Protein AF-A0A151EAX5-F1 (afdb_monomer)

Nearest PDB structures (foldseek):
  5zks-assembly1_A  TM=4.634E-01  e=3.401E-02  Pseudarthrobacter chlorophenolicus A6
  5zkw-assembly2_C  TM=4.156E-01  e=1.096E-02  Pseudarthrobacter chlorophenolicus A6
  5zkw-assembly1_B  TM=3.285E-01  e=3.378E-03  Pseudarthrobacter chlorophenolicus A6
  5zku-assembly1_A  TM=3.539E-01  e=1.200E-02  Pseudarthrobacter chlorophenolicus A6
  5zkw-assembly1_A  TM=3.415E-01  e=2.067E-02  Pseudarthrobacter chlorophenolicus A6

Structure (mmCIF, N/CA/C/O backbone):
data_AF-A0A151EAX5-F1
#
_entry.id   AF-A0A151EAX5-F1
#
loop_
_atom_site.group_PDB
_atom_site.id
_atom_site.type_symbol
_atom_site.label_atom_id
_atom_site.label_alt_id
_atom_site.label_comp_id
_atom_site.label_asym_id
_atom_site.label_entity_id
_atom_site.label_seq_id
_atom_site.pdbx_PDB_ins_code
_atom_site.Cartn_x
_atom_site.Cartn_y
_atom_site.Cartn_z
_atom_site.occupancy
_atom_site.B_iso_or_equiv
_atom_site.auth_seq_id
_atom_site.auth_comp_id
_atom_site.auth_asym_id
_atom_site.auth_atom_id
_atom_site.pdbx_PDB_model_num
ATOM 1 N N . MET A 1 1 ? -45.551 23.116 -59.845 1.00 40.81 1 MET A N 1
ATOM 2 C CA . MET A 1 1 ? -44.947 21.807 -60.188 1.00 40.81 1 MET A CA 1
ATOM 3 C C . MET A 1 1 ? -43.477 21.986 -60.569 1.00 40.81 1 MET A C 1
ATOM 5 O O . MET A 1 1 ? -43.183 22.302 -61.712 1.00 40.81 1 MET A O 1
ATOM 9 N N . ARG A 1 2 ? -42.545 21.771 -59.634 1.00 37.91 2 ARG A N 1
ATOM 10 C CA . ARG A 1 2 ? -41.167 21.355 -59.947 1.00 37.91 2 ARG A CA 1
ATOM 11 C C . ARG A 1 2 ? -40.965 20.033 -59.215 1.00 37.91 2 ARG A C 1
ATOM 13 O O . ARG A 1 2 ? -40.856 20.016 -57.996 1.00 37.91 2 ARG A O 1
ATOM 20 N N . LYS A 1 3 ? -41.063 18.925 -59.954 1.00 42.00 3 LYS A N 1
ATOM 21 C CA . LYS A 1 3 ? -40.814 17.575 -59.439 1.00 42.00 3 LYS A CA 1
ATOM 22 C C . LYS A 1 3 ? -39.350 17.514 -59.006 1.00 42.00 3 LYS A C 1
ATOM 24 O O . LYS A 1 3 ? -38.470 17.476 -59.862 1.00 42.00 3 LYS A O 1
ATOM 29 N N . ILE A 1 4 ? -39.095 17.523 -57.700 1.00 43.97 4 ILE A N 1
ATOM 30 C CA . ILE A 1 4 ? -37.796 17.111 -57.169 1.00 43.97 4 ILE A CA 1
ATOM 31 C C . ILE A 1 4 ? -37.630 15.642 -57.564 1.00 43.97 4 ILE A C 1
ATOM 33 O O . ILE A 1 4 ? -38.495 14.800 -57.325 1.00 43.97 4 ILE A O 1
ATOM 37 N N . ASN A 1 5 ? -36.562 15.382 -58.305 1.00 48.69 5 ASN A N 1
ATOM 38 C CA . ASN A 1 5 ? -36.308 14.132 -58.997 1.00 48.69 5 ASN A CA 1
ATOM 39 C C . ASN A 1 5 ? -36.107 13.017 -57.952 1.00 48.69 5 ASN A C 1
ATOM 41 O O . ASN A 1 5 ? -35.099 13.009 -57.246 1.00 48.69 5 ASN A O 1
ATOM 45 N N . SER A 1 6 ? -37.042 12.068 -57.839 1.00 50.19 6 SER A N 1
ATOM 46 C CA . SER A 1 6 ? -36.996 10.982 -56.836 1.00 50.19 6 SER A CA 1
ATOM 47 C C . SER A 1 6 ? -35.757 10.081 -56.960 1.00 50.19 6 SER A C 1
ATOM 49 O O . SER A 1 6 ? -35.389 9.392 -56.010 1.00 50.19 6 SER A O 1
ATOM 51 N N . LYS A 1 7 ? -35.057 10.135 -58.103 1.00 47.94 7 LYS A N 1
ATOM 52 C CA . LYS A 1 7 ? -33.741 9.508 -58.305 1.00 47.94 7 LYS A CA 1
ATOM 53 C C . LYS A 1 7 ? -32.603 10.182 -57.527 1.00 47.94 7 LYS A C 1
ATOM 55 O O . LYS A 1 7 ? -31.649 9.495 -57.184 1.00 47.94 7 LYS A O 1
ATOM 60 N N . ILE A 1 8 ? -32.687 11.483 -57.239 1.00 52.00 8 ILE A N 1
ATOM 61 C CA . ILE A 1 8 ? -31.663 12.213 -56.470 1.00 52.00 8 ILE A CA 1
ATOM 62 C C . ILE A 1 8 ? -31.873 11.968 -54.972 1.00 52.00 8 ILE A C 1
ATOM 64 O O . ILE A 1 8 ? -30.924 11.646 -54.271 1.00 52.00 8 ILE A O 1
ATOM 68 N N . MET A 1 9 ? -33.124 11.973 -54.502 1.00 44.22 9 MET A N 1
ATOM 69 C CA . MET A 1 9 ? -33.455 11.711 -53.093 1.00 44.22 9 MET A CA 1
ATOM 70 C C . MET A 1 9 ? -33.131 10.268 -52.667 1.00 44.22 9 MET A C 1
ATOM 72 O O . MET A 1 9 ? -32.635 10.057 -51.567 1.00 44.22 9 MET A O 1
ATOM 76 N N . LYS A 1 10 ? -33.307 9.278 -53.561 1.00 43.31 10 LYS A N 1
ATOM 77 C CA . LYS A 1 10 ? -32.858 7.894 -53.314 1.00 43.31 10 LYS A CA 1
ATOM 78 C C . LYS A 1 10 ? -31.335 7.743 -53.315 1.00 43.31 10 LYS A C 1
ATOM 80 O O . LYS A 1 10 ? -30.837 6.948 -52.538 1.00 43.31 10 LYS A O 1
ATOM 85 N N . LYS A 1 11 ? -30.588 8.504 -54.126 1.00 46.44 11 LYS A N 1
ATOM 86 C CA . LYS A 1 11 ? -29.111 8.482 -54.097 1.00 46.44 11 LYS A CA 1
ATOM 87 C C . LYS A 1 11 ? -28.534 9.183 -52.864 1.00 46.44 11 LYS A C 1
ATOM 89 O O . LYS A 1 11 ? -27.526 8.725 -52.347 1.00 46.44 11 LYS A O 1
ATOM 94 N N . VAL A 1 12 ? -29.191 10.235 -52.371 1.00 50.88 12 VAL A N 1
ATOM 95 C CA . VAL A 1 12 ? -28.799 10.929 -51.133 1.00 50.88 12 VAL A CA 1
ATOM 96 C C . VAL A 1 12 ? -29.141 10.092 -49.892 1.00 50.88 12 VAL A C 1
ATOM 98 O O . VAL A 1 12 ? -28.300 9.987 -49.010 1.00 50.88 12 VAL A O 1
ATOM 101 N N . LEU A 1 13 ? -30.295 9.405 -49.844 1.00 45.56 13 LEU A N 1
ATOM 102 C CA . LEU A 1 13 ? -30.602 8.461 -48.753 1.00 45.56 13 LEU A CA 1
ATOM 103 C C . LEU A 1 13 ? -29.739 7.189 -48.789 1.00 45.56 13 LEU A C 1
ATOM 105 O O . LEU A 1 13 ? -29.356 6.700 -47.734 1.00 45.56 13 LEU A O 1
ATOM 109 N N . PHE A 1 14 ? -29.408 6.659 -49.973 1.00 46.25 14 PHE A N 1
ATOM 110 C CA . PHE A 1 14 ? -28.507 5.503 -50.095 1.00 46.25 14 PHE A CA 1
ATOM 111 C C . PHE A 1 14 ? -27.053 5.889 -49.773 1.00 46.25 14 PHE A C 1
ATOM 113 O O . PHE A 1 14 ? -26.336 5.102 -49.173 1.00 46.25 14 PHE A O 1
ATOM 120 N N . GLY A 1 15 ? -26.642 7.124 -50.090 1.00 41.69 15 GLY A N 1
ATOM 121 C CA . GLY A 1 15 ? -25.359 7.694 -49.669 1.00 41.69 15 GLY A CA 1
ATOM 122 C C . GLY A 1 15 ? -25.269 7.953 -48.161 1.00 41.69 15 GLY A C 1
ATOM 123 O O . GLY A 1 15 ? -24.230 7.674 -47.578 1.00 41.69 15 GLY A O 1
ATOM 124 N N . LEU A 1 16 ? -26.354 8.404 -47.510 1.00 42.47 16 LEU A N 1
ATOM 125 C CA . LEU A 1 16 ? -26.409 8.536 -46.045 1.00 42.47 16 LEU A CA 1
ATOM 126 C C . LEU A 1 16 ? -26.483 7.176 -45.328 1.00 42.47 16 LEU A C 1
ATOM 128 O O . LEU A 1 16 ? -25.833 7.018 -44.303 1.00 42.47 16 LEU A O 1
ATOM 132 N N . MET A 1 17 ? -27.211 6.182 -45.857 1.00 40.41 17 MET A N 1
ATOM 133 C CA . MET A 1 17 ? -27.211 4.820 -45.293 1.00 40.41 17 MET A CA 1
ATOM 134 C C . MET A 1 17 ? -25.848 4.135 -45.444 1.00 40.41 17 MET A C 1
ATOM 136 O O . MET A 1 17 ? -25.433 3.435 -44.531 1.00 40.41 17 MET A O 1
ATOM 140 N N . ILE A 1 18 ? -25.124 4.361 -46.546 1.00 43.62 18 ILE A N 1
ATOM 141 C CA . ILE A 1 18 ? -23.758 3.840 -46.713 1.00 43.62 18 ILE A CA 1
ATOM 142 C C . ILE A 1 18 ? -22.765 4.567 -45.791 1.00 43.62 18 ILE A C 1
ATOM 144 O O . ILE A 1 18 ? -21.844 3.927 -45.304 1.00 43.62 18 ILE A O 1
ATOM 148 N N . LEU A 1 19 ? -22.973 5.852 -45.471 1.00 37.94 19 LEU A N 1
ATOM 149 C CA . LEU A 1 19 ? -22.138 6.567 -44.494 1.00 37.94 19 LEU A CA 1
ATOM 150 C C . LEU A 1 19 ? -22.357 6.087 -43.047 1.00 37.94 19 LEU A C 1
ATOM 152 O O . LEU A 1 19 ? -21.413 6.072 -42.269 1.00 37.94 19 LEU A O 1
ATOM 156 N N . VAL A 1 20 ? -23.577 5.666 -42.691 1.00 42.88 20 VAL A N 1
ATOM 157 C CA . VAL A 1 20 ? -23.900 5.125 -41.353 1.00 42.88 20 VAL A CA 1
ATOM 158 C C . VAL A 1 20 ? -23.402 3.679 -41.175 1.00 42.88 20 VAL A C 1
ATOM 160 O O . VAL A 1 20 ? -23.124 3.277 -40.054 1.00 42.88 20 VAL A O 1
ATOM 163 N N . PHE A 1 21 ? -23.204 2.924 -42.264 1.00 42.50 21 PHE A N 1
ATOM 164 C CA . PHE A 1 21 ? -22.556 1.599 -42.253 1.00 42.50 21 PHE A CA 1
ATOM 165 C C . PHE A 1 21 ? -21.034 1.636 -42.523 1.00 42.50 21 PHE A C 1
ATOM 167 O O . PHE A 1 21 ? -20.400 0.585 -42.543 1.00 42.50 21 PHE A O 1
ATOM 174 N N . LEU A 1 22 ? -20.453 2.823 -42.744 1.00 38.62 22 LEU A N 1
ATOM 175 C CA . LEU A 1 22 ? -19.003 3.055 -42.886 1.00 38.62 22 LEU A CA 1
ATOM 176 C C . LEU A 1 22 ? -18.380 3.746 -41.671 1.00 38.62 22 LEU A C 1
ATOM 178 O O . LEU A 1 22 ? -17.171 3.969 -41.658 1.00 38.62 22 LEU A O 1
ATOM 182 N N . LEU A 1 23 ? -19.174 4.074 -40.649 1.00 39.69 23 LEU A N 1
ATOM 183 C CA . LEU A 1 23 ? -18.595 4.218 -39.324 1.00 39.69 23 LEU A CA 1
ATOM 184 C C . LEU A 1 23 ? -18.098 2.820 -38.954 1.00 39.69 23 LEU A C 1
ATOM 186 O O . LEU A 1 23 ? -18.919 1.896 -38.961 1.00 39.69 23 LEU A O 1
ATOM 190 N N . PRO A 1 24 ? -16.796 2.625 -38.681 1.00 42.97 24 PRO A N 1
ATOM 191 C CA . PRO A 1 24 ? -16.408 1.409 -38.008 1.00 42.97 24 PRO A CA 1
ATOM 192 C C . PRO A 1 24 ? -17.281 1.369 -36.756 1.00 42.97 24 PRO A C 1
ATOM 194 O O . PRO A 1 24 ? -17.284 2.308 -35.960 1.00 42.97 24 PRO A O 1
ATOM 197 N N . LEU A 1 25 ? -18.074 0.309 -36.608 1.00 44.44 25 LEU A N 1
ATOM 198 C CA . LEU A 1 25 ? -18.284 -0.225 -35.273 1.00 44.44 25 LEU A CA 1
ATOM 199 C C . LEU A 1 25 ? -16.858 -0.361 -34.745 1.00 44.44 25 LEU A C 1
ATOM 201 O O . LEU A 1 25 ? -16.107 -1.173 -35.284 1.00 44.44 25 LEU A O 1
ATOM 205 N N . ILE A 1 26 ? -16.438 0.551 -33.864 1.00 55.03 26 ILE A N 1
ATOM 206 C CA . ILE A 1 26 ? -15.117 0.498 -33.243 1.00 55.03 26 ILE A CA 1
ATOM 207 C C . ILE A 1 26 ? -15.196 -0.732 -32.345 1.00 55.03 26 ILE A C 1
ATOM 209 O O . ILE A 1 26 ? -15.626 -0.663 -31.201 1.00 55.03 26 ILE A O 1
ATOM 213 N N . SER A 1 27 ? -14.959 -1.894 -32.944 1.00 66.69 27 SER A N 1
ATOM 214 C CA . SER A 1 27 ? -14.629 -3.095 -32.210 1.00 66.69 27 SER A CA 1
ATOM 215 C C . SER A 1 27 ? -13.270 -2.823 -31.600 1.00 66.69 27 SER A C 1
ATOM 217 O O . SER A 1 27 ? -12.378 -2.380 -32.325 1.00 66.69 27 SER A O 1
ATOM 219 N N . ALA A 1 28 ? -13.140 -3.099 -30.307 1.00 85.88 28 ALA A N 1
ATOM 220 C CA . ALA A 1 28 ? -11.847 -3.276 -29.671 1.00 85.88 28 ALA A CA 1
ATOM 221 C C . ALA A 1 28 ? -10.956 -4.140 -30.578 1.00 85.88 28 ALA A C 1
ATOM 223 O O . ALA A 1 28 ? -11.415 -5.179 -31.076 1.00 85.88 28 ALA A O 1
ATOM 224 N N . ALA A 1 29 ? -9.743 -3.671 -30.852 1.00 93.75 29 ALA A N 1
ATOM 225 C CA . ALA A 1 29 ? -8.723 -4.424 -31.563 1.00 93.75 29 ALA A CA 1
ATOM 226 C C . ALA A 1 29 ? -7.643 -4.907 -30.591 1.00 93.75 29 ALA A C 1
ATOM 228 O O . ALA A 1 29 ? -7.291 -4.205 -29.644 1.00 93.75 29 ALA A O 1
ATOM 229 N N . ASP A 1 30 ? -7.102 -6.088 -30.875 1.00 95.62 30 ASP A N 1
ATOM 230 C CA . ASP A 1 30 ? -5.936 -6.625 -30.185 1.00 95.62 30 ASP A CA 1
ATOM 231 C C . ASP A 1 30 ? -4.685 -6.348 -31.021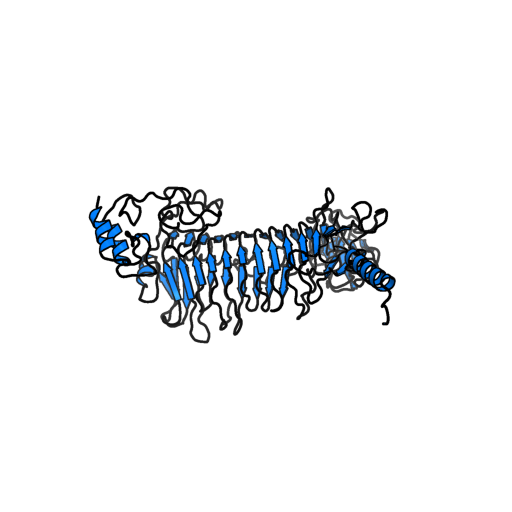 1.00 95.62 30 ASP A C 1
ATOM 233 O O . ASP A 1 30 ? -4.626 -6.666 -32.214 1.00 95.62 30 ASP A O 1
ATOM 237 N N . TRP A 1 31 ? -3.686 -5.756 -30.378 1.00 97.12 31 TRP A N 1
ATOM 238 C CA . TRP A 1 31 ? -2.394 -5.408 -30.950 1.00 97.12 31 TRP A CA 1
ATOM 239 C C . TRP A 1 31 ? -1.273 -6.141 -30.222 1.00 97.12 31 TRP A C 1
ATOM 241 O O . TRP A 1 31 ? -1.406 -6.462 -29.047 1.00 97.12 31 TRP A O 1
ATOM 251 N N . TYR A 1 32 ? -0.150 -6.373 -30.895 1.00 97.69 32 TYR A N 1
ATOM 252 C CA . TYR A 1 32 ? 0.972 -7.139 -30.354 1.00 97.69 32 TYR A CA 1
ATOM 253 C C . TYR A 1 32 ? 2.294 -6.415 -30.583 1.00 97.69 32 TYR A C 1
ATOM 255 O O . TYR A 1 32 ? 2.548 -5.880 -31.666 1.00 97.69 32 TYR A O 1
ATOM 263 N N . VAL A 1 33 ? 3.164 -6.455 -29.578 1.00 98.19 33 VAL A N 1
ATOM 264 C CA . VAL A 1 33 ? 4.543 -5.965 -29.653 1.00 98.19 33 VAL A CA 1
ATOM 265 C C . VAL A 1 33 ? 5.494 -6.986 -29.038 1.00 98.19 33 VAL A C 1
ATOM 267 O O . VAL A 1 33 ? 5.203 -7.570 -27.995 1.00 98.19 33 VAL A O 1
ATOM 270 N N . ARG A 1 34 ? 6.632 -7.208 -29.699 1.00 98.00 34 ARG A N 1
ATOM 271 C CA . ARG A 1 34 ? 7.684 -8.153 -29.289 1.00 98.00 34 ARG A CA 1
ATOM 272 C C . ARG A 1 34 ? 9.033 -7.430 -29.174 1.00 98.00 34 ARG A C 1
ATOM 274 O O . ARG A 1 34 ? 9.132 -6.301 -29.657 1.00 98.00 34 ARG A O 1
ATOM 281 N N . PRO A 1 35 ? 10.050 -8.002 -28.501 1.00 96.88 35 PRO A N 1
ATOM 282 C CA . PRO A 1 35 ? 11.299 -7.290 -28.220 1.00 96.88 35 PRO A CA 1
ATOM 283 C C . PRO A 1 35 ? 12.012 -6.833 -29.496 1.00 96.88 35 PRO A C 1
ATOM 285 O O . PRO A 1 35 ? 11.984 -7.546 -30.495 1.00 96.88 35 PRO A O 1
ATOM 288 N N . ALA A 1 36 ? 12.666 -5.671 -29.446 1.00 95.00 36 ALA A N 1
ATOM 289 C CA . ALA A 1 36 ? 13.319 -5.062 -30.606 1.00 95.00 36 ALA A CA 1
ATOM 290 C C . ALA A 1 36 ? 14.457 -5.923 -31.197 1.00 95.00 36 ALA A C 1
ATOM 292 O O . ALA A 1 36 ? 15.260 -6.507 -30.459 1.00 95.00 36 ALA A O 1
ATOM 293 N N . GLY A 1 37 ? 14.603 -5.896 -32.525 1.00 91.12 37 GLY A N 1
ATOM 294 C CA . GLY A 1 37 ? 15.641 -6.610 -33.270 1.00 91.12 37 GLY A CA 1
ATOM 295 C C . GLY A 1 37 ? 15.229 -8.004 -33.750 1.00 91.12 37 GLY A C 1
ATOM 296 O O . GLY A 1 37 ? 16.112 -8.812 -34.059 1.00 91.12 37 GLY A O 1
ATOM 297 N N . GLY A 1 38 ? 13.926 -8.298 -33.782 1.00 90.88 38 GLY A N 1
ATOM 298 C CA . GLY A 1 38 ? 13.378 -9.526 -34.354 1.00 90.88 38 GLY A CA 1
ATOM 299 C C . GLY A 1 38 ? 13.048 -9.424 -35.848 1.00 90.88 38 GLY A C 1
ATOM 300 O O . GLY A 1 38 ? 13.353 -8.440 -36.508 1.00 90.88 38 GLY A O 1
ATOM 301 N N . ASP A 1 39 ? 12.441 -10.486 -36.382 1.00 93.25 39 ASP A N 1
ATOM 302 C CA . ASP A 1 39 ? 11.786 -10.504 -37.699 1.00 93.25 39 ASP A CA 1
ATOM 303 C C . ASP A 1 39 ? 10.3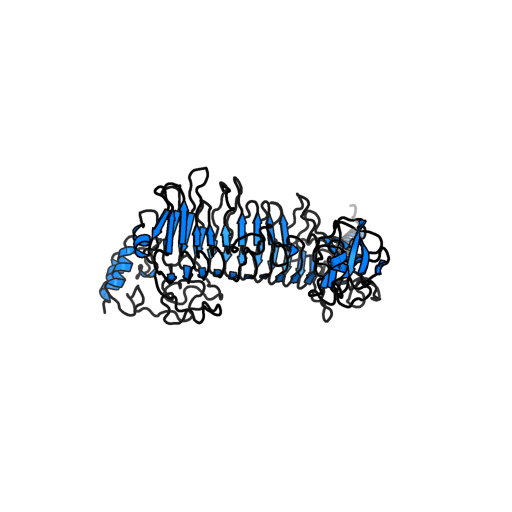62 -11.020 -37.473 1.00 93.25 39 ASP A C 1
ATOM 305 O O . ASP A 1 39 ? 10.144 -12.222 -37.273 1.00 93.25 39 ASP A O 1
ATOM 309 N N . TYR A 1 40 ? 9.406 -10.092 -37.397 1.00 94.94 40 TYR A N 1
ATOM 310 C CA . TYR A 1 40 ? 8.010 -10.374 -37.051 1.00 94.94 40 TYR A CA 1
ATOM 311 C C . TYR A 1 40 ? 7.090 -10.120 -38.246 1.00 94.94 40 TYR A C 1
ATOM 313 O O . TYR A 1 40 ? 6.079 -9.424 -38.152 1.00 94.94 40 TYR A O 1
ATOM 321 N N . GLY A 1 41 ? 7.449 -10.666 -39.409 1.00 95.88 41 GLY A N 1
ATOM 322 C CA . GLY A 1 41 ? 6.572 -10.693 -40.575 1.00 95.88 41 GLY A CA 1
ATOM 323 C C . GLY A 1 41 ? 6.251 -9.299 -41.115 1.00 95.88 41 GLY A C 1
ATOM 324 O O . GLY A 1 41 ? 7.114 -8.622 -41.666 1.00 95.88 41 GLY A O 1
ATOM 325 N N . LEU A 1 42 ? 4.977 -8.895 -41.054 1.00 96.19 42 LEU A N 1
ATOM 326 C CA . LEU A 1 42 ? 4.544 -7.579 -41.543 1.00 96.19 42 LEU A CA 1
ATOM 327 C C . LEU A 1 42 ? 4.812 -6.432 -40.563 1.00 96.19 42 LEU A C 1
ATOM 329 O O . LEU A 1 42 ? 4.668 -5.282 -40.977 1.00 96.19 42 LEU A O 1
ATOM 333 N N . GLU A 1 43 ? 5.113 -6.735 -39.297 1.00 95.81 43 GLU A N 1
ATOM 334 C CA . GLU A 1 43 ? 5.371 -5.747 -38.238 1.00 95.81 43 GLU A CA 1
ATOM 335 C C . GLU A 1 43 ? 4.299 -4.652 -38.156 1.00 95.81 43 GLU A C 1
ATOM 337 O O . GLU A 1 43 ? 4.569 -3.452 -38.109 1.00 95.81 43 GLU A O 1
ATOM 342 N N . ASN A 1 44 ? 3.035 -5.072 -38.192 1.00 95.44 44 ASN A N 1
ATOM 343 C CA . ASN A 1 44 ? 1.876 -4.182 -38.194 1.00 95.44 44 ASN A CA 1
ATOM 344 C C . ASN A 1 44 ? 1.002 -4.322 -36.939 1.00 95.44 44 ASN A C 1
ATOM 346 O O . ASN A 1 44 ? -0.084 -3.749 -36.896 1.00 95.44 44 ASN A O 1
ATOM 350 N N . GLY A 1 45 ? 1.451 -5.101 -35.954 1.00 95.88 45 GLY A N 1
ATOM 351 C CA . GLY A 1 45 ? 0.810 -5.310 -34.663 1.00 95.88 45 GLY A CA 1
ATOM 352 C C . GLY A 1 45 ? -0.415 -6.222 -34.684 1.00 95.88 45 GLY A C 1
ATOM 353 O O . GLY A 1 45 ? -0.941 -6.511 -33.623 1.00 95.88 45 GLY A O 1
ATOM 354 N N . THR A 1 46 ? -0.893 -6.699 -35.838 1.00 95.56 46 THR A N 1
ATOM 355 C CA . THR A 1 46 ? -2.222 -7.354 -35.945 1.00 95.56 46 THR A CA 1
ATOM 356 C C . THR A 1 46 ? -2.301 -8.789 -35.401 1.00 95.56 46 THR A C 1
ATOM 358 O O . THR A 1 46 ? -3.377 -9.382 -35.372 1.00 95.56 46 THR A O 1
ATOM 361 N N . SER A 1 47 ? -1.167 -9.378 -35.020 1.00 96.00 47 SER A N 1
ATOM 362 C CA . SER A 1 47 ? -1.052 -10.729 -34.451 1.00 96.00 47 SER A CA 1
ATOM 363 C C . SER A 1 47 ? 0.337 -10.905 -33.837 1.00 96.00 47 SER A C 1
ATOM 365 O O . SER A 1 47 ? 1.243 -10.1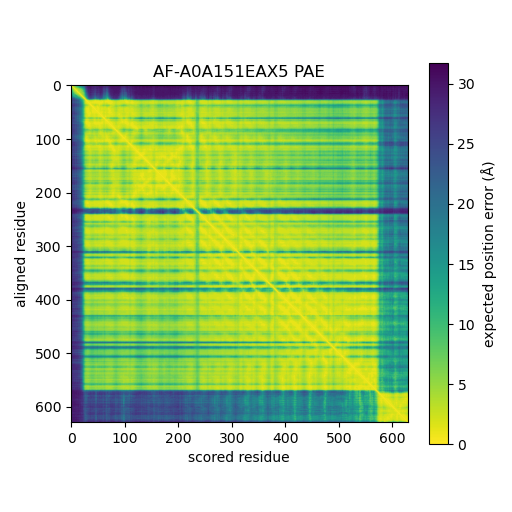85 -34.247 1.00 96.00 47 SER A O 1
ATOM 367 N N . TYR A 1 48 ? 0.551 -11.917 -32.992 1.00 96.19 48 TYR A N 1
ATOM 368 C CA . TYR A 1 48 ? 1.884 -12.265 -32.468 1.00 96.19 48 TYR A CA 1
ATOM 369 C C . TYR A 1 48 ? 2.961 -12.409 -33.567 1.00 96.19 48 TYR A C 1
ATOM 371 O O . TYR A 1 48 ? 4.052 -11.849 -33.457 1.00 96.19 48 TYR A O 1
ATOM 379 N N . ASP A 1 49 ? 2.633 -13.084 -34.676 1.00 96.25 49 ASP A N 1
ATOM 380 C CA . ASP A 1 49 ? 3.545 -13.292 -35.817 1.00 96.25 49 ASP A CA 1
ATOM 381 C C . ASP A 1 49 ? 3.785 -12.029 -36.657 1.00 96.25 49 ASP A C 1
ATOM 383 O O . ASP A 1 49 ? 4.713 -11.996 -37.460 1.00 96.25 49 ASP A O 1
ATOM 387 N N . ASN A 1 50 ? 2.933 -11.011 -36.497 1.00 96.81 50 ASN A N 1
ATOM 388 C CA . ASN A 1 50 ? 3.031 -9.717 -37.176 1.00 96.81 50 ASN A CA 1
ATOM 389 C C . ASN A 1 50 ? 3.232 -8.565 -36.179 1.00 96.81 50 ASN A C 1
ATOM 391 O O . ASN A 1 50 ? 2.847 -7.433 -36.476 1.00 96.81 50 ASN A O 1
ATOM 395 N N . ALA A 1 51 ? 3.740 -8.860 -34.980 1.00 97.19 51 ALA A N 1
ATOM 396 C CA . ALA A 1 51 ? 3.883 -7.901 -33.892 1.00 97.19 51 ALA A CA 1
ATOM 397 C C . ALA A 1 51 ? 4.819 -6.750 -34.278 1.00 97.19 51 ALA A C 1
ATOM 399 O O . ALA A 1 51 ? 5.724 -6.929 -35.087 1.00 97.19 51 ALA A O 1
ATOM 400 N N . TRP A 1 52 ? 4.627 -5.569 -33.694 1.00 97.69 52 TRP A N 1
ATOM 401 C CA . TRP A 1 52 ? 5.607 -4.493 -33.847 1.00 97.69 52 TRP A CA 1
ATOM 402 C C . TRP A 1 52 ? 6.962 -4.904 -33.252 1.00 97.69 52 TRP A C 1
ATOM 404 O O . TRP A 1 52 ? 7.010 -5.520 -32.183 1.00 97.69 52 TRP A O 1
ATOM 414 N N . ASP A 1 53 ? 8.051 -4.559 -33.947 1.00 96.94 53 ASP A N 1
ATOM 415 C CA . ASP A 1 53 ? 9.423 -4.822 -33.505 1.00 96.94 53 ASP A CA 1
ATOM 416 C C . ASP A 1 53 ? 9.882 -3.752 -32.505 1.00 96.94 53 ASP A C 1
ATOM 418 O O . ASP A 1 53 ? 10.389 -2.696 -32.878 1.00 96.94 53 ASP A O 1
ATOM 422 N N . GLY A 1 54 ? 9.657 -4.004 -31.217 1.00 96.44 54 GLY A N 1
ATOM 423 C CA . GLY A 1 54 ? 10.005 -3.106 -30.120 1.00 96.44 54 GLY A CA 1
ATOM 424 C C . GLY A 1 54 ? 8.926 -2.080 -29.759 1.00 96.44 54 GLY A C 1
ATOM 425 O O . GLY A 1 54 ? 8.180 -1.575 -30.600 1.00 96.44 54 GLY A O 1
ATOM 426 N N . LEU A 1 55 ? 8.878 -1.727 -28.469 1.00 96.06 55 LEU A N 1
ATOM 427 C CA . LEU A 1 55 ? 7.887 -0.801 -27.897 1.00 96.06 55 LEU A CA 1
ATOM 428 C C . LEU A 1 55 ? 7.909 0.604 -28.518 1.00 96.06 55 LEU A C 1
ATOM 430 O O . LEU A 1 55 ? 6.870 1.259 -28.584 1.00 96.06 55 LEU A O 1
ATOM 434 N N . GLU A 1 56 ? 9.057 1.064 -29.017 1.00 93.69 56 GLU A N 1
ATOM 435 C CA . GLU A 1 56 ? 9.196 2.393 -29.638 1.00 93.69 56 GLU A CA 1
ATOM 436 C C . GLU A 1 56 ? 8.444 2.511 -30.969 1.00 93.69 56 GLU A C 1
ATOM 438 O O . GLU A 1 56 ? 8.093 3.614 -31.389 1.00 93.69 56 GLU A O 1
ATOM 443 N N . ASN A 1 57 ? 8.174 1.377 -31.620 1.00 94.44 57 ASN A N 1
ATOM 444 C CA . ASN A 1 57 ? 7.509 1.322 -32.917 1.00 94.44 57 ASN A CA 1
ATOM 445 C C . ASN A 1 57 ? 5.988 1.174 -32.809 1.00 94.44 57 ASN A C 1
ATOM 447 O O . ASN A 1 57 ? 5.311 1.173 -33.835 1.00 94.44 57 ASN A O 1
ATOM 451 N N . VAL A 1 58 ? 5.440 1.093 -31.591 1.00 96.06 58 VAL A N 1
ATOM 452 C CA . VAL A 1 58 ? 3.994 1.031 -31.350 1.00 96.06 58 VAL A CA 1
ATOM 453 C C . VAL A 1 58 ? 3.342 2.369 -31.744 1.00 96.06 58 VAL A C 1
ATOM 455 O O . VAL A 1 58 ? 3.585 3.392 -31.094 1.00 96.06 58 VAL A O 1
ATOM 458 N N . PRO A 1 59 ? 2.477 2.406 -32.774 1.00 94.94 59 PRO A N 1
ATOM 459 C CA . PRO A 1 59 ? 1.679 3.575 -33.089 1.00 94.94 59 PRO A CA 1
ATOM 460 C C . PRO A 1 59 ? 0.552 3.736 -32.063 1.00 94.94 59 PRO A C 1
ATOM 462 O O . PRO A 1 59 ? -0.233 2.822 -31.815 1.00 94.94 59 PRO A O 1
ATOM 465 N N . TRP A 1 60 ? 0.436 4.940 -31.511 1.00 91.69 60 TRP A N 1
ATOM 466 C CA . TRP A 1 60 ? -0.630 5.326 -30.588 1.00 91.69 60 TRP A CA 1
ATOM 467 C C . TRP A 1 60 ? -1.616 6.268 -31.291 1.00 91.69 60 TRP A C 1
ATOM 469 O O . TRP A 1 60 ? -1.215 7.269 -31.891 1.00 91.69 60 TRP A O 1
ATOM 479 N N . GLY A 1 61 ? -2.912 5.968 -31.211 1.00 87.50 61 GLY A N 1
ATOM 480 C CA . GLY A 1 61 ? -3.988 6.726 -31.848 1.00 87.50 61 GLY A CA 1
ATOM 481 C C . GLY A 1 61 ? -4.408 6.161 -33.209 1.00 87.50 61 GLY A C 1
ATOM 482 O O . GLY A 1 61 ? -4.360 4.959 -33.447 1.00 87.50 61 GLY A O 1
ATOM 483 N N . GLY A 1 62 ? -4.877 7.026 -34.114 1.00 82.12 62 GLY A N 1
ATOM 484 C CA . GLY A 1 62 ? -5.460 6.593 -35.389 1.00 82.12 62 GLY A CA 1
ATOM 485 C C . GLY A 1 62 ? -4.481 5.789 -36.255 1.00 82.12 62 GLY A C 1
ATOM 486 O O . GLY A 1 62 ? -3.487 6.336 -36.726 1.00 82.12 62 GLY A O 1
ATOM 487 N N . GLY A 1 63 ? -4.801 4.514 -36.501 1.00 80.25 63 GLY A N 1
ATOM 488 C CA . GLY A 1 63 ? -3.935 3.570 -37.223 1.00 80.25 63 GLY A CA 1
ATOM 489 C C . GLY A 1 63 ? -3.056 2.691 -36.325 1.00 80.25 63 GLY A C 1
ATOM 490 O O . GLY A 1 63 ? -2.244 1.939 -36.854 1.00 80.25 63 GLY A O 1
ATOM 491 N N . GLY A 1 64 ? -3.230 2.779 -35.005 1.00 90.81 64 GLY A N 1
ATOM 492 C CA . GLY A 1 64 ? -2.574 1.958 -33.993 1.00 90.81 64 GLY A CA 1
ATOM 493 C C . GLY A 1 64 ? -3.464 1.763 -32.767 1.00 90.81 64 GLY A C 1
ATOM 494 O O . GLY A 1 64 ? -4.687 1.761 -32.893 1.00 90.81 64 GLY A O 1
ATOM 495 N N . VAL A 1 65 ? -2.851 1.636 -31.589 1.00 95.06 65 VAL A N 1
ATOM 496 C CA . VAL A 1 65 ? -3.559 1.407 -30.321 1.00 95.06 65 VAL A CA 1
ATOM 497 C C . VAL A 1 65 ? -4.359 2.651 -29.932 1.00 95.06 65 VAL A C 1
ATOM 499 O O . VAL A 1 65 ? -3.790 3.726 -29.712 1.00 95.06 65 VAL A O 1
ATOM 502 N N . GLN A 1 66 ? -5.677 2.515 -29.822 1.00 92.88 66 GLN A N 1
ATOM 503 C CA . GLN A 1 66 ? -6.602 3.594 -29.464 1.00 92.88 66 GLN A CA 1
ATOM 504 C C . GLN A 1 66 ? -7.573 3.167 -28.351 1.00 92.88 66 GLN A C 1
ATOM 506 O O . GLN A 1 66 ? -7.503 2.064 -27.821 1.00 92.88 66 GLN A O 1
ATOM 511 N N . SER A 1 67 ? -8.477 4.067 -27.962 1.00 93.25 67 SER A N 1
ATOM 512 C CA . SER A 1 67 ? -9.471 3.791 -26.921 1.00 93.25 67 SER A CA 1
ATOM 513 C C . SER A 1 67 ? -10.307 2.548 -27.240 1.00 93.25 67 SER A C 1
ATOM 515 O O . SER A 1 67 ? -10.886 2.453 -28.322 1.00 93.25 67 SER A O 1
ATOM 517 N N . GLY A 1 68 ? -10.411 1.651 -26.258 1.00 94.06 68 GLY A N 1
ATOM 518 C CA . GLY A 1 68 ? -11.107 0.372 -26.374 1.00 94.06 68 GLY A CA 1
ATOM 519 C C . GLY A 1 68 ? -10.220 -0.778 -26.850 1.00 94.06 68 GLY A C 1
ATOM 520 O O . GLY A 1 68 ? -10.656 -1.916 -26.745 1.00 94.06 68 GLY A O 1
ATOM 521 N N . ASP A 1 69 ? -9.010 -0.508 -27.346 1.00 96.94 69 ASP A N 1
ATOM 522 C CA . ASP A 1 69 ? -8.085 -1.543 -27.811 1.00 96.94 69 ASP A CA 1
ATOM 523 C C . ASP A 1 69 ? -7.232 -2.124 -26.674 1.00 96.94 69 ASP A C 1
ATOM 525 O O . ASP A 1 69 ? -7.006 -1.481 -25.641 1.00 96.94 69 ASP A O 1
ATOM 529 N N . THR A 1 70 ? -6.679 -3.310 -26.933 1.00 96.94 70 THR A N 1
ATOM 530 C CA . THR A 1 70 ? -5.693 -3.989 -26.087 1.00 96.94 70 THR A CA 1
ATOM 531 C C . THR A 1 70 ? -4.357 -4.091 -26.817 1.00 96.94 70 THR A C 1
ATOM 533 O O . THR A 1 70 ? -4.305 -4.519 -27.966 1.00 96.94 70 THR A O 1
ATOM 536 N N . LEU A 1 71 ? -3.258 -3.736 -26.156 1.00 97.75 71 LEU A N 1
ATOM 537 C CA . LEU A 1 71 ? -1.894 -4.026 -26.591 1.00 97.75 71 LEU A CA 1
ATOM 538 C C . LEU A 1 71 ? -1.313 -5.146 -25.727 1.00 97.75 71 LEU A C 1
ATOM 540 O O . LEU A 1 71 ? -1.047 -4.930 -24.549 1.00 97.75 71 LEU A O 1
ATOM 544 N N . TYR A 1 72 ? -1.052 -6.301 -26.323 1.00 98.25 72 TYR A N 1
ATOM 545 C CA . TYR A 1 72 ? -0.288 -7.387 -25.724 1.00 98.25 72 TYR A CA 1
ATOM 546 C C . TYR A 1 72 ? 1.209 -7.096 -25.856 1.00 98.25 72 TYR A C 1
ATOM 548 O O . TYR A 1 72 ? 1.758 -7.046 -26.962 1.00 98.25 72 TYR A O 1
ATOM 556 N N . ILE A 1 73 ? 1.867 -6.911 -24.715 1.00 98.38 73 ILE A N 1
ATOM 557 C CA . ILE A 1 73 ? 3.321 -6.866 -24.600 1.00 98.38 73 ILE A CA 1
ATOM 558 C C . ILE A 1 73 ? 3.806 -8.299 -24.426 1.00 98.38 73 ILE A C 1
ATOM 560 O O . ILE A 1 73 ? 3.506 -8.943 -23.425 1.00 98.38 73 ILE A O 1
ATOM 564 N N . CYS A 1 74 ? 4.553 -8.785 -25.411 1.00 98.00 74 CYS A N 1
ATOM 565 C CA . CYS A 1 74 ? 5.095 -10.133 -25.418 1.00 98.00 74 CYS A CA 1
ATOM 566 C C . CYS A 1 74 ? 6.608 -10.093 -25.195 1.00 98.00 74 CYS A C 1
ATOM 568 O O . CYS A 1 74 ? 7.308 -9.310 -25.848 1.00 98.00 74 CYS A O 1
ATOM 570 N N . GLY A 1 75 ? 7.098 -10.931 -24.289 1.00 97.00 75 GLY A N 1
ATOM 571 C CA . GLY A 1 75 ? 8.510 -11.093 -23.968 1.00 97.00 75 GLY A CA 1
ATOM 572 C C . GLY A 1 75 ? 9.121 -9.951 -23.160 1.00 97.00 75 GLY A C 1
ATOM 573 O O . GLY A 1 75 ? 8.449 -9.022 -22.707 1.00 97.00 75 GLY A O 1
ATOM 574 N N . MET A 1 76 ? 10.438 -10.030 -22.967 1.00 95.81 76 MET A N 1
ATOM 575 C CA . MET A 1 76 ? 11.198 -9.066 -22.173 1.00 95.81 76 MET A CA 1
ATOM 576 C C . MET A 1 76 ? 11.720 -7.906 -23.026 1.00 95.81 76 MET A C 1
ATOM 578 O O . MET A 1 76 ? 12.487 -8.098 -23.970 1.00 95.81 76 MET A O 1
ATOM 582 N N . HIS A 1 77 ? 11.352 -6.688 -22.641 1.00 96.94 77 HIS A N 1
ATOM 583 C CA . HIS A 1 77 ? 11.732 -5.442 -23.294 1.00 96.94 77 HIS A CA 1
ATOM 584 C C . HIS A 1 77 ? 12.723 -4.676 -22.426 1.00 96.94 77 HIS A C 1
ATOM 586 O O . HIS A 1 77 ? 12.367 -4.160 -21.368 1.00 96.94 77 HIS A O 1
ATOM 592 N N . ILE A 1 78 ? 13.958 -4.562 -22.910 1.00 95.38 78 ILE A N 1
ATOM 593 C CA . ILE A 1 78 ? 14.987 -3.681 -22.357 1.00 95.38 78 ILE A CA 1
ATOM 594 C C . ILE A 1 78 ? 15.569 -2.820 -23.474 1.00 95.38 78 ILE A C 1
ATOM 596 O O . ILE A 1 78 ? 15.932 -3.320 -24.542 1.00 95.38 78 ILE A O 1
ATOM 600 N N . LEU A 1 79 ? 15.632 -1.510 -23.243 1.00 95.50 79 LEU A N 1
ATOM 601 C CA . LEU A 1 79 ? 16.090 -0.568 -24.256 1.00 95.50 79 LEU A CA 1
ATOM 602 C C . LEU A 1 79 ? 17.600 -0.715 -24.480 1.00 95.50 79 LEU A C 1
ATOM 604 O O . LEU A 1 79 ? 18.382 -0.718 -23.530 1.00 95.50 79 LEU A O 1
ATOM 608 N N . LYS A 1 80 ? 18.032 -0.755 -25.742 1.00 95.12 80 LYS A N 1
ATOM 609 C CA . LYS A 1 80 ? 19.442 -0.573 -26.115 1.00 95.12 80 LYS A CA 1
ATOM 610 C C . LYS A 1 80 ? 19.653 0.887 -26.498 1.00 95.12 80 LYS A C 1
ATOM 612 O O . LYS A 1 80 ? 19.212 1.311 -27.560 1.00 95.12 80 LYS A O 1
ATOM 617 N N . LEU A 1 81 ? 20.314 1.664 -25.644 1.00 94.56 81 LEU A N 1
ATOM 618 C CA . LEU A 1 81 ? 20.467 3.105 -25.860 1.00 94.56 81 LEU A CA 1
ATOM 619 C C . LEU A 1 81 ? 21.612 3.387 -26.843 1.00 94.56 81 LEU A C 1
ATOM 621 O O . LEU A 1 81 ? 22.781 3.199 -26.501 1.00 94.56 81 LEU A O 1
ATOM 625 N N . MET A 1 82 ? 21.280 3.837 -28.057 1.00 92.38 82 MET A N 1
ATOM 626 C CA . MET A 1 82 ? 22.211 3.842 -29.196 1.00 92.38 82 MET A CA 1
ATOM 627 C C . MET A 1 82 ? 23.005 5.136 -29.407 1.00 92.38 82 MET A C 1
ATOM 629 O O . MET A 1 82 ? 24.120 5.047 -29.912 1.00 92.38 82 MET A O 1
ATOM 633 N N . VAL A 1 83 ? 22.473 6.324 -29.089 1.00 87.44 83 VAL A N 1
ATOM 634 C CA . VAL A 1 83 ? 23.195 7.593 -29.335 1.00 87.44 83 VAL A CA 1
ATOM 635 C C . VAL A 1 83 ? 23.327 8.431 -28.075 1.00 87.44 83 VAL A C 1
ATOM 637 O O . VAL A 1 83 ? 24.435 8.813 -27.703 1.00 87.44 83 VAL A O 1
ATOM 640 N N . SER A 1 84 ? 22.218 8.761 -27.415 1.00 86.94 84 SER A N 1
ATOM 641 C CA . SER A 1 84 ? 22.256 9.538 -26.173 1.00 86.94 84 SER A CA 1
ATOM 642 C C . SER A 1 84 ? 20.968 9.379 -25.374 1.00 86.94 84 SER A C 1
ATOM 644 O O . SER A 1 84 ? 20.002 8.805 -25.863 1.00 86.94 84 SER A O 1
ATOM 646 N N . ARG A 1 85 ? 20.897 9.984 -24.180 1.00 83.12 85 ARG A N 1
ATOM 647 C CA . ARG A 1 85 ? 19.659 10.047 -23.380 1.00 83.12 85 ARG A CA 1
ATOM 648 C C . ARG A 1 85 ? 18.443 10.642 -24.113 1.00 83.12 85 ARG A C 1
ATOM 650 O O . ARG A 1 85 ? 17.338 10.544 -23.603 1.00 83.12 85 ARG A O 1
ATOM 657 N N . SER A 1 86 ? 18.630 11.327 -25.248 1.00 85.88 86 SER A N 1
ATOM 658 C CA . SER A 1 86 ? 17.514 11.790 -26.091 1.00 85.88 86 SER A CA 1
ATOM 659 C C . SER A 1 86 ? 16.690 10.652 -26.681 1.00 85.88 86 SER A C 1
ATOM 661 O O . SER A 1 86 ? 15.536 10.879 -27.026 1.00 85.88 86 SER A O 1
ATOM 663 N N . ASP A 1 87 ? 17.289 9.469 -26.795 1.00 85.62 87 ASP A N 1
ATOM 664 C CA . ASP A 1 87 ? 16.702 8.282 -27.416 1.00 85.62 87 ASP A CA 1
ATOM 665 C C . ASP A 1 87 ? 16.040 7.386 -26.364 1.00 85.62 87 ASP A C 1
ATOM 667 O O . ASP A 1 87 ? 15.906 6.183 -26.549 1.00 85.62 87 ASP A O 1
ATOM 671 N N . GLN A 1 88 ? 15.690 7.963 -25.215 1.00 88.81 88 GLN A N 1
ATOM 672 C CA . GLN A 1 88 ? 14.944 7.269 -24.182 1.00 88.81 88 GLN A CA 1
ATOM 673 C C . GLN A 1 88 ? 13.603 6.760 -24.737 1.00 88.81 88 GLN A C 1
ATOM 675 O O . GLN A 1 88 ? 12.909 7.475 -25.468 1.00 88.81 88 GLN A O 1
ATOM 680 N N . GLY A 1 89 ? 13.216 5.546 -24.337 1.00 90.06 89 GLY A N 1
ATOM 681 C CA . GLY A 1 89 ? 12.041 4.836 -24.839 1.00 90.06 89 GLY A CA 1
ATOM 682 C C . GLY A 1 89 ? 10.719 5.353 -24.266 1.00 90.06 89 GLY A C 1
ATOM 683 O O . GLY A 1 89 ? 10.047 4.645 -23.519 1.00 90.06 89 GLY A O 1
ATOM 684 N N . TYR A 1 90 ? 10.323 6.583 -24.605 1.00 89.31 90 TYR A N 1
ATOM 685 C CA . TYR A 1 90 ? 9.059 7.170 -24.148 1.00 89.31 90 TYR A CA 1
ATOM 686 C C . TYR A 1 90 ? 7.838 6.615 -24.893 1.00 89.31 90 TYR A C 1
ATOM 688 O O . TYR A 1 90 ? 7.639 6.881 -26.080 1.00 89.31 90 TYR A O 1
ATOM 696 N N . LEU A 1 91 ? 6.940 5.957 -24.161 1.00 89.62 91 LEU A N 1
ATOM 697 C CA . LEU A 1 91 ? 5.720 5.344 -24.686 1.00 89.62 91 LEU A CA 1
ATOM 698 C C . LEU A 1 91 ? 4.516 6.251 -24.416 1.00 89.62 91 LEU A C 1
ATOM 700 O O . LEU A 1 91 ? 3.997 6.314 -23.305 1.00 89.62 91 LEU A O 1
ATOM 704 N N . ARG A 1 92 ? 4.067 6.994 -25.431 1.00 87.62 92 ARG A N 1
ATOM 705 C CA . ARG A 1 92 ? 2.979 7.984 -25.305 1.00 87.62 92 ARG A CA 1
ATOM 706 C C . ARG A 1 92 ? 1.605 7.328 -25.420 1.00 87.62 92 ARG A C 1
ATOM 708 O O . ARG A 1 92 ? 0.963 7.407 -26.466 1.00 87.62 92 ARG A O 1
ATOM 715 N N . VAL A 1 93 ? 1.174 6.700 -24.333 1.00 88.94 93 VAL A N 1
ATOM 716 C CA . VAL A 1 93 ? -0.064 5.917 -24.267 1.00 88.94 93 VAL A CA 1
ATOM 717 C C . VAL A 1 93 ? -1.289 6.749 -24.663 1.00 88.94 93 VAL A C 1
ATOM 719 O O . VAL A 1 93 ? -1.483 7.877 -24.204 1.00 88.94 93 VAL A O 1
ATOM 722 N N . SER A 1 94 ? -2.149 6.175 -25.507 1.00 90.25 94 SER A N 1
ATOM 723 C CA . SER A 1 94 ? -3.450 6.766 -25.840 1.00 90.25 94 SER A CA 1
ATOM 724 C C . SER A 1 94 ? -4.457 6.529 -24.722 1.00 90.25 94 SER A C 1
ATOM 726 O O . SER A 1 94 ? -4.608 5.412 -24.239 1.00 90.25 94 SER A O 1
ATOM 728 N N . LYS A 1 95 ? -5.198 7.569 -24.343 1.00 91.69 95 LYS A N 1
ATOM 729 C CA . LYS A 1 95 ? -6.262 7.468 -23.339 1.00 91.69 95 LYS A CA 1
ATOM 730 C C . LYS A 1 95 ? -7.491 6.702 -23.840 1.00 91.69 95 LYS A C 1
ATOM 732 O O . LYS A 1 95 ? -7.785 6.729 -25.038 1.00 91.69 95 LYS A O 1
ATOM 737 N N . GLY A 1 96 ? -8.245 6.128 -22.907 1.00 94.25 96 GLY A N 1
ATOM 738 C CA . GLY A 1 96 ? -9.603 5.646 -23.146 1.00 94.25 96 GLY A CA 1
ATOM 739 C C . GLY A 1 96 ? -10.650 6.768 -23.085 1.00 94.25 96 GLY A C 1
ATOM 740 O O . GLY A 1 96 ? -10.326 7.941 -22.859 1.00 94.25 96 GLY A O 1
ATOM 741 N N . ILE A 1 97 ? -11.924 6.412 -23.270 1.00 93.88 97 ILE A N 1
ATOM 742 C CA . ILE A 1 97 ? -13.058 7.359 -23.209 1.00 93.88 97 ILE A CA 1
ATOM 743 C C . ILE A 1 97 ? -13.981 7.141 -22.006 1.00 93.88 97 ILE A C 1
ATOM 745 O O . ILE A 1 97 ? -14.529 8.112 -21.488 1.00 93.88 97 ILE A O 1
ATOM 749 N N . ASP A 1 98 ? -14.141 5.896 -21.561 1.00 94.88 98 ASP A N 1
ATOM 750 C CA . ASP A 1 98 ? -14.940 5.505 -20.400 1.00 94.88 98 ASP A CA 1
ATOM 751 C C . ASP A 1 98 ? -14.474 4.133 -19.871 1.00 94.88 98 ASP A C 1
ATOM 753 O O . ASP A 1 98 ? -13.578 3.507 -20.440 1.00 94.88 98 ASP A O 1
ATOM 757 N N . ASN A 1 99 ? -15.089 3.648 -18.788 1.00 94.06 99 ASN A N 1
ATOM 758 C CA . ASN A 1 99 ? -14.735 2.367 -18.165 1.00 94.06 99 ASN A CA 1
ATOM 759 C C . ASN A 1 99 ? -14.906 1.138 -19.076 1.00 94.06 99 ASN A C 1
ATOM 761 O O . ASN A 1 99 ? -14.219 0.146 -18.859 1.00 94.06 99 ASN A O 1
ATOM 765 N N . SER A 1 100 ? -15.805 1.183 -20.062 1.00 93.19 100 SER A N 1
ATOM 766 C CA . SER A 1 100 ? -16.024 0.096 -21.033 1.00 93.19 100 SER A CA 1
ATOM 767 C C . SER A 1 100 ? -15.125 0.186 -22.268 1.00 93.19 100 SER A C 1
ATOM 769 O O . SER A 1 100 ? -15.046 -0.765 -23.038 1.00 93.19 100 SER A O 1
ATOM 771 N N . HIS A 1 101 ? -14.425 1.307 -22.437 1.00 95.06 101 HIS A N 1
ATOM 772 C CA . HIS A 1 101 ? -13.563 1.590 -23.582 1.00 95.06 101 HIS A CA 1
ATOM 773 C C . HIS A 1 101 ? -12.193 2.103 -23.117 1.00 95.06 101 HIS A C 1
ATOM 775 O O . HIS A 1 101 ? -11.689 3.135 -23.588 1.00 95.06 101 HIS A O 1
ATOM 781 N N . ARG A 1 102 ? -11.604 1.399 -22.148 1.00 96.69 102 ARG A N 1
ATOM 782 C CA . ARG A 1 102 ? -10.243 1.659 -21.674 1.00 96.69 102 ARG A CA 1
ATOM 783 C C . ARG A 1 102 ? -9.228 1.299 -22.757 1.00 96.69 102 ARG A C 1
ATOM 785 O O . ARG A 1 102 ? -9.494 0.437 -23.586 1.00 96.69 102 ARG A O 1
ATOM 792 N N . THR A 1 103 ? -8.079 1.963 -22.757 1.00 96.44 103 THR A N 1
ATOM 793 C CA . THR A 1 103 ? -6.903 1.449 -23.474 1.00 96.44 103 THR A CA 1
ATOM 794 C C . THR A 1 103 ? -6.206 0.460 -22.551 1.00 96.44 103 THR A C 1
ATOM 796 O O . THR A 1 103 ? -5.817 0.845 -21.445 1.00 96.44 103 THR A O 1
ATOM 799 N N . ILE A 1 104 ? -6.073 -0.795 -22.972 1.00 97.56 104 ILE A N 1
ATOM 800 C CA . ILE A 1 104 ? -5.501 -1.863 -22.147 1.00 97.56 104 ILE A CA 1
ATOM 801 C C . ILE A 1 104 ? -4.079 -2.164 -22.626 1.00 97.56 104 ILE A C 1
ATOM 803 O O . ILE A 1 104 ? -3.839 -2.345 -23.815 1.00 97.56 104 ILE A O 1
ATOM 807 N N . ILE A 1 105 ? -3.128 -2.210 -21.699 1.00 97.75 105 ILE A N 1
ATOM 808 C CA . ILE A 1 105 ? -1.744 -2.631 -21.920 1.00 97.75 105 ILE A CA 1
ATOM 809 C C . ILE A 1 105 ? -1.548 -3.905 -21.106 1.00 97.75 105 ILE A C 1
ATOM 811 O O . ILE A 1 105 ? -1.540 -3.860 -19.878 1.00 97.75 105 ILE A O 1
ATOM 815 N N . GLN A 1 106 ? -1.438 -5.039 -21.787 1.00 97.56 106 GLN A N 1
ATOM 816 C CA . GLN A 1 106 ? -1.538 -6.362 -21.187 1.00 97.56 106 GLN A CA 1
ATOM 817 C C . GLN A 1 106 ? -0.219 -7.131 -21.278 1.00 97.56 106 GLN A C 1
ATOM 819 O O . GLN A 1 106 ? 0.366 -7.225 -22.355 1.00 97.56 106 GLN A O 1
ATOM 824 N N . GLY A 1 107 ? 0.232 -7.701 -20.159 1.00 97.31 107 GLY A N 1
ATOM 825 C CA . GLY A 1 107 ? 1.420 -8.560 -20.095 1.00 97.31 107 GLY A CA 1
ATOM 826 C C . GLY A 1 107 ? 1.147 -10.054 -20.301 1.00 97.31 107 GLY A C 1
ATOM 827 O O . GLY A 1 107 ? 2.085 -10.802 -20.565 1.00 97.31 107 GLY A O 1
ATOM 828 N N . ASP A 1 108 ? -0.115 -10.498 -20.267 1.00 93.00 108 ASP A N 1
ATOM 829 C CA . ASP A 1 108 ? -0.514 -11.898 -20.500 1.00 93.00 108 ASP A CA 1
ATOM 830 C C . ASP A 1 108 ? -0.474 -12.300 -21.980 1.00 93.00 108 ASP A C 1
ATOM 832 O O . ASP A 1 108 ? -1.475 -12.711 -22.578 1.00 93.00 108 ASP A O 1
ATOM 836 N N . CYS A 1 109 ? 0.683 -12.167 -22.612 1.00 93.19 109 CYS A N 1
ATOM 837 C CA . CYS A 1 109 ? 0.898 -12.753 -23.921 1.00 93.19 109 CYS A CA 1
ATOM 838 C C . CYS A 1 109 ? 1.154 -14.268 -23.762 1.00 93.19 109 CYS A C 1
ATOM 840 O O . CYS A 1 109 ? 2.081 -14.652 -23.043 1.00 93.19 109 CYS A O 1
ATOM 842 N N . PRO A 1 110 ? 0.339 -15.152 -24.378 1.00 85.19 110 PRO A N 1
ATOM 843 C CA . PRO A 1 110 ? 0.468 -16.598 -24.196 1.00 85.19 110 PRO A CA 1
ATOM 844 C C . PRO A 1 110 ? 1.874 -17.111 -24.529 1.00 85.19 110 PRO A C 1
ATOM 846 O O . PRO A 1 110 ? 2.407 -16.795 -25.589 1.00 85.19 110 PRO A O 1
ATOM 849 N N . ASP A 1 111 ? 2.446 -17.911 -23.625 1.00 88.25 111 ASP A N 1
ATOM 850 C CA . ASP A 1 111 ? 3.796 -18.498 -23.709 1.00 88.25 111 ASP A CA 1
ATOM 851 C C . ASP A 1 111 ? 4.972 -17.492 -23.758 1.00 88.25 111 ASP A C 1
ATOM 853 O O . ASP A 1 111 ? 6.126 -17.913 -23.842 1.00 88.25 111 ASP A O 1
ATOM 857 N N . ASP A 1 112 ? 4.710 -16.184 -23.671 1.00 93.38 112 ASP A N 1
ATOM 858 C CA . ASP A 1 112 ? 5.718 -15.125 -23.819 1.00 93.38 112 ASP A CA 1
ATOM 859 C C . ASP A 1 112 ? 5.368 -13.893 -22.956 1.00 93.38 112 ASP A C 1
ATOM 861 O O . ASP A 1 112 ? 5.099 -12.818 -23.498 1.00 93.38 112 ASP A O 1
ATOM 865 N N . PRO A 1 113 ? 5.303 -14.027 -21.616 1.00 94.94 113 PRO A N 1
ATOM 866 C CA . PRO A 1 113 ? 4.803 -12.976 -20.732 1.00 94.94 113 PRO A CA 1
ATOM 867 C C . PRO A 1 113 ? 5.614 -11.678 -20.839 1.00 94.94 113 PRO A C 1
ATOM 869 O O . PRO A 1 113 ? 6.843 -11.684 -20.944 1.00 94.94 113 PRO A O 1
ATOM 872 N N . GLY A 1 114 ? 4.905 -10.553 -20.792 1.00 96.81 114 GLY A N 1
ATOM 873 C CA . GLY A 1 114 ? 5.467 -9.218 -20.939 1.00 96.81 114 GLY A CA 1
ATOM 874 C C . GLY A 1 114 ? 6.234 -8.751 -19.704 1.00 96.81 114 GLY A C 1
ATOM 875 O O . GLY A 1 114 ? 5.668 -8.623 -18.615 1.00 96.81 114 GLY A O 1
ATOM 876 N N . ILE A 1 115 ? 7.511 -8.412 -19.894 1.00 96.31 115 ILE A N 1
ATOM 877 C CA . ILE A 1 115 ? 8.354 -7.748 -18.890 1.00 96.31 115 ILE A CA 1
ATOM 878 C C . ILE A 1 115 ? 8.904 -6.465 -19.506 1.00 96.31 115 ILE A C 1
ATOM 880 O O . ILE A 1 115 ? 9.502 -6.510 -20.578 1.00 96.31 115 ILE A O 1
ATOM 884 N N . VAL A 1 116 ? 8.743 -5.323 -18.839 1.00 96.31 116 VAL A N 1
ATOM 885 C CA . VAL A 1 116 ? 9.251 -4.031 -19.324 1.00 96.31 116 VAL A CA 1
ATOM 886 C C . VAL A 1 116 ? 10.244 -3.447 -18.331 1.00 96.31 116 VAL A C 1
ATOM 888 O O . VAL A 1 116 ? 9.911 -3.202 -17.173 1.00 96.31 116 VAL A O 1
ATOM 891 N N . TRP A 1 117 ? 11.459 -3.182 -18.806 1.00 95.38 117 TRP A N 1
ATOM 892 C CA . TRP A 1 117 ? 12.521 -2.561 -18.026 1.00 95.38 117 TRP A CA 1
ATOM 893 C C . TRP A 1 117 ? 12.647 -1.065 -18.323 1.00 95.38 117 TRP A C 1
ATOM 895 O O . TRP A 1 117 ? 12.812 -0.656 -19.476 1.00 95.38 117 TRP A O 1
ATOM 905 N N . GLY A 1 118 ? 12.652 -0.252 -17.265 1.00 93.25 118 GLY A N 1
ATOM 906 C CA . GLY A 1 118 ? 13.058 1.157 -17.329 1.00 93.25 118 GLY A CA 1
ATOM 907 C C . GLY A 1 118 ? 14.571 1.373 -17.253 1.00 93.25 118 GLY A C 1
ATOM 908 O O . GLY A 1 118 ? 15.054 2.501 -17.381 1.00 93.25 118 GLY A O 1
ATOM 909 N N . SER A 1 119 ? 15.342 0.293 -17.111 1.00 94.31 119 SER A N 1
ATOM 910 C CA . SER A 1 119 ? 16.786 0.289 -17.341 1.00 94.31 119 SER A CA 1
ATOM 911 C C . SER A 1 119 ? 17.126 0.206 -18.834 1.00 94.31 119 SER A C 1
ATOM 913 O O . SER A 1 119 ? 16.307 -0.185 -19.667 1.00 94.31 119 SER A O 1
ATOM 915 N N . TYR A 1 120 ? 18.366 0.546 -19.179 1.00 95.75 120 TYR A N 1
ATOM 916 C CA . TYR A 1 120 ? 18.880 0.472 -20.543 1.00 95.75 120 TYR A CA 1
ATOM 917 C C . TYR A 1 120 ? 20.256 -0.190 -20.603 1.00 95.75 120 TYR A C 1
ATOM 919 O O . TYR A 1 120 ? 21.086 -0.027 -19.710 1.00 95.75 120 TYR A O 1
ATOM 927 N N . ILE A 1 121 ? 20.527 -0.879 -21.710 1.00 96.38 121 ILE A N 1
ATOM 928 C CA . ILE A 1 121 ? 21.855 -1.383 -22.065 1.00 96.38 121 ILE A CA 1
ATOM 929 C C . ILE A 1 121 ? 22.576 -0.291 -22.873 1.00 96.38 121 ILE A C 1
ATOM 931 O O . ILE A 1 121 ? 22.075 0.110 -23.931 1.00 96.38 121 ILE A O 1
ATOM 935 N N . PRO A 1 122 ? 23.737 0.220 -22.425 1.00 96.56 122 PRO A N 1
ATOM 936 C CA . PRO A 1 122 ? 24.445 1.278 -23.135 1.00 96.56 122 PRO A CA 1
ATOM 937 C C . PRO A 1 122 ? 25.101 0.752 -24.423 1.00 96.56 122 PRO A C 1
ATOM 939 O O . PRO A 1 122 ? 25.849 -0.227 -24.401 1.00 96.56 122 PRO A O 1
ATOM 942 N N . LYS A 1 123 ? 24.823 1.413 -25.556 1.00 95.44 123 LYS A N 1
ATOM 943 C CA . LYS A 1 123 ? 25.355 1.080 -26.894 1.00 95.44 123 LYS A CA 1
ATOM 944 C C . LYS A 1 123 ? 25.934 2.259 -27.675 1.00 95.44 123 LYS A C 1
ATOM 946 O O . LYS A 1 123 ? 26.438 2.062 -28.779 1.00 95.44 123 LYS A O 1
ATOM 951 N N . TYR A 1 124 ? 25.901 3.457 -27.102 1.00 94.38 124 TYR A N 1
ATOM 952 C CA . TYR A 1 124 ? 26.414 4.681 -27.722 1.00 94.38 124 TYR A CA 1
ATOM 953 C C . TYR A 1 124 ? 27.941 4.741 -27.824 1.00 94.38 124 TYR A C 1
ATOM 955 O O . TYR A 1 124 ? 28.465 5.452 -28.680 1.00 94.38 124 TYR A O 1
ATOM 963 N N . GLU A 1 125 ? 28.662 3.978 -27.003 1.00 94.69 125 GLU A N 1
ATOM 964 C CA . GLU A 1 125 ? 30.117 3.848 -27.064 1.00 94.69 125 GLU A CA 1
ATOM 965 C C . GLU A 1 125 ? 30.569 2.486 -26.497 1.00 94.69 125 GLU A C 1
ATOM 967 O O . GLU A 1 125 ? 29.788 1.825 -25.808 1.00 94.69 125 GLU A O 1
ATOM 972 N N . PRO A 1 126 ? 31.787 2.009 -26.816 1.00 96.19 126 PRO A N 1
ATOM 973 C CA . PRO A 1 126 ? 32.292 0.755 -26.267 1.00 96.19 126 PRO A CA 1
ATOM 974 C C . PRO A 1 126 ? 32.733 0.913 -24.808 1.00 96.19 126 PRO A C 1
ATOM 976 O O . PRO A 1 126 ? 33.280 1.948 -24.424 1.00 96.19 126 PRO A O 1
ATOM 979 N N . TRP A 1 127 ? 32.588 -0.160 -24.030 1.00 98.00 127 TRP A N 1
ATOM 980 C CA . TRP A 1 127 ? 33.216 -0.269 -22.717 1.00 98.00 127 TRP A CA 1
ATOM 981 C C . TRP A 1 127 ? 34.746 -0.242 -22.839 1.00 98.00 127 TRP A C 1
ATOM 983 O O . TRP A 1 127 ? 35.330 -0.830 -23.754 1.00 98.00 127 TRP A O 1
ATOM 993 N N . ILE A 1 128 ? 35.401 0.452 -21.911 1.00 98.19 128 ILE A N 1
ATOM 994 C CA . ILE A 1 128 ? 36.856 0.600 -21.845 1.00 98.19 128 ILE A CA 1
ATOM 995 C C . ILE A 1 128 ? 37.380 -0.293 -20.723 1.00 98.19 128 ILE A C 1
ATOM 997 O O . ILE A 1 128 ? 36.993 -0.109 -19.576 1.00 98.19 128 ILE A O 1
ATOM 1001 N N . ASP A 1 129 ? 38.278 -1.226 -21.038 1.00 97.94 129 ASP A N 1
ATOM 1002 C CA . ASP A 1 129 ? 39.009 -2.007 -20.032 1.00 97.94 129 ASP A CA 1
ATOM 1003 C C . ASP A 1 129 ? 39.981 -1.093 -19.259 1.00 97.94 129 ASP A C 1
ATOM 1005 O O . ASP A 1 129 ? 40.926 -0.536 -19.827 1.00 97.94 129 ASP A O 1
ATOM 1009 N N . GLU A 1 130 ? 39.732 -0.919 -17.961 1.00 97.75 130 GLU A N 1
ATOM 1010 C CA . GLU A 1 130 ? 40.548 -0.122 -17.034 1.00 97.75 130 GLU A CA 1
ATOM 1011 C C . GLU A 1 130 ? 41.552 -0.998 -16.250 1.00 97.75 130 GLU A C 1
ATOM 1013 O O . GLU A 1 130 ? 42.253 -0.516 -15.347 1.00 97.75 130 GLU A O 1
ATOM 1018 N N . GLY A 1 131 ? 41.636 -2.288 -16.593 1.00 96.56 131 GLY A N 1
ATOM 1019 C CA . GLY A 1 131 ? 42.409 -3.317 -15.912 1.00 96.56 131 GLY A CA 1
ATOM 1020 C C . GLY A 1 131 ? 41.733 -3.837 -14.640 1.00 96.56 131 GLY A C 1
ATOM 1021 O O . GLY A 1 131 ? 40.811 -3.238 -14.095 1.00 96.56 131 GLY A O 1
ATOM 1022 N N . SER A 1 132 ? 42.246 -4.955 -14.114 1.00 96.69 132 SER A N 1
ATOM 1023 C CA . SER A 1 132 ? 41.697 -5.626 -12.915 1.00 96.69 132 SER A CA 1
ATOM 1024 C C . SER A 1 132 ? 40.223 -6.025 -13.071 1.00 96.69 132 SER A C 1
ATOM 1026 O O . SER A 1 132 ? 39.439 -5.859 -12.145 1.00 96.69 132 SER A O 1
ATOM 1028 N N . ASN A 1 133 ? 39.849 -6.504 -14.264 1.00 97.81 133 ASN A N 1
ATOM 1029 C CA . ASN A 1 133 ? 38.482 -6.916 -14.617 1.00 97.81 133 ASN A CA 1
ATOM 1030 C C . ASN A 1 133 ? 37.427 -5.811 -14.429 1.00 97.81 133 ASN A C 1
ATOM 1032 O O . ASN A 1 133 ? 36.236 -6.090 -14.321 1.00 97.81 133 ASN A O 1
ATOM 1036 N N . THR A 1 134 ? 37.869 -4.553 -14.382 1.00 98.44 134 THR A N 1
ATOM 1037 C CA . THR A 1 134 ? 37.007 -3.384 -14.244 1.00 98.44 134 THR A CA 1
ATOM 1038 C C . THR A 1 134 ? 36.937 -2.658 -15.570 1.00 98.44 134 THR A C 1
ATOM 1040 O O . THR A 1 134 ? 37.960 -2.336 -16.175 1.00 98.44 134 THR A O 1
ATOM 1043 N N . TYR A 1 135 ? 35.721 -2.354 -15.991 1.00 98.69 135 TYR A N 1
ATOM 1044 C CA . TYR A 1 135 ? 35.440 -1.681 -17.247 1.00 98.69 135 TYR A CA 1
ATOM 1045 C C . TYR A 1 135 ? 34.725 -0.368 -16.971 1.00 98.69 135 TYR A C 1
ATOM 1047 O O . TYR A 1 135 ? 34.005 -0.254 -15.981 1.00 98.69 135 TYR A O 1
ATOM 1055 N N . SER A 1 136 ? 34.902 0.627 -17.835 1.00 98.31 136 SER A N 1
ATOM 1056 C CA . SER A 1 136 ? 34.203 1.904 -17.717 1.00 98.31 136 SER A CA 1
ATOM 1057 C C . SER A 1 136 ? 33.451 2.302 -18.976 1.00 98.31 136 SER A C 1
ATOM 1059 O O . SER A 1 136 ? 33.816 1.924 -20.089 1.00 98.31 136 SER A O 1
ATOM 1061 N N . ILE A 1 137 ? 32.398 3.089 -18.782 1.00 97.56 137 ILE A N 1
ATOM 1062 C CA . ILE A 1 137 ? 31.651 3.768 -19.842 1.00 97.56 137 ILE A CA 1
ATOM 1063 C C . ILE A 1 137 ? 31.177 5.132 -19.326 1.00 97.56 137 ILE A C 1
ATOM 1065 O O . ILE A 1 137 ? 31.004 5.322 -18.118 1.00 97.56 137 ILE A O 1
ATOM 1069 N N . GLY A 1 138 ? 31.012 6.114 -20.209 1.00 96.12 138 GLY A N 1
ATOM 1070 C CA . GLY A 1 138 ? 30.445 7.412 -19.861 1.00 96.12 138 GLY A CA 1
ATOM 1071 C C . GLY A 1 138 ? 28.940 7.314 -19.633 1.00 96.12 138 GLY A C 1
ATOM 1072 O O . GLY A 1 138 ? 28.232 6.734 -20.435 1.00 96.12 138 GLY A O 1
ATOM 1073 N N . LEU A 1 139 ? 28.418 7.907 -18.563 1.00 95.38 139 LEU A N 1
ATOM 1074 C CA . LEU A 1 139 ? 26.989 7.924 -18.262 1.00 95.38 139 LEU A CA 1
ATOM 1075 C C . LEU A 1 139 ? 26.216 8.808 -19.252 1.00 95.38 139 LEU A C 1
ATOM 1077 O O . LEU A 1 139 ? 26.516 9.995 -19.398 1.00 95.38 139 LEU A O 1
ATOM 1081 N N . ALA A 1 140 ? 25.141 8.282 -19.847 1.00 91.94 140 ALA A N 1
ATOM 1082 C CA . ALA A 1 140 ? 24.264 9.046 -20.747 1.00 91.94 140 ALA A CA 1
ATOM 1083 C C . ALA A 1 140 ? 23.540 10.223 -20.051 1.00 91.94 140 ALA A C 1
ATOM 1085 O O . ALA A 1 140 ? 23.127 11.192 -20.696 1.00 91.94 140 ALA A O 1
ATOM 1086 N N . GLY A 1 141 ? 23.381 10.153 -18.727 1.00 92.31 141 GLY A N 1
ATOM 1087 C CA . GLY A 1 141 ? 22.715 11.150 -17.898 1.00 92.31 141 GLY A CA 1
ATOM 1088 C C . GLY A 1 141 ? 22.898 10.871 -16.401 1.00 92.31 141 GLY A C 1
ATOM 1089 O O . GLY A 1 141 ? 23.670 9.999 -16.016 1.00 92.31 141 GLY A O 1
ATOM 1090 N N . GLY A 1 142 ? 22.214 11.640 -15.551 1.00 91.25 142 GLY A N 1
ATOM 1091 C CA . GLY A 1 142 ? 22.265 11.437 -14.102 1.00 91.25 142 GLY A CA 1
ATOM 1092 C C . GLY A 1 142 ? 21.669 10.085 -13.725 1.00 91.25 142 GLY A C 1
ATOM 1093 O O . GLY A 1 142 ? 20.494 9.847 -13.982 1.00 91.25 142 GLY A O 1
ATOM 1094 N N . THR A 1 143 ? 22.475 9.236 -13.106 1.00 92.56 143 THR A N 1
ATOM 1095 C CA . THR A 1 143 ? 22.148 7.846 -12.764 1.00 92.56 143 THR A CA 1
ATOM 1096 C C . THR A 1 143 ? 21.895 7.757 -11.267 1.00 92.56 143 THR A C 1
ATOM 1098 O O . THR A 1 143 ? 22.521 8.474 -10.488 1.00 92.56 143 THR A O 1
ATOM 1101 N N . TYR A 1 144 ? 20.942 6.936 -10.853 1.00 92.31 144 TYR A N 1
ATOM 1102 C CA . TYR A 1 144 ? 20.733 6.672 -9.439 1.00 92.31 144 TYR A CA 1
ATOM 1103 C C . TYR A 1 144 ? 21.856 5.761 -8.907 1.00 92.31 144 TYR A C 1
ATOM 1105 O O . TYR A 1 144 ? 22.205 4.796 -9.591 1.00 92.31 144 TYR A O 1
ATOM 1113 N N . PRO A 1 145 ? 22.469 6.054 -7.742 1.00 92.06 145 PRO A N 1
ATOM 1114 C CA . PRO A 1 145 ? 23.579 5.278 -7.185 1.00 92.06 145 PRO A CA 1
ATOM 1115 C C . PRO A 1 145 ? 23.105 3.971 -6.519 1.00 92.06 145 PRO A C 1
ATOM 1117 O O . PRO A 1 145 ? 23.428 3.711 -5.365 1.00 92.06 145 PRO A O 1
ATOM 1120 N N . GLY A 1 146 ? 22.345 3.167 -7.254 1.00 92.19 146 GLY A N 1
ATOM 1121 C CA . GLY A 1 146 ? 21.702 1.927 -6.825 1.00 92.19 146 GLY A CA 1
ATOM 1122 C C . GLY A 1 146 ? 21.035 1.261 -8.025 1.00 92.19 146 GLY A C 1
ATOM 1123 O O . GLY A 1 146 ? 20.973 1.861 -9.102 1.00 92.19 146 GLY A O 1
ATOM 1124 N N . MET A 1 147 ? 20.543 0.034 -7.862 1.00 92.38 147 MET A N 1
ATOM 1125 C CA . MET A 1 147 ? 19.775 -0.666 -8.902 1.00 92.38 147 MET A CA 1
ATOM 1126 C C . MET A 1 147 ? 20.433 -0.665 -10.296 1.00 92.38 147 MET A C 1
ATOM 1128 O O . MET A 1 147 ? 19.859 -0.226 -11.298 1.00 92.38 147 MET A O 1
ATOM 1132 N N . ILE A 1 148 ? 21.682 -1.124 -10.344 1.00 95.56 148 ILE A N 1
ATOM 1133 C CA . ILE A 1 148 ? 22.397 -1.443 -1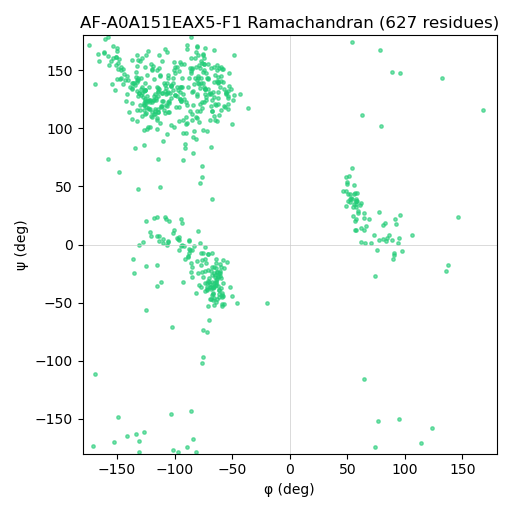1.582 1.00 95.56 148 ILE A CA 1
ATOM 1134 C C . ILE A 1 148 ? 22.448 -2.955 -11.678 1.00 95.56 148 ILE A C 1
ATOM 1136 O O . ILE A 1 148 ? 22.812 -3.611 -10.707 1.00 95.56 148 ILE A O 1
ATOM 1140 N N . PHE A 1 149 ? 22.084 -3.501 -12.830 1.00 96.12 149 PHE A N 1
ATOM 1141 C CA . PHE A 1 149 ? 21.888 -4.937 -12.984 1.00 96.12 149 PHE A CA 1
ATOM 1142 C C . PHE A 1 149 ? 22.831 -5.502 -14.034 1.00 96.12 149 PHE A C 1
ATOM 1144 O O . PHE A 1 149 ? 23.170 -4.827 -15.006 1.00 96.12 149 PHE A O 1
ATOM 1151 N N . GLU A 1 150 ? 23.213 -6.759 -13.865 1.00 95.44 150 GLU A N 1
ATOM 1152 C CA . GLU A 1 150 ? 23.863 -7.555 -14.898 1.00 95.44 150 GLU A CA 1
ATOM 1153 C C . GLU A 1 150 ? 23.043 -8.809 -15.222 1.00 95.44 150 GLU A C 1
ATOM 1155 O O . GLU A 1 150 ? 22.264 -9.290 -14.398 1.00 95.44 150 GLU A O 1
ATOM 1160 N N . ASP A 1 151 ? 23.220 -9.332 -16.436 1.00 93.88 151 ASP A N 1
ATOM 1161 C CA . ASP A 1 151 ? 22.649 -10.605 -16.893 1.00 93.88 151 ASP A CA 1
ATOM 1162 C C . ASP A 1 151 ? 21.136 -10.730 -16.648 1.00 93.88 151 ASP A C 1
ATOM 1164 O O . ASP A 1 151 ? 20.628 -11.767 -16.213 1.00 93.88 151 ASP A O 1
ATOM 1168 N N . ILE A 1 152 ? 20.406 -9.651 -16.941 1.00 92.69 152 ILE A N 1
ATOM 1169 C CA . ILE A 1 152 ? 18.947 -9.613 -16.833 1.00 92.69 152 ILE A CA 1
ATOM 1170 C C . ILE A 1 152 ? 18.349 -10.727 -17.700 1.00 92.69 152 ILE A C 1
ATOM 1172 O O . ILE A 1 152 ? 18.510 -10.746 -18.921 1.00 92.69 152 ILE A O 1
ATOM 1176 N N . SER A 1 153 ? 17.628 -11.635 -17.050 1.00 88.94 153 SER A N 1
ATOM 1177 C CA . SER A 1 153 ? 16.876 -12.722 -17.691 1.00 88.94 153 SER A CA 1
ATOM 1178 C C . SER A 1 153 ? 15.397 -12.732 -17.296 1.00 88.94 153 SER A C 1
ATOM 1180 O O . SER A 1 153 ? 14.573 -13.298 -18.009 1.00 88.94 153 SER A O 1
ATOM 1182 N N . ASP A 1 154 ? 15.063 -12.061 -16.198 1.00 89.62 154 ASP A N 1
ATOM 1183 C CA . ASP A 1 154 ? 13.727 -11.829 -15.668 1.00 89.62 154 ASP A CA 1
ATOM 1184 C C . ASP A 1 154 ? 13.730 -10.515 -14.864 1.00 89.62 154 ASP A C 1
ATOM 1186 O O . ASP A 1 154 ? 14.702 -9.765 -14.901 1.00 89.62 154 ASP A O 1
ATOM 1190 N N . CYS A 1 155 ? 12.658 -10.230 -14.120 1.00 85.44 155 CYS A N 1
ATOM 1191 C CA . CYS A 1 155 ? 12.576 -9.062 -13.238 1.00 85.44 155 CYS A CA 1
ATOM 1192 C C . CYS A 1 155 ? 13.331 -9.229 -11.900 1.00 85.44 155 CYS A C 1
ATOM 1194 O O . CYS A 1 155 ? 13.241 -8.354 -11.047 1.00 85.44 155 CYS A O 1
ATOM 1196 N N . LEU A 1 156 ? 14.009 -10.354 -11.650 1.00 80.50 156 LEU A N 1
ATOM 1197 C CA . LEU A 1 156 ? 14.801 -10.656 -10.444 1.00 80.50 156 LEU A CA 1
ATOM 1198 C C . LEU A 1 156 ? 16.315 -10.558 -10.718 1.00 80.50 156 LEU A C 1
ATOM 1200 O O . LEU A 1 156 ? 17.102 -11.153 -9.986 1.00 80.50 156 LEU A O 1
ATOM 1204 N N . GLY A 1 157 ? 16.710 -9.845 -11.783 1.00 72.56 157 GLY A N 1
ATOM 1205 C CA . GLY A 1 157 ? 18.085 -9.783 -12.291 1.00 72.56 157 GLY A CA 1
ATOM 1206 C C . GLY A 1 157 ? 19.169 -9.520 -11.235 1.00 72.56 157 GLY A C 1
ATOM 1207 O O . GLY A 1 157 ? 18.909 -9.041 -10.132 1.00 72.56 157 GLY A O 1
ATOM 1208 N N . ASN A 1 158 ? 20.427 -9.795 -11.589 1.00 90.69 158 ASN A N 1
ATOM 1209 C CA . ASN A 1 158 ? 21.539 -9.710 -10.642 1.00 90.69 158 ASN A CA 1
ATOM 1210 C C . ASN A 1 158 ? 21.917 -8.248 -10.374 1.00 90.69 158 ASN A C 1
ATOM 1212 O O . ASN A 1 158 ? 22.632 -7.626 -11.160 1.00 90.69 158 ASN A O 1
ATOM 1216 N N . MET A 1 159 ? 21.427 -7.692 -9.267 1.00 94.00 159 MET A N 1
ATOM 1217 C CA . MET A 1 159 ? 21.764 -6.333 -8.850 1.00 94.00 159 MET A CA 1
ATOM 1218 C C . MET A 1 159 ? 23.204 -6.265 -8.326 1.00 94.00 159 MET A C 1
ATOM 1220 O O . MET A 1 159 ? 23.582 -6.987 -7.402 1.00 94.00 159 MET A O 1
ATOM 1224 N N . LEU A 1 160 ? 24.004 -5.380 -8.912 1.00 96.19 160 LEU A N 1
ATOM 1225 C CA . LEU A 1 160 ? 25.371 -5.098 -8.491 1.00 96.19 160 LEU A CA 1
ATOM 1226 C C . LEU A 1 160 ? 25.384 -4.268 -7.204 1.00 96.19 160 LEU A C 1
ATOM 1228 O O . LEU A 1 160 ? 24.507 -3.437 -6.968 1.00 96.19 160 LEU A O 1
ATOM 1232 N N . THR A 1 161 ? 26.430 -4.442 -6.398 1.00 96.38 161 THR A N 1
ATOM 1233 C CA . THR A 1 161 ? 26.621 -3.677 -5.158 1.00 96.38 161 THR A CA 1
ATOM 1234 C C . THR A 1 161 ? 27.391 -2.384 -5.428 1.00 96.38 161 THR A C 1
ATOM 1236 O O . THR A 1 161 ? 28.412 -2.380 -6.117 1.00 96.38 161 THR A O 1
ATOM 1239 N N . LYS A 1 162 ? 26.946 -1.266 -4.859 1.00 96.25 162 LYS A N 1
ATOM 1240 C CA . LYS A 1 162 ? 27.694 -0.006 -4.921 1.00 96.25 162 LYS A CA 1
ATOM 1241 C C . LYS A 1 162 ? 28.982 -0.097 -4.093 1.00 96.25 162 LYS A C 1
ATOM 1243 O O . LYS A 1 162 ? 28.922 -0.429 -2.915 1.00 96.25 162 LYS A O 1
ATOM 1248 N N . ALA A 1 163 ? 30.117 0.263 -4.685 1.00 97.31 163 ALA A N 1
ATOM 1249 C CA . ALA A 1 163 ? 31.380 0.479 -3.980 1.00 97.31 163 ALA A CA 1
ATOM 1250 C C . ALA A 1 163 ? 31.546 1.957 -3.568 1.00 97.31 163 ALA A C 1
ATOM 1252 O O . ALA A 1 163 ? 31.009 2.859 -4.219 1.00 97.31 163 ALA A O 1
ATOM 1253 N N . ASP A 1 164 ? 32.341 2.228 -2.531 1.00 95.50 164 ASP A N 1
ATOM 1254 C CA . ASP A 1 164 ? 32.631 3.584 -2.040 1.00 95.50 164 ASP A CA 1
ATOM 1255 C C . ASP A 1 164 ? 33.802 4.249 -2.781 1.00 95.50 164 ASP A C 1
ATOM 1257 O O . ASP A 1 164 ? 33.999 5.467 -2.707 1.00 95.50 164 ASP A O 1
ATOM 1261 N N . SER A 1 165 ? 34.600 3.465 -3.511 1.00 97.69 165 SER A N 1
ATOM 1262 C CA . SER A 1 165 ? 35.733 3.961 -4.296 1.00 97.69 165 SER A CA 1
ATOM 1263 C C . SER A 1 165 ? 36.026 3.105 -5.528 1.00 97.69 165 SER A C 1
ATOM 1265 O O . SER A 1 165 ? 35.680 1.925 -5.589 1.00 97.69 165 SER A O 1
ATOM 1267 N N . LEU A 1 166 ? 36.757 3.674 -6.492 1.00 98.06 166 LEU A N 1
ATOM 1268 C CA . LEU A 1 166 ? 37.246 2.926 -7.654 1.00 98.06 166 LEU A CA 1
ATOM 1269 C C . LEU A 1 166 ? 38.153 1.754 -7.252 1.00 98.06 166 LEU A C 1
ATOM 1271 O O . LEU A 1 166 ? 38.106 0.699 -7.876 1.00 98.06 166 LEU A O 1
ATOM 1275 N N . GLU A 1 167 ? 38.980 1.925 -6.220 1.00 98.12 167 GLU A N 1
ATOM 1276 C CA . GLU A 1 167 ? 39.867 0.851 -5.760 1.00 98.12 167 GLU A CA 1
ATOM 1277 C C . GLU A 1 167 ? 39.088 -0.304 -5.132 1.00 98.12 167 GLU A C 1
ATOM 1279 O O . GLU A 1 167 ? 39.428 -1.466 -5.340 1.00 98.12 167 GLU A O 1
ATOM 1284 N N . GLU A 1 168 ? 38.005 -0.001 -4.417 1.00 98.19 168 GLU A N 1
ATOM 1285 C CA . GLU A 1 168 ? 37.097 -1.025 -3.910 1.00 98.19 168 GLU A CA 1
ATOM 1286 C C . GLU A 1 168 ? 36.357 -1.737 -5.045 1.00 98.19 168 GLU A C 1
ATOM 1288 O O . GLU A 1 168 ? 36.284 -2.965 -5.036 1.00 98.19 168 GLU A O 1
ATOM 1293 N N . CYS A 1 169 ? 35.887 -0.997 -6.054 1.00 98.38 169 CYS A N 1
ATOM 1294 C CA . CYS A 1 169 ? 35.268 -1.586 -7.242 1.00 98.38 169 CYS A CA 1
ATOM 1295 C C . CYS A 1 169 ? 36.228 -2.560 -7.946 1.00 98.38 169 CYS A C 1
ATOM 1297 O O . CYS A 1 169 ? 35.868 -3.686 -8.278 1.00 98.38 169 CYS A O 1
ATOM 1299 N N . LYS A 1 170 ? 37.498 -2.172 -8.105 1.00 98.31 170 LYS A N 1
ATOM 1300 C CA . LYS A 1 170 ? 38.537 -3.035 -8.690 1.00 98.31 170 LYS A CA 1
ATOM 1301 C C . LYS A 1 170 ? 38.828 -4.282 -7.864 1.00 98.31 170 LYS A C 1
ATOM 1303 O O . LYS A 1 170 ? 39.182 -5.316 -8.424 1.00 98.31 170 LYS A O 1
ATOM 1308 N N . ALA A 1 171 ? 38.710 -4.192 -6.544 1.00 98.06 171 ALA A N 1
ATOM 1309 C CA . ALA A 1 171 ? 39.018 -5.297 -5.647 1.00 98.06 171 ALA A CA 1
ATOM 1310 C C . ALA A 1 171 ? 37.895 -6.342 -5.551 1.00 98.06 171 ALA A C 1
ATOM 1312 O O . ALA A 1 171 ? 38.184 -7.493 -5.224 1.00 98.06 171 ALA A O 1
ATOM 1313 N N . ASN A 1 172 ? 36.643 -5.962 -5.827 1.00 98.06 172 ASN A N 1
ATOM 1314 C CA . ASN A 1 172 ? 35.474 -6.782 -5.516 1.00 98.06 172 ASN A CA 1
ATOM 1315 C C . ASN A 1 172 ? 34.599 -7.031 -6.761 1.00 98.06 172 ASN A C 1
ATOM 1317 O O . ASN A 1 172 ? 33.981 -6.090 -7.258 1.00 98.06 172 ASN A O 1
ATOM 1321 N N . PRO A 1 173 ? 34.500 -8.280 -7.252 1.00 98.25 173 PRO A N 1
ATOM 1322 C CA . PRO A 1 173 ? 33.527 -8.649 -8.279 1.00 98.25 173 PRO A CA 1
ATOM 1323 C C . PRO A 1 173 ? 32.085 -8.385 -7.835 1.00 98.25 173 PRO A C 1
ATOM 1325 O O . PRO A 1 173 ? 31.769 -8.476 -6.648 1.00 98.25 173 PRO A O 1
ATOM 1328 N N . GLY A 1 174 ? 31.202 -8.106 -8.792 1.00 97.75 174 GLY A N 1
ATOM 1329 C CA . GLY A 1 174 ? 29.788 -7.820 -8.543 1.00 97.75 174 GLY A CA 1
ATOM 1330 C C . GLY A 1 174 ? 29.544 -6.402 -8.024 1.00 97.75 174 GLY A C 1
ATOM 1331 O O . GLY A 1 174 ? 28.578 -6.175 -7.292 1.00 97.75 174 GLY A O 1
ATOM 1332 N N . THR A 1 175 ? 30.420 -5.453 -8.369 1.00 98.12 175 THR A N 1
ATOM 1333 C CA . THR A 1 175 ? 30.343 -4.074 -7.875 1.00 98.12 175 THR A CA 1
ATOM 1334 C C . THR A 1 175 ? 30.385 -3.021 -8.975 1.00 98.12 175 THR A C 1
ATOM 1336 O O . THR A 1 175 ? 30.826 -3.266 -10.101 1.00 98.12 175 THR A O 1
ATOM 1339 N N . PHE A 1 176 ? 29.923 -1.818 -8.636 1.00 98.19 176 PHE A N 1
ATOM 1340 C CA . PHE A 1 176 ? 30.029 -0.639 -9.489 1.00 98.19 176 PHE A CA 1
ATOM 1341 C C . PHE A 1 176 ? 30.448 0.603 -8.702 1.00 98.19 176 PHE A C 1
ATOM 1343 O O . PHE A 1 176 ? 30.246 0.695 -7.491 1.00 98.19 176 PHE A O 1
ATOM 1350 N N . TYR A 1 177 ? 30.995 1.595 -9.404 1.00 98.12 177 TYR A N 1
ATOM 1351 C CA . TYR A 1 177 ? 31.389 2.873 -8.820 1.00 98.12 177 TYR A CA 1
ATOM 1352 C C . TYR A 1 177 ? 31.282 4.034 -9.812 1.00 98.12 177 TYR A C 1
ATOM 1354 O O . TYR A 1 177 ? 31.652 3.913 -10.977 1.00 98.12 177 TYR A O 1
ATOM 1362 N N . SER A 1 178 ? 30.857 5.201 -9.337 1.00 97.62 178 SER A N 1
ATOM 1363 C CA . SER A 1 178 ? 31.066 6.486 -10.009 1.00 97.62 178 SER A CA 1
ATOM 1364 C C . SER A 1 178 ? 31.402 7.546 -8.965 1.00 97.62 178 SER A C 1
ATOM 1366 O O . SER A 1 178 ? 30.799 7.568 -7.894 1.00 97.62 178 SER A O 1
ATOM 1368 N N . ASP A 1 179 ? 32.320 8.462 -9.286 1.00 93.81 179 ASP A N 1
ATOM 1369 C CA . ASP A 1 179 ? 32.684 9.565 -8.384 1.00 93.81 179 ASP A CA 1
ATOM 1370 C C . ASP A 1 179 ? 31.498 10.506 -8.106 1.00 93.81 179 ASP A C 1
ATOM 1372 O O . ASP A 1 179 ? 31.448 11.165 -7.068 1.00 93.81 179 ASP A O 1
ATOM 1376 N N . THR A 1 180 ? 30.569 10.635 -9.063 1.00 94.06 180 THR A N 1
ATOM 1377 C CA . THR A 1 180 ? 29.521 11.668 -9.015 1.00 94.06 180 THR A CA 1
ATOM 1378 C C . THR A 1 180 ? 28.124 11.187 -9.369 1.00 94.06 180 THR A C 1
ATOM 1380 O O . THR A 1 180 ? 27.169 11.848 -8.971 1.00 94.06 180 THR A O 1
ATOM 1383 N N . TYR A 1 181 ? 27.980 10.106 -10.148 1.00 94.19 181 TYR A N 1
ATOM 1384 C CA . TYR A 1 181 ? 26.695 9.661 -10.715 1.00 94.19 181 TYR A CA 1
ATOM 1385 C C . TYR A 1 181 ? 25.977 10.711 -11.591 1.00 94.19 181 TYR A C 1
ATOM 1387 O O . TYR A 1 181 ? 24.811 10.560 -11.962 1.00 94.19 181 TYR A O 1
ATOM 1395 N N . ILE A 1 182 ? 26.674 11.787 -11.961 1.00 93.62 182 ILE A N 1
ATOM 1396 C CA . ILE A 1 182 ? 26.174 12.840 -12.847 1.00 93.62 182 ILE A CA 1
ATOM 1397 C C . ILE A 1 182 ? 26.421 12.420 -14.300 1.00 93.62 182 ILE A C 1
ATOM 1399 O O . ILE A 1 182 ? 27.419 11.783 -14.613 1.00 93.62 182 ILE A O 1
ATOM 1403 N N . GLY A 1 183 ? 25.535 12.817 -15.214 1.00 91.44 183 GLY A N 1
ATOM 1404 C CA . GLY A 1 183 ? 25.724 12.546 -16.641 1.00 91.44 183 GLY A CA 1
ATOM 1405 C C . GLY A 1 183 ? 27.083 13.012 -17.168 1.00 91.44 183 GLY A C 1
ATOM 1406 O O . GLY A 1 183 ? 27.613 14.036 -16.729 1.00 91.44 183 GLY A O 1
ATOM 1407 N N . TRP A 1 184 ? 27.601 12.276 -18.149 1.00 87.69 184 TRP A N 1
ATOM 1408 C CA . TRP A 1 184 ? 28.897 12.472 -18.805 1.00 87.69 184 TRP A CA 1
ATOM 1409 C C . TRP A 1 184 ? 30.130 12.149 -17.950 1.00 87.69 184 TRP A C 1
ATOM 1411 O O . TRP A 1 184 ? 31.251 12.307 -18.437 1.00 87.69 184 TRP A O 1
ATOM 1421 N N . THR A 1 185 ? 29.967 11.692 -16.704 1.00 94.31 185 THR A N 1
ATOM 1422 C CA . THR A 1 185 ? 31.069 11.089 -15.938 1.00 94.31 185 THR A CA 1
ATOM 1423 C C . THR A 1 185 ? 31.139 9.588 -16.181 1.00 94.31 185 THR A C 1
ATOM 1425 O O . THR A 1 185 ? 30.247 9.011 -16.796 1.00 94.31 185 THR A O 1
ATOM 1428 N N . LYS A 1 186 ? 32.225 8.947 -15.745 1.00 96.62 186 LYS A N 1
ATOM 1429 C CA . LYS A 1 186 ? 32.372 7.500 -15.882 1.00 96.62 186 LYS A CA 1
ATOM 1430 C C . LYS A 1 186 ? 31.584 6.770 -14.804 1.00 96.62 186 LYS A C 1
ATOM 1432 O O . LYS A 1 186 ? 31.569 7.190 -13.642 1.00 96.62 186 LYS A O 1
ATOM 1437 N N . ILE A 1 187 ? 31.023 5.638 -15.193 1.00 98.19 187 ILE A N 1
ATOM 1438 C CA . ILE A 1 187 ? 30.746 4.537 -14.283 1.00 98.19 187 ILE A CA 1
ATOM 1439 C C . ILE A 1 187 ? 31.752 3.423 -14.544 1.00 98.19 187 ILE A C 1
ATOM 1441 O O . ILE A 1 187 ? 32.099 3.151 -15.692 1.00 98.19 187 ILE A O 1
ATOM 1445 N N . TYR A 1 188 ? 32.233 2.818 -13.468 1.00 98.62 188 TYR A N 1
ATOM 1446 C CA . TYR A 1 188 ? 33.108 1.660 -13.461 1.00 98.62 188 TYR A CA 1
ATOM 1447 C C . TYR A 1 188 ? 32.308 0.459 -12.981 1.00 98.62 188 TYR A C 1
ATOM 1449 O O . TYR A 1 188 ? 31.538 0.582 -12.030 1.00 98.62 188 TYR A O 1
ATOM 1457 N N . VAL A 1 189 ? 32.486 -0.682 -13.635 1.00 98.56 189 VAL A N 1
ATOM 1458 C CA . VAL A 1 189 ? 31.801 -1.928 -13.303 1.00 98.56 189 VAL A CA 1
ATOM 1459 C C . VAL A 1 189 ? 32.812 -3.060 -13.263 1.00 98.56 189 VAL A C 1
ATOM 1461 O O . VAL A 1 189 ? 33.610 -3.226 -14.187 1.00 98.56 189 VAL A O 1
ATOM 1464 N N . HIS A 1 190 ? 32.744 -3.841 -12.193 1.00 98.44 190 HIS A N 1
ATOM 1465 C CA . HIS A 1 190 ? 33.413 -5.119 -12.045 1.00 98.44 190 HIS A CA 1
ATOM 1466 C C . HIS A 1 190 ? 32.320 -6.182 -11.949 1.00 98.44 190 HIS A C 1
ATOM 1468 O O . HIS A 1 190 ? 31.703 -6.360 -10.901 1.00 98.44 190 HIS A O 1
ATOM 1474 N N . THR A 1 191 ? 32.046 -6.851 -13.065 1.00 97.75 191 THR A N 1
ATOM 1475 C CA . THR A 1 191 ? 31.011 -7.893 -13.172 1.00 97.75 191 THR A CA 1
ATOM 1476 C C . THR A 1 191 ? 31.281 -9.044 -12.202 1.00 97.75 191 THR A C 1
ATOM 1478 O O . THR A 1 191 ? 32.434 -9.295 -11.829 1.00 97.75 191 THR A O 1
ATOM 1481 N N . SER A 1 192 ? 30.239 -9.754 -11.759 1.00 97.06 192 SER A N 1
ATOM 1482 C CA . SER A 1 192 ? 30.401 -10.824 -10.754 1.00 97.06 192 SER A CA 1
ATOM 1483 C C . SER A 1 192 ? 31.291 -11.976 -11.226 1.00 97.06 192 SER A C 1
ATOM 1485 O O . SER A 1 192 ? 31.972 -12.613 -10.418 1.00 97.06 192 SER A O 1
ATOM 1487 N N . ASP A 1 193 ? 31.339 -12.215 -12.536 1.00 96.75 193 ASP A N 1
ATOM 1488 C CA . ASP A 1 193 ? 32.125 -13.272 -13.164 1.00 96.75 193 ASP A CA 1
ATOM 1489 C C . ASP A 1 193 ? 33.472 -12.801 -13.734 1.00 96.75 193 ASP A C 1
ATOM 1491 O O . ASP A 1 193 ? 34.202 -13.613 -14.308 1.00 96.75 193 ASP A O 1
ATOM 1495 N N . ASN A 1 194 ? 33.853 -11.535 -13.517 1.00 97.12 194 ASN A N 1
ATOM 1496 C CA . ASN A 1 194 ? 35.037 -10.878 -14.091 1.00 97.12 194 ASN A CA 1
ATOM 1497 C C . ASN A 1 194 ? 35.001 -10.717 -15.628 1.00 97.12 194 ASN A C 1
ATOM 1499 O O . ASN A 1 194 ? 36.034 -10.438 -16.247 1.00 97.12 194 ASN A O 1
ATOM 1503 N N . GLY A 1 195 ? 33.851 -10.941 -16.263 1.00 95.88 195 GLY A N 1
ATOM 1504 C CA . GLY A 1 195 ? 33.669 -10.832 -17.705 1.00 95.88 195 GLY A CA 1
ATOM 1505 C C . GLY A 1 195 ? 33.465 -9.401 -18.209 1.00 95.88 195 GLY A C 1
ATOM 1506 O O . GLY A 1 195 ? 33.241 -8.460 -17.450 1.00 95.88 195 GLY A O 1
ATOM 1507 N N . ASP A 1 196 ? 33.511 -9.249 -19.531 1.00 96.25 196 ASP A N 1
ATOM 1508 C CA . ASP A 1 196 ? 33.163 -8.003 -20.225 1.00 96.25 196 ASP A CA 1
ATOM 1509 C C . ASP A 1 196 ? 31.676 -7.649 -19.971 1.00 96.25 196 ASP A C 1
ATOM 1511 O O . ASP A 1 196 ? 30.825 -8.534 -20.119 1.00 96.25 196 ASP A O 1
ATOM 1515 N N . PRO A 1 197 ? 31.338 -6.400 -19.587 1.00 97.06 197 PRO A N 1
ATOM 1516 C CA . PRO A 1 197 ? 29.961 -5.958 -19.323 1.00 97.06 197 PRO A CA 1
ATOM 1517 C C . PRO A 1 197 ? 29.120 -5.682 -20.583 1.00 97.06 197 PRO A C 1
ATOM 1519 O O . PRO A 1 197 ? 27.920 -5.401 -20.481 1.00 97.06 197 PRO A O 1
ATOM 1522 N N . THR A 1 198 ? 29.720 -5.712 -21.774 1.00 96.19 198 THR A N 1
ATOM 1523 C CA . THR A 1 198 ? 29.039 -5.434 -23.045 1.00 96.19 198 THR A CA 1
ATOM 1524 C C . THR A 1 198 ? 27.829 -6.349 -23.232 1.00 96.19 198 THR A C 1
ATOM 1526 O O . THR A 1 198 ? 27.945 -7.561 -23.107 1.00 96.19 198 THR A O 1
ATOM 1529 N N . ASP A 1 199 ? 26.668 -5.763 -23.560 1.00 94.06 199 ASP A N 1
ATOM 1530 C CA . ASP A 1 199 ? 25.367 -6.454 -23.704 1.00 94.06 199 ASP A CA 1
ATOM 1531 C C . ASP A 1 199 ? 24.786 -7.078 -22.426 1.00 94.06 199 ASP A C 1
ATOM 1533 O O . ASP A 1 199 ? 23.702 -7.653 -22.484 1.00 94.06 199 ASP A O 1
ATOM 1537 N N . ARG A 1 200 ? 25.463 -6.946 -21.282 1.00 93.00 200 ARG A N 1
ATOM 1538 C CA . ARG A 1 200 ? 25.095 -7.636 -20.039 1.00 93.00 200 ARG A CA 1
ATOM 1539 C C . ARG A 1 200 ? 24.669 -6.690 -18.932 1.00 93.00 200 ARG A C 1
ATOM 1541 O O . ARG A 1 200 ? 23.774 -7.028 -18.169 1.00 93.00 200 ARG A O 1
ATOM 1548 N N . VAL A 1 201 ? 25.297 -5.517 -18.848 1.00 97.25 201 VAL A N 1
ATOM 1549 C CA . VAL A 1 201 ? 25.033 -4.536 -17.789 1.00 97.25 201 VAL A CA 1
ATOM 1550 C C . VAL A 1 201 ? 23.980 -3.524 -18.228 1.00 97.25 201 VAL A C 1
ATOM 1552 O O . VAL A 1 201 ? 24.106 -2.892 -19.281 1.00 97.25 201 VAL A O 1
ATOM 1555 N N . ALA A 1 202 ? 22.971 -3.340 -17.382 1.00 96.44 202 ALA A N 1
ATOM 1556 C CA . ALA A 1 202 ? 21.905 -2.370 -17.544 1.00 96.44 202 ALA A CA 1
ATOM 1557 C C . ALA A 1 202 ? 22.009 -1.251 -16.501 1.00 96.44 202 ALA A C 1
ATOM 1559 O O . ALA A 1 202 ? 22.131 -1.497 -15.300 1.00 96.44 202 ALA A O 1
ATOM 1560 N N . LEU A 1 203 ? 21.936 -0.009 -16.976 1.00 96.00 203 LEU A N 1
ATOM 1561 C CA . LEU A 1 203 ? 21.945 1.206 -16.164 1.00 96.00 203 LEU A CA 1
ATOM 1562 C C . LEU A 1 203 ? 20.510 1.740 -16.000 1.00 96.00 203 LEU A C 1
ATOM 1564 O O . LEU A 1 203 ? 19.677 1.567 -16.888 1.00 96.00 203 LEU A O 1
ATOM 1568 N N . ASN A 1 204 ? 20.213 2.409 -14.887 1.00 93.12 204 ASN A N 1
ATOM 1569 C CA . ASN A 1 204 ? 18.863 2.894 -14.565 1.00 93.12 204 ASN A CA 1
ATOM 1570 C C . ASN A 1 204 ? 18.473 4.224 -15.264 1.00 93.12 204 ASN A C 1
ATOM 1572 O O . ASN A 1 204 ? 19.301 4.902 -15.876 1.00 93.12 204 ASN A O 1
ATOM 1576 N N . ARG A 1 205 ? 17.190 4.602 -15.147 1.00 89.62 205 ARG A N 1
ATOM 1577 C CA . ARG A 1 205 ? 16.550 5.879 -15.550 1.00 89.62 205 ARG A CA 1
ATOM 1578 C C . ARG A 1 205 ? 16.283 6.188 -17.018 1.00 89.62 205 ARG A C 1
ATOM 1580 O O . ARG A 1 205 ? 15.395 6.989 -17.279 1.00 89.62 205 ARG A O 1
ATOM 1587 N N . TYR A 1 206 ? 17.048 5.653 -17.962 1.00 91.50 206 TYR A N 1
ATOM 1588 C CA . TYR A 1 206 ? 16.932 6.043 -19.380 1.00 91.50 206 TYR A CA 1
ATOM 1589 C C . TYR A 1 206 ? 16.463 4.911 -20.301 1.00 91.50 206 TYR A C 1
ATOM 1591 O O . TYR A 1 206 ? 16.762 4.942 -21.492 1.00 91.50 206 TYR A O 1
ATOM 1599 N N . GLY A 1 207 ? 15.760 3.912 -19.759 1.00 93.31 207 GLY A N 1
ATOM 1600 C CA . GLY A 1 207 ? 15.120 2.834 -20.514 1.00 93.31 207 GLY A CA 1
ATOM 1601 C C . GLY A 1 207 ? 13.725 3.194 -21.021 1.00 93.31 207 GLY A C 1
ATOM 1602 O O . GLY A 1 207 ? 13.478 4.330 -21.433 1.00 93.31 207 GLY A O 1
ATOM 1603 N N . TYR A 1 208 ? 12.815 2.217 -21.025 1.00 93.50 208 TYR A N 1
ATOM 1604 C CA . TYR A 1 208 ? 11.414 2.470 -21.363 1.00 93.50 208 TYR A CA 1
ATOM 1605 C C . TYR A 1 208 ? 10.719 3.267 -20.258 1.00 93.50 208 TYR A C 1
ATOM 1607 O O . TYR A 1 208 ? 10.990 3.029 -19.093 1.00 93.50 208 TYR A O 1
ATOM 1615 N N . GLU A 1 209 ? 9.823 4.190 -20.619 1.00 89.81 209 GLU A N 1
ATOM 1616 C CA . GLU A 1 209 ? 8.956 4.922 -19.680 1.00 89.81 209 GLU A CA 1
ATOM 1617 C C . GLU A 1 209 ? 7.552 5.102 -20.281 1.00 89.81 209 GLU A C 1
ATOM 1619 O O . GLU A 1 209 ? 7.408 5.577 -21.414 1.00 89.81 209 GLU A O 1
ATOM 1624 N N . PHE A 1 210 ? 6.496 4.758 -19.533 1.00 88.06 210 PHE A N 1
ATOM 1625 C CA . PHE A 1 210 ? 5.112 4.996 -19.958 1.00 88.06 210 PHE A CA 1
ATOM 1626 C C . PHE A 1 210 ? 4.711 6.448 -19.691 1.00 88.06 210 PHE A C 1
ATOM 1628 O O . PHE A 1 210 ? 4.496 6.875 -18.564 1.00 88.06 210 PHE A O 1
ATOM 1635 N N . LEU A 1 211 ? 4.559 7.237 -20.749 1.00 82.56 211 LEU A N 1
ATOM 1636 C CA . LEU A 1 211 ? 4.225 8.648 -20.641 1.00 82.56 211 LEU A CA 1
ATOM 1637 C C . LEU A 1 211 ? 2.709 8.865 -20.701 1.00 82.56 211 LEU A C 1
ATOM 1639 O O . LEU A 1 211 ? 2.140 9.020 -21.786 1.00 82.56 211 LEU A O 1
ATOM 1643 N N . LEU A 1 212 ? 2.059 8.973 -19.540 1.00 81.81 212 LEU A N 1
ATOM 1644 C CA . LEU A 1 212 ? 0.697 9.510 -19.477 1.00 81.81 212 LEU A CA 1
ATOM 1645 C C . LEU A 1 212 ? 0.745 11.036 -19.558 1.00 81.81 212 LEU A C 1
ATOM 1647 O O . LEU A 1 212 ? 1.116 11.725 -18.610 1.00 81.81 212 LEU A O 1
ATOM 1651 N N . ALA A 1 213 ? 0.372 11.577 -20.714 1.00 70.56 213 ALA A N 1
ATOM 1652 C CA . ALA A 1 213 ? 0.294 13.018 -20.918 1.00 70.56 213 ALA A CA 1
ATOM 1653 C C . ALA A 1 213 ? -0.807 13.667 -20.047 1.00 70.56 213 ALA A C 1
ATOM 1655 O O . ALA A 1 213 ? -1.688 12.992 -19.513 1.00 70.56 213 ALA A O 1
ATOM 1656 N N . GLN A 1 214 ? -0.807 14.999 -19.955 1.00 76.19 214 GLN A N 1
ATOM 1657 C CA . GLN A 1 214 ? -1.854 15.762 -19.265 1.00 76.19 214 GLN A CA 1
ATOM 1658 C C . GLN A 1 214 ? -3.266 15.361 -19.742 1.00 76.19 214 GLN A C 1
ATOM 1660 O O . GLN A 1 214 ? -3.522 15.307 -20.947 1.00 76.19 214 GLN A O 1
ATOM 1665 N N . ASN A 1 215 ? -4.202 15.147 -18.809 1.00 80.94 215 ASN A N 1
ATOM 1666 C CA . ASN A 1 215 ? -5.583 14.712 -19.077 1.00 80.94 215 ASN A CA 1
ATOM 1667 C C . ASN A 1 215 ? -5.704 13.311 -19.707 1.00 80.94 215 ASN A C 1
ATOM 1669 O O . ASN A 1 215 ? -6.667 13.039 -20.439 1.00 80.94 215 ASN A O 1
ATOM 1673 N N . THR A 1 216 ? -4.726 12.437 -19.459 1.00 88.06 216 THR A N 1
ATOM 1674 C CA . THR A 1 216 ? -4.841 11.010 -19.780 1.00 88.06 216 THR A CA 1
ATOM 1675 C C . THR A 1 216 ? -5.768 10.335 -18.780 1.00 88.06 216 THR A C 1
ATOM 1677 O O . THR A 1 216 ? -5.679 10.581 -17.576 1.00 88.06 216 THR A O 1
ATOM 1680 N N . SER A 1 217 ? -6.668 9.494 -19.283 1.00 93.25 217 SER A N 1
ATOM 1681 C CA . SER A 1 217 ? -7.595 8.747 -18.448 1.00 93.25 217 SER A CA 1
ATOM 1682 C C . SER A 1 217 ? -7.995 7.405 -19.044 1.00 93.25 217 SER A C 1
ATOM 1684 O O . SER A 1 217 ? -7.767 7.167 -20.230 1.00 93.25 217 SER A O 1
ATOM 1686 N N . TYR A 1 218 ? -8.611 6.542 -18.234 1.00 96.50 218 TYR A N 1
ATOM 1687 C CA . TYR A 1 218 ? -9.150 5.248 -18.669 1.00 96.50 218 TYR A CA 1
ATOM 1688 C C . TYR A 1 218 ? -8.085 4.373 -19.347 1.00 96.50 218 TYR A C 1
ATOM 1690 O O . TYR A 1 218 ? -8.275 3.887 -20.462 1.00 96.50 218 TYR A O 1
ATOM 1698 N N . VAL A 1 219 ? -6.944 4.210 -18.679 1.00 95.69 219 VAL A N 1
ATOM 1699 C CA . VAL A 1 219 ? -5.861 3.309 -19.098 1.00 95.69 219 VAL A CA 1
ATOM 1700 C C . VAL A 1 219 ? -5.751 2.199 -18.064 1.00 95.69 219 VAL A C 1
ATOM 1702 O O . VAL A 1 219 ? -5.758 2.482 -16.867 1.00 95.69 219 VAL A O 1
ATOM 1705 N N . THR A 1 220 ? -5.652 0.955 -18.520 1.00 97.88 220 THR A N 1
ATOM 1706 C CA . THR A 1 220 ? -5.393 -0.200 -17.656 1.00 97.88 220 THR A CA 1
ATOM 1707 C C . THR A 1 220 ? -4.082 -0.850 -18.060 1.00 97.88 220 THR A C 1
ATOM 1709 O O . THR A 1 220 ? -3.899 -1.197 -19.221 1.00 97.88 220 THR A O 1
ATOM 1712 N N . PHE A 1 221 ? -3.201 -1.051 -17.092 1.00 97.62 221 PHE A N 1
ATOM 1713 C CA . PHE A 1 221 ? -2.104 -2.002 -17.162 1.00 97.62 221 PHE A CA 1
ATOM 1714 C C . PHE A 1 221 ? -2.589 -3.297 -16.512 1.00 97.62 221 PHE A C 1
ATOM 1716 O O . PHE A 1 221 ? -3.063 -3.257 -15.377 1.00 97.62 221 PHE A O 1
ATOM 1723 N N . LEU A 1 222 ? -2.526 -4.407 -17.242 1.00 98.38 222 LEU A N 1
ATOM 1724 C CA . LEU A 1 222 ? -3.099 -5.687 -16.832 1.00 98.38 222 LEU A CA 1
ATOM 1725 C C . LEU A 1 222 ? -2.040 -6.787 -16.895 1.00 98.38 222 LEU A C 1
ATOM 1727 O O . LEU A 1 222 ? -1.472 -7.028 -17.962 1.00 98.38 222 LEU A O 1
ATOM 1731 N N . ASN A 1 223 ? -1.786 -7.449 -15.768 1.00 97.81 223 ASN A N 1
ATOM 1732 C CA . ASN A 1 223 ? -0.878 -8.592 -15.651 1.00 97.81 223 ASN A CA 1
ATOM 1733 C C . ASN A 1 223 ? 0.513 -8.338 -16.261 1.00 97.81 223 ASN A C 1
ATOM 1735 O O . ASN A 1 223 ? 1.107 -9.196 -16.912 1.00 97.81 223 ASN A O 1
ATOM 1739 N N . LEU A 1 224 ? 1.022 -7.113 -16.102 1.00 96.75 224 LEU A N 1
ATOM 1740 C CA . LEU A 1 224 ? 2.306 -6.684 -16.650 1.00 96.75 224 LEU A CA 1
ATOM 1741 C C . LEU A 1 224 ? 3.370 -6.644 -15.552 1.00 96.75 224 LEU A C 1
ATOM 1743 O O . LEU A 1 224 ? 3.129 -6.133 -14.457 1.00 96.75 224 LEU A O 1
ATOM 1747 N N . THR A 1 225 ? 4.570 -7.136 -15.864 1.00 96.38 225 THR A N 1
ATOM 1748 C CA . THR A 1 225 ? 5.736 -6.975 -14.990 1.00 96.38 225 THR A CA 1
ATOM 1749 C C . THR A 1 225 ? 6.556 -5.765 -15.429 1.00 96.38 225 THR A C 1
ATOM 1751 O O . THR A 1 225 ? 6.965 -5.667 -16.588 1.00 96.38 225 THR A O 1
ATOM 1754 N N . ILE A 1 226 ? 6.807 -4.842 -14.505 1.00 94.31 226 ILE A N 1
ATOM 1755 C CA . ILE A 1 226 ? 7.540 -3.598 -14.741 1.00 94.31 226 ILE A CA 1
ATOM 1756 C C . ILE A 1 226 ? 8.698 -3.509 -13.744 1.00 94.31 226 ILE A C 1
ATOM 1758 O O . ILE A 1 226 ? 8.484 -3.574 -12.534 1.00 94.31 226 ILE A O 1
ATOM 1762 N N . CYS A 1 227 ? 9.915 -3.330 -14.257 1.00 93.69 227 CYS A N 1
ATOM 1763 C CA . CYS A 1 227 ? 11.148 -3.379 -13.470 1.00 93.69 227 CYS A CA 1
ATOM 1764 C C . CYS A 1 227 ? 11.969 -2.102 -13.661 1.00 93.69 227 CYS A C 1
ATOM 1766 O O . CYS A 1 227 ? 12.222 -1.693 -14.798 1.00 93.69 227 CYS A O 1
ATOM 1768 N N . ASN A 1 228 ? 12.444 -1.505 -12.568 1.00 92.62 228 ASN A N 1
ATOM 1769 C CA . ASN A 1 228 ? 13.361 -0.361 -12.584 1.00 92.62 228 ASN A CA 1
ATOM 1770 C C . ASN A 1 228 ? 12.852 0.811 -13.442 1.00 92.62 228 ASN A C 1
ATOM 1772 O O . ASN A 1 228 ? 13.588 1.432 -14.211 1.00 92.62 228 ASN A O 1
ATOM 1776 N N . MET A 1 229 ? 11.549 1.063 -13.359 1.00 88.31 229 MET A N 1
ATOM 1777 C CA . MET A 1 229 ? 10.863 2.092 -14.127 1.00 88.31 229 MET A CA 1
ATOM 1778 C C . MET A 1 229 ? 11.010 3.436 -13.426 1.00 88.31 229 MET A C 1
ATOM 1780 O O . MET A 1 229 ? 10.262 3.744 -12.507 1.00 88.31 229 MET A O 1
ATOM 1784 N N . HIS A 1 230 ? 11.967 4.243 -13.867 1.00 79.81 230 HIS A N 1
ATOM 1785 C CA . HIS A 1 230 ? 12.111 5.607 -13.367 1.00 79.81 230 HIS A CA 1
ATOM 1786 C C . HIS A 1 230 ? 10.938 6.457 -13.852 1.00 79.81 230 HIS A C 1
ATOM 1788 O O . HIS A 1 230 ? 10.635 6.467 -15.039 1.00 79.81 230 HIS A O 1
ATOM 1794 N N . ARG A 1 231 ? 10.280 7.185 -12.940 1.00 68.75 231 ARG A N 1
ATOM 1795 C CA . ARG A 1 231 ? 9.158 8.090 -13.273 1.00 68.75 231 ARG A CA 1
ATOM 1796 C C . ARG A 1 231 ? 8.052 7.379 -14.042 1.00 68.75 231 ARG A C 1
ATOM 1798 O O . ARG A 1 231 ? 7.724 7.708 -15.177 1.00 68.75 231 ARG A O 1
ATOM 1805 N N . TRP A 1 232 ? 7.445 6.447 -13.331 1.00 60.88 232 TRP A N 1
ATOM 1806 C CA . TRP A 1 232 ? 6.247 5.688 -13.657 1.00 60.88 232 TRP A CA 1
ATOM 1807 C C . TRP A 1 232 ? 5.321 6.264 -14.726 1.00 60.88 232 TRP A C 1
ATOM 1809 O O . TRP A 1 232 ? 4.930 5.557 -15.648 1.00 60.88 232 TRP A O 1
ATOM 1819 N N . LEU A 1 233 ? 4.951 7.532 -14.592 1.00 56.69 233 LEU A N 1
ATOM 1820 C CA . LEU A 1 233 ? 4.107 8.297 -15.496 1.00 56.69 233 LEU A CA 1
ATOM 1821 C C . LEU A 1 233 ? 4.588 9.747 -15.281 1.00 56.69 233 LEU A C 1
ATOM 1823 O O . LEU A 1 233 ? 4.757 10.129 -14.128 1.00 56.69 233 LEU A O 1
ATOM 1827 N N . ASP A 1 234 ? 4.851 10.578 -16.299 1.00 49.12 234 ASP A N 1
ATOM 1828 C CA . ASP A 1 234 ? 5.340 11.978 -16.127 1.00 49.12 234 ASP A CA 1
ATOM 1829 C C . ASP A 1 234 ? 4.290 12.920 -15.477 1.00 49.12 234 ASP A C 1
ATOM 1831 O O . ASP A 1 234 ? 4.161 14.084 -15.838 1.00 49.12 234 ASP A O 1
ATOM 1835 N N . SER A 1 235 ? 3.517 12.452 -14.491 1.00 46.75 235 SER A N 1
ATOM 1836 C CA . SER A 1 235 ? 2.663 13.244 -13.598 1.00 46.75 235 SER A CA 1
ATOM 1837 C C . SER A 1 235 ? 3.470 14.200 -12.703 1.00 46.75 235 SER A C 1
ATOM 1839 O O . SER A 1 235 ? 2.916 15.134 -12.131 1.00 46.75 235 SER A O 1
ATOM 1841 N N . PHE A 1 236 ? 4.796 14.030 -12.640 1.00 47.28 236 PHE A N 1
ATOM 1842 C CA . PHE A 1 236 ? 5.722 14.773 -11.778 1.00 47.28 236 PHE A CA 1
ATOM 1843 C C . PHE A 1 236 ? 5.960 16.238 -12.173 1.00 47.28 236 PHE A C 1
ATOM 1845 O O . PHE A 1 236 ? 6.578 16.989 -11.413 1.00 47.28 236 PHE A O 1
ATOM 1852 N N . LYS A 1 237 ? 5.472 16.696 -13.332 1.00 47.53 237 LYS A N 1
ATOM 1853 C CA . LYS A 1 237 ? 5.333 18.138 -13.569 1.00 47.53 237 LYS A CA 1
ATOM 1854 C C . LYS A 1 237 ? 4.009 18.590 -12.978 1.00 47.53 237 LYS A C 1
ATOM 1856 O O . LYS A 1 237 ? 2.950 18.241 -13.492 1.00 47.53 237 LYS A O 1
ATOM 1861 N N . SER A 1 238 ? 4.092 19.390 -11.916 1.00 43.72 238 SER A N 1
ATOM 1862 C CA . SER A 1 238 ? 2.956 20.084 -11.308 1.00 43.72 238 SER A CA 1
ATOM 1863 C C . SER A 1 238 ? 1.942 20.546 -12.368 1.00 43.72 238 SER A C 1
ATOM 1865 O O . SER A 1 238 ? 2.263 21.336 -13.257 1.00 43.72 238 SER A O 1
ATOM 1867 N N . GLY A 1 239 ? 0.717 20.013 -12.288 1.00 50.84 239 GLY A N 1
ATOM 1868 C CA . GLY A 1 239 ? -0.376 20.312 -13.223 1.00 50.84 239 GLY A CA 1
ATOM 1869 C C . GLY A 1 239 ? -0.733 19.215 -14.237 1.00 50.84 239 GLY A C 1
ATOM 1870 O O . GLY A 1 239 ? -1.531 19.485 -15.139 1.00 50.84 239 GLY A O 1
ATOM 1871 N N . ASN A 1 240 ? -0.179 18.003 -14.125 1.00 61.09 240 ASN A N 1
ATOM 1872 C CA . ASN A 1 240 ? -0.610 16.859 -14.930 1.00 61.09 240 ASN A CA 1
ATOM 1873 C C . ASN A 1 240 ? -1.751 16.086 -14.253 1.00 61.09 240 ASN A C 1
ATOM 1875 O O . ASN A 1 240 ? -1.542 15.329 -13.316 1.00 61.09 240 ASN A O 1
ATOM 1879 N N . ASN A 1 241 ? -2.962 16.282 -14.775 1.00 77.94 241 ASN A N 1
ATOM 1880 C CA . ASN A 1 241 ? -4.205 15.729 -14.243 1.00 77.94 241 ASN A CA 1
ATOM 1881 C C . ASN A 1 241 ? -4.478 14.361 -14.887 1.00 77.94 241 ASN A C 1
ATOM 1883 O O . ASN A 1 241 ? -4.869 14.321 -16.058 1.00 77.94 241 ASN A O 1
ATOM 1887 N N . VAL A 1 242 ? -4.247 13.254 -14.178 1.00 86.44 242 VAL A N 1
ATOM 1888 C CA . VAL A 1 242 ? -4.561 11.897 -14.673 1.00 86.44 242 VAL A CA 1
ATOM 1889 C C . VAL A 1 242 ? -5.683 11.269 -13.860 1.00 86.44 242 VAL A C 1
ATOM 1891 O O . VAL A 1 242 ? -5.792 11.495 -12.661 1.00 86.44 242 VAL A O 1
ATOM 1894 N N . SER A 1 243 ? -6.547 10.484 -14.496 1.00 92.00 243 SER A N 1
ATOM 1895 C CA . SER A 1 243 ? -7.662 9.860 -13.776 1.00 92.00 243 SER A CA 1
ATOM 1896 C C . SER A 1 243 ? -8.082 8.522 -14.353 1.00 92.00 243 SER A C 1
ATOM 1898 O O . SER A 1 243 ? -7.875 8.278 -15.534 1.00 92.00 243 SER A O 1
ATOM 1900 N N . TYR A 1 244 ? -8.711 7.656 -13.558 1.00 95.69 244 TYR A N 1
ATOM 1901 C CA . TYR A 1 244 ? -9.161 6.336 -14.030 1.00 95.69 244 TYR A CA 1
ATOM 1902 C C . TYR A 1 244 ? -8.005 5.512 -14.618 1.00 95.69 244 TYR A C 1
ATOM 1904 O O . TYR A 1 244 ? -8.116 4.952 -15.712 1.00 95.69 244 TYR A O 1
ATOM 1912 N N . ILE A 1 245 ? -6.867 5.510 -13.924 1.00 94.88 245 ILE A N 1
ATOM 1913 C CA . ILE A 1 245 ? -5.697 4.704 -14.281 1.00 94.88 245 ILE A CA 1
ATOM 1914 C C . ILE A 1 245 ? -5.714 3.467 -13.400 1.00 94.88 245 ILE A C 1
ATOM 1916 O O . ILE A 1 245 ? -5.844 3.594 -12.185 1.00 94.88 245 ILE A O 1
ATOM 1920 N N . ARG A 1 246 ? -5.601 2.288 -14.006 1.00 97.19 246 ARG A N 1
ATOM 1921 C CA . ARG A 1 246 ? -5.641 1.021 -13.285 1.00 97.19 246 ARG A CA 1
ATOM 1922 C C . ARG A 1 246 ? -4.378 0.204 -13.509 1.00 97.19 246 ARG A C 1
ATOM 1924 O O . ARG A 1 246 ? -3.947 0.057 -14.648 1.00 97.19 246 ARG A O 1
ATOM 1931 N N . PHE A 1 247 ? -3.858 -0.360 -12.431 1.00 97.25 247 PHE A N 1
ATOM 1932 C CA . PHE A 1 247 ? -2.918 -1.471 -12.414 1.00 97.25 247 PHE A CA 1
ATOM 1933 C C . PHE A 1 247 ? -3.661 -2.665 -11.825 1.00 97.25 247 PHE A C 1
ATOM 1935 O O . PHE A 1 247 ? -4.181 -2.566 -10.719 1.00 97.25 247 PHE A O 1
ATOM 1942 N N . GLU A 1 248 ? -3.791 -3.741 -12.588 1.00 98.50 248 GLU A N 1
ATOM 1943 C CA . GLU A 1 248 ? -4.544 -4.932 -12.195 1.00 98.50 248 GLU A CA 1
ATOM 1944 C C . GLU A 1 248 ? -3.663 -6.158 -12.432 1.00 98.50 248 GLU A C 1
ATOM 1946 O O . GLU A 1 248 ? -3.193 -6.361 -13.551 1.00 98.50 248 GLU A O 1
ATOM 1951 N N . GLY A 1 249 ? -3.369 -6.927 -11.381 1.00 97.94 249 GLY A N 1
ATOM 1952 C CA . GLY A 1 249 ? -2.509 -8.112 -11.481 1.00 97.94 249 GLY A CA 1
ATOM 1953 C C . GLY A 1 249 ? -1.042 -7.831 -11.835 1.00 97.94 249 GLY A C 1
ATOM 1954 O O . GLY A 1 249 ? -0.315 -8.721 -12.275 1.00 97.94 249 GLY A O 1
ATOM 1955 N N . CYS A 1 250 ? -0.581 -6.584 -11.706 1.00 98.00 250 CYS A N 1
ATOM 1956 C CA . CYS A 1 250 ? 0.757 -6.185 -12.138 1.00 98.00 250 CYS A CA 1
ATOM 1957 C C . CYS A 1 250 ? 1.822 -6.467 -11.065 1.00 98.00 250 CYS A C 1
ATOM 1959 O O . CYS A 1 250 ? 1.553 -6.393 -9.870 1.00 98.00 250 CYS A O 1
ATOM 1961 N N . THR A 1 251 ? 3.066 -6.710 -11.488 1.00 96.56 251 THR A N 1
ATOM 1962 C CA . THR A 1 251 ? 4.239 -6.754 -10.591 1.00 96.56 251 THR A CA 1
ATOM 1963 C C . THR A 1 251 ? 5.143 -5.563 -10.869 1.00 96.56 251 THR A C 1
ATOM 1965 O O . THR A 1 251 ? 5.631 -5.401 -11.988 1.00 96.56 251 THR A O 1
ATOM 1968 N N . LEU A 1 252 ? 5.342 -4.714 -9.866 1.00 94.81 252 LEU A N 1
ATOM 1969 C CA . LEU A 1 252 ? 6.011 -3.424 -9.965 1.00 94.81 252 LEU A CA 1
ATOM 1970 C C . LEU A 1 252 ? 7.223 -3.438 -9.040 1.00 94.81 252 LEU A C 1
ATOM 1972 O O . LEU A 1 252 ? 7.078 -3.477 -7.818 1.00 94.81 252 LEU A O 1
ATOM 1976 N N . ARG A 1 253 ? 8.422 -3.451 -9.618 1.00 91.94 253 ARG A N 1
ATOM 1977 C CA . ARG A 1 253 ? 9.641 -3.737 -8.863 1.00 91.94 253 ARG A CA 1
ATOM 1978 C C . ARG A 1 253 ? 10.747 -2.740 -9.149 1.00 91.94 253 ARG A C 1
ATOM 1980 O O . ARG A 1 253 ? 10.981 -2.417 -10.311 1.00 91.94 253 ARG A O 1
ATOM 1987 N N . TYR A 1 254 ? 11.490 -2.378 -8.105 1.00 90.44 254 TYR A N 1
ATOM 1988 C CA . TYR A 1 254 ? 12.655 -1.493 -8.157 1.00 90.44 254 TYR A CA 1
ATOM 1989 C C . TYR A 1 254 ? 12.293 -0.080 -8.631 1.00 90.44 254 TYR A C 1
ATOM 1991 O O . TYR A 1 254 ? 11.979 0.144 -9.799 1.00 90.44 254 TYR A O 1
ATOM 1999 N N . GLU A 1 255 ? 12.389 0.898 -7.740 1.00 86.50 255 GLU A N 1
ATOM 2000 C CA . GLU A 1 255 ? 12.236 2.313 -8.090 1.00 86.50 255 GLU A CA 1
ATOM 2001 C C . GLU A 1 255 ? 13.137 3.152 -7.177 1.00 86.50 255 GLU A C 1
ATOM 2003 O O . GLU A 1 255 ? 13.313 2.812 -6.008 1.00 86.50 255 GLU A O 1
ATOM 2008 N N . ASP A 1 256 ? 13.753 4.210 -7.718 1.00 83.94 256 ASP A N 1
ATOM 2009 C CA . ASP A 1 256 ? 14.706 5.070 -6.998 1.00 83.94 256 ASP A CA 1
ATOM 2010 C C . ASP A 1 256 ? 14.062 6.115 -6.068 1.00 83.94 256 ASP A C 1
ATOM 2012 O O . ASP A 1 256 ? 14.726 7.029 -5.575 1.00 83.94 256 ASP A O 1
ATOM 2016 N N . GLY A 1 257 ? 12.764 5.976 -5.842 1.00 86.38 257 GLY A N 1
ATOM 2017 C CA . GLY A 1 257 ? 11.840 6.855 -5.149 1.00 86.38 257 GLY A CA 1
ATOM 2018 C C . GLY A 1 257 ? 10.499 6.136 -4.906 1.00 86.38 257 GLY A C 1
ATOM 2019 O O . GLY A 1 257 ? 10.421 5.200 -4.114 1.00 86.38 257 GLY A O 1
ATOM 2020 N N . VAL A 1 258 ? 9.427 6.572 -5.573 1.00 87.75 258 VAL A N 1
ATOM 2021 C CA . VAL A 1 258 ? 8.073 6.033 -5.356 1.00 87.75 258 VAL A CA 1
ATOM 2022 C C . VAL A 1 258 ? 7.669 5.078 -6.473 1.00 87.75 258 VAL A C 1
ATOM 2024 O O . VAL A 1 258 ? 7.599 5.501 -7.630 1.00 87.75 258 VAL A O 1
ATOM 2027 N N . VAL A 1 259 ? 7.267 3.851 -6.125 1.00 89.88 259 VAL A N 1
ATOM 2028 C CA . VAL A 1 259 ? 6.777 2.872 -7.110 1.00 89.88 259 VAL A CA 1
ATOM 2029 C C . VAL A 1 259 ? 5.520 3.376 -7.819 1.00 89.88 259 VAL A C 1
ATOM 2031 O O . VAL A 1 259 ? 5.460 3.313 -9.029 1.00 89.88 259 VAL A O 1
ATOM 2034 N N . VAL A 1 260 ? 4.516 3.936 -7.144 1.00 89.06 260 VAL A N 1
ATOM 2035 C CA . VAL A 1 260 ? 3.370 4.574 -7.821 1.00 89.06 260 VAL A CA 1
ATOM 2036 C C . VAL A 1 260 ? 3.088 5.937 -7.214 1.00 89.06 260 VAL A C 1
ATOM 2038 O O . VAL A 1 260 ? 2.673 6.042 -6.064 1.00 89.06 260 VAL A O 1
ATOM 2041 N N . ARG A 1 261 ? 3.244 7.009 -7.999 1.00 85.88 261 ARG A N 1
ATOM 2042 C CA . ARG A 1 261 ? 2.921 8.370 -7.548 1.00 85.88 261 ARG A CA 1
ATOM 2043 C C . ARG A 1 261 ? 1.706 8.963 -8.251 1.00 85.88 261 ARG A C 1
ATOM 2045 O O . ARG A 1 261 ? 1.652 9.069 -9.477 1.00 85.88 261 ARG A O 1
ATOM 2052 N N . ALA A 1 262 ? 0.804 9.495 -7.438 1.00 82.69 262 ALA A N 1
ATOM 2053 C CA . ALA A 1 262 ? -0.258 10.406 -7.821 1.00 82.69 262 ALA A CA 1
ATOM 2054 C C . ALA A 1 262 ? -0.019 11.774 -7.181 1.00 82.69 262 ALA A C 1
ATOM 2056 O O . ALA A 1 262 ? 0.268 11.865 -5.989 1.00 82.69 262 ALA A O 1
ATOM 2057 N N . ASP A 1 263 ? -0.175 12.847 -7.946 1.00 84.56 263 ASP A N 1
ATOM 2058 C CA . ASP A 1 263 ? 0.013 14.197 -7.427 1.00 84.56 263 ASP A CA 1
ATOM 2059 C C . ASP A 1 263 ? -1.071 15.136 -7.960 1.00 84.56 263 ASP A C 1
ATOM 2061 O O . ASP A 1 263 ? -1.408 15.118 -9.148 1.00 84.56 263 ASP A O 1
ATOM 2065 N N . GLY A 1 264 ? -1.613 15.958 -7.067 1.00 85.81 264 GLY A N 1
ATOM 2066 C CA . GLY A 1 264 ? -2.506 17.056 -7.389 1.00 85.81 264 GLY A CA 1
ATOM 2067 C C . GLY A 1 264 ? -3.987 16.712 -7.263 1.00 85.81 264 GLY A C 1
ATOM 2068 O O . GLY A 1 264 ? -4.440 15.612 -7.556 1.00 85.81 264 GLY A O 1
ATOM 2069 N N . LYS A 1 265 ? -4.771 17.722 -6.885 1.00 86.56 265 LYS A N 1
ATOM 2070 C CA . LYS A 1 265 ? -6.229 17.653 -6.676 1.00 86.56 265 LYS A CA 1
ATOM 2071 C C . LYS A 1 265 ? -7.067 17.179 -7.868 1.00 86.56 265 LYS A C 1
ATOM 2073 O O . LYS A 1 265 ? -8.222 16.825 -7.687 1.00 86.56 265 LYS A O 1
ATOM 2078 N N . ASP A 1 266 ? -6.518 17.254 -9.076 1.00 87.69 266 ASP A N 1
ATOM 2079 C CA . ASP A 1 266 ? -7.199 16.838 -10.303 1.00 87.69 266 ASP A CA 1
ATOM 2080 C C . ASP A 1 266 ? -6.792 15.404 -10.707 1.00 87.69 266 ASP A C 1
ATOM 2082 O O . ASP A 1 266 ? -7.190 14.920 -11.768 1.00 87.69 266 ASP A O 1
ATOM 2086 N N . THR A 1 267 ? -5.990 14.736 -9.870 1.00 88.69 267 THR A N 1
ATOM 2087 C CA . THR A 1 267 ? -5.587 13.340 -10.019 1.00 88.69 267 THR A CA 1
ATOM 2088 C C . THR A 1 267 ? -6.453 12.460 -9.125 1.00 88.69 267 THR A C 1
ATOM 2090 O O . THR A 1 267 ? -6.473 12.628 -7.905 1.00 88.69 267 THR A O 1
ATOM 2093 N N . HIS A 1 268 ? -7.208 11.536 -9.719 1.00 93.12 268 HIS A N 1
ATOM 2094 C CA . HIS A 1 268 ? -8.196 10.758 -8.970 1.00 93.12 268 HIS A CA 1
ATOM 2095 C C . HIS A 1 268 ? -8.581 9.437 -9.634 1.00 93.12 268 HIS A C 1
ATOM 2097 O O . HIS A 1 268 ? -8.472 9.293 -10.850 1.00 93.12 268 HIS A O 1
ATOM 2103 N N . HIS A 1 269 ? -9.178 8.514 -8.875 1.00 95.31 269 HIS A N 1
ATOM 2104 C CA . HIS A 1 269 ? -9.578 7.192 -9.383 1.00 95.31 269 HIS A CA 1
ATOM 2105 C C . HIS A 1 269 ? -8.384 6.413 -9.940 1.00 95.31 269 HIS A C 1
ATOM 2107 O O . HIS A 1 269 ? -8.442 5.863 -11.040 1.00 95.31 269 HIS A O 1
ATOM 2113 N N . LEU A 1 270 ? -7.274 6.429 -9.207 1.00 94.69 270 LEU A N 1
ATOM 2114 C CA . LEU A 1 270 ? -6.193 5.487 -9.441 1.00 94.69 270 LEU A CA 1
ATOM 2115 C C . LEU A 1 270 ? -6.535 4.199 -8.702 1.00 94.69 270 LEU A C 1
ATOM 2117 O O . LEU A 1 270 ? -6.944 4.237 -7.543 1.00 94.69 270 LEU A O 1
ATOM 2121 N N . GLU A 1 271 ? -6.399 3.083 -9.397 1.00 97.56 271 GLU A N 1
ATOM 2122 C CA . GLU A 1 271 ? -6.780 1.759 -8.922 1.00 97.56 271 GLU A CA 1
ATOM 2123 C C . GLU A 1 271 ? -5.542 0.859 -8.998 1.00 97.56 271 GLU A C 1
ATOM 2125 O O . GLU A 1 271 ? -5.003 0.655 -10.084 1.00 97.56 271 GLU A O 1
ATOM 2130 N N . ILE A 1 272 ? -5.074 0.347 -7.863 1.00 98.19 272 ILE A N 1
ATOM 2131 C CA . ILE A 1 272 ? -4.017 -0.665 -7.788 1.00 98.19 272 ILE A CA 1
ATOM 2132 C C . ILE A 1 272 ? -4.667 -1.906 -7.192 1.00 98.19 272 ILE A C 1
ATOM 2134 O O . ILE A 1 272 ? -5.051 -1.897 -6.027 1.00 98.19 272 ILE A O 1
ATOM 2138 N N . ILE A 1 273 ? -4.882 -2.918 -8.023 1.00 98.56 273 ILE A N 1
ATOM 2139 C CA . ILE A 1 273 ? -5.727 -4.072 -7.721 1.00 98.56 273 ILE A CA 1
ATOM 2140 C C . ILE A 1 273 ? -4.920 -5.347 -7.941 1.00 98.56 273 ILE A C 1
ATOM 2142 O O . ILE A 1 273 ? -4.243 -5.471 -8.965 1.00 98.56 273 ILE A O 1
ATOM 2146 N N . ASP A 1 274 ? -4.977 -6.277 -6.990 1.00 98.31 274 ASP A N 1
ATOM 2147 C CA . ASP A 1 274 ? -4.379 -7.617 -7.076 1.00 98.31 274 ASP A CA 1
ATOM 2148 C C . ASP A 1 274 ? -2.909 -7.606 -7.536 1.00 98.31 274 ASP A C 1
ATOM 2150 O O . ASP A 1 274 ? -2.458 -8.475 -8.277 1.00 98.31 274 ASP A O 1
ATOM 2154 N N . SER A 1 275 ? -2.165 -6.561 -7.169 1.00 98.62 275 SER A N 1
ATOM 2155 C CA . SER A 1 275 ? -0.820 -6.290 -7.685 1.00 98.62 275 SER A CA 1
ATOM 2156 C C . SER A 1 275 ? 0.255 -6.547 -6.625 1.00 98.62 275 SER A C 1
ATOM 2158 O O . SER A 1 275 ? -0.035 -6.701 -5.440 1.00 98.62 275 SER A O 1
ATOM 2160 N N . VAL A 1 276 ? 1.521 -6.568 -7.040 1.00 98.25 276 VAL A N 1
ATOM 2161 C CA . VAL A 1 276 ? 2.683 -6.671 -6.144 1.00 98.25 276 VAL A CA 1
ATOM 2162 C C . VAL A 1 276 ? 3.586 -5.466 -6.355 1.00 98.25 276 VAL A C 1
ATOM 2164 O O . VAL A 1 276 ? 4.014 -5.214 -7.480 1.00 98.25 276 VAL A O 1
ATOM 2167 N N . LEU A 1 277 ? 3.888 -4.727 -5.289 1.00 97.12 277 LEU A N 1
ATOM 2168 C CA . LEU A 1 277 ? 4.831 -3.607 -5.294 1.00 97.12 277 LEU A CA 1
ATOM 2169 C C . LEU A 1 277 ? 5.993 -3.930 -4.358 1.00 97.12 277 LEU A C 1
ATOM 2171 O O . LEU A 1 277 ? 5.775 -4.199 -3.176 1.00 97.12 277 LEU A O 1
ATOM 2175 N N . GLU A 1 278 ? 7.229 -3.886 -4.859 1.00 94.62 278 GLU A N 1
ATOM 2176 C CA . GLU A 1 278 ? 8.387 -4.229 -4.032 1.00 94.62 278 GLU A CA 1
ATOM 2177 C C . GLU A 1 278 ? 9.700 -3.521 -4.397 1.00 94.62 278 GLU A C 1
ATOM 2179 O O . GLU A 1 278 ? 9.931 -3.125 -5.543 1.00 94.62 278 GLU A O 1
ATOM 2184 N N . TYR A 1 279 ? 10.585 -3.393 -3.403 1.00 92.06 279 TYR A N 1
ATOM 2185 C CA . TYR A 1 279 ? 11.914 -2.775 -3.523 1.00 92.06 279 TYR A CA 1
ATOM 2186 C C . TYR A 1 279 ? 11.906 -1.313 -4.016 1.00 92.06 279 TYR A C 1
ATOM 2188 O O . TYR A 1 279 ? 12.785 -0.903 -4.776 1.00 92.06 279 TYR A O 1
ATOM 2196 N N . GLY A 1 280 ? 10.918 -0.523 -3.595 1.00 90.25 280 GLY A N 1
ATOM 2197 C CA . GLY A 1 280 ? 10.933 0.936 -3.739 1.00 90.25 280 GLY A CA 1
ATOM 2198 C C . GLY A 1 280 ? 11.586 1.625 -2.540 1.00 90.25 280 GLY A C 1
ATOM 2199 O O . GLY A 1 280 ? 11.866 0.992 -1.515 1.00 90.25 280 GLY A O 1
ATOM 2200 N N . LEU A 1 281 ? 11.817 2.935 -2.640 1.00 88.94 281 LEU A N 1
ATOM 2201 C CA . LEU A 1 281 ? 11.977 3.748 -1.433 1.00 88.94 281 LEU A CA 1
ATOM 2202 C C . LEU A 1 281 ? 10.603 3.872 -0.763 1.00 88.94 281 LEU A C 1
ATOM 2204 O O . LEU A 1 281 ? 10.449 3.468 0.376 1.00 88.94 281 LEU A O 1
ATOM 2208 N N . GLU A 1 282 ? 9.588 4.300 -1.505 1.00 90.19 282 GLU A N 1
ATOM 2209 C CA . GLU A 1 282 ? 8.188 4.360 -1.073 1.00 90.19 282 GLU A CA 1
ATOM 2210 C C . GLU A 1 282 ? 7.311 3.566 -2.055 1.00 90.19 282 GLU A C 1
ATOM 2212 O O . GLU A 1 282 ? 7.581 3.519 -3.257 1.00 90.19 282 GLU A O 1
ATOM 2217 N N . GLY A 1 283 ? 6.259 2.918 -1.556 1.00 93.88 283 GLY A N 1
ATOM 2218 C CA . GLY A 1 283 ? 5.379 2.094 -2.383 1.00 93.88 283 GLY A CA 1
ATOM 2219 C C . GLY A 1 283 ? 4.452 2.963 -3.220 1.00 93.88 283 GLY A C 1
ATOM 2220 O O . GLY A 1 283 ? 4.622 3.109 -4.430 1.00 93.88 283 GLY A O 1
ATOM 2221 N N . ILE A 1 284 ? 3.462 3.567 -2.573 1.00 94.06 284 ILE A N 1
ATOM 2222 C CA . ILE A 1 284 ? 2.447 4.391 -3.225 1.00 94.06 284 ILE A CA 1
ATOM 2223 C C . ILE A 1 284 ? 2.396 5.759 -2.553 1.00 94.06 284 ILE A C 1
ATOM 2225 O O . ILE A 1 284 ? 2.281 5.834 -1.337 1.00 94.06 284 ILE A O 1
ATOM 2229 N N . ALA A 1 285 ? 2.403 6.837 -3.338 1.00 91.00 285 ALA A N 1
ATOM 2230 C CA . ALA A 1 285 ? 2.238 8.197 -2.830 1.00 91.00 285 ALA A CA 1
ATOM 2231 C C . ALA A 1 285 ? 1.029 8.898 -3.470 1.00 91.00 285 ALA A C 1
ATOM 2233 O O . ALA A 1 285 ? 1.031 9.155 -4.676 1.00 91.00 285 ALA A O 1
ATOM 2234 N N . PHE A 1 286 ? 0.018 9.259 -2.672 1.00 90.62 286 PHE A N 1
ATOM 2235 C CA . PHE A 1 286 ? -1.139 10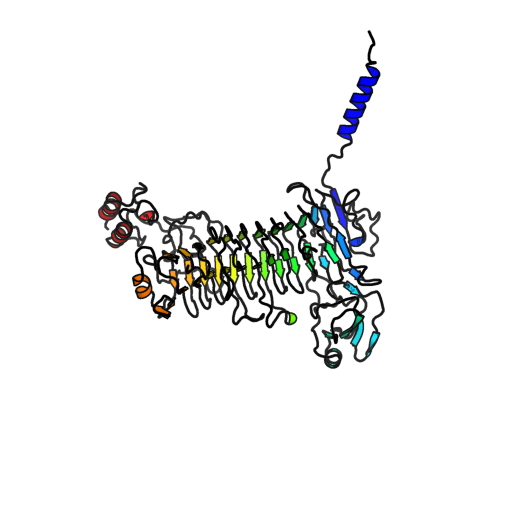.064 -3.089 1.00 90.62 286 PHE A CA 1
ATOM 2236 C C . PHE A 1 286 ? -1.048 11.488 -2.529 1.00 90.62 286 PHE A C 1
ATOM 2238 O O . PHE A 1 286 ? -1.481 11.771 -1.412 1.00 90.62 286 PHE A O 1
ATOM 2245 N N . ASN A 1 287 ? -0.512 12.409 -3.327 1.00 87.50 287 ASN A N 1
ATOM 2246 C CA . ASN A 1 287 ? -0.090 13.718 -2.844 1.00 87.50 287 ASN A CA 1
ATOM 2247 C C . ASN A 1 287 ? -0.958 14.888 -3.339 1.00 87.50 287 ASN A C 1
ATOM 2249 O O . ASN A 1 287 ? -1.621 14.833 -4.375 1.00 87.50 287 ASN A O 1
ATOM 2253 N N . HIS A 1 288 ? -0.916 15.989 -2.590 1.00 87.31 288 HIS A N 1
ATOM 2254 C CA . HIS A 1 288 ? -1.445 17.313 -2.922 1.00 87.31 288 HIS A CA 1
ATOM 2255 C C . HIS A 1 288 ? -2.914 17.328 -3.370 1.00 87.31 288 HIS A C 1
ATOM 2257 O O . HIS A 1 288 ? -3.285 18.028 -4.320 1.00 87.31 288 HIS A O 1
ATOM 2263 N N . GLY A 1 289 ? -3.765 16.580 -2.667 1.00 87.56 289 GLY A N 1
ATOM 2264 C CA . GLY A 1 289 ? -5.200 16.537 -2.938 1.00 87.56 289 GLY A CA 1
ATOM 2265 C C . GLY A 1 289 ? -5.652 15.417 -3.863 1.00 87.56 289 GLY A C 1
ATOM 2266 O O . GLY A 1 289 ? -6.849 15.360 -4.139 1.00 87.56 289 GLY A O 1
ATOM 2267 N N . ALA A 1 290 ? -4.751 14.545 -4.336 1.00 91.06 290 ALA A N 1
ATOM 2268 C CA . ALA A 1 290 ? -5.152 13.350 -5.075 1.00 91.06 290 ALA A CA 1
ATOM 2269 C C . ALA A 1 290 ? -6.193 12.569 -4.263 1.00 91.06 290 ALA A C 1
ATOM 2271 O O . ALA A 1 290 ? -6.043 12.461 -3.049 1.00 91.06 290 ALA A O 1
ATOM 2272 N N . HIS A 1 291 ? -7.269 12.078 -4.875 1.00 94.56 291 HIS A N 1
ATOM 2273 C CA . HIS A 1 291 ? -8.435 11.594 -4.121 1.00 94.56 291 HIS A CA 1
ATOM 2274 C C . HIS A 1 291 ? -9.186 10.469 -4.838 1.00 94.56 291 HIS A C 1
ATOM 2276 O O . HIS A 1 291 ? -8.989 10.235 -6.027 1.00 94.56 291 HIS A O 1
ATOM 2282 N N . SER A 1 292 ? -10.117 9.810 -4.143 1.00 96.94 292 SER A N 1
ATOM 2283 C CA . SER A 1 292 ? -10.935 8.737 -4.732 1.00 96.94 292 SER A CA 1
ATOM 2284 C C . SER A 1 292 ? -10.102 7.586 -5.302 1.00 96.94 292 SER A C 1
ATOM 2286 O O . SER A 1 292 ? -10.458 7.042 -6.342 1.00 96.94 292 SER A O 1
ATOM 2288 N N . ASN A 1 293 ? -8.971 7.260 -4.674 1.00 97.00 293 ASN A N 1
ATOM 2289 C CA . ASN A 1 293 ? -8.089 6.183 -5.118 1.00 97.00 293 ASN A CA 1
ATOM 2290 C C . ASN A 1 293 ? -8.412 4.881 -4.382 1.00 97.00 293 ASN A C 1
ATOM 2292 O O . ASN A 1 293 ? -8.977 4.894 -3.288 1.00 97.00 293 ASN A O 1
ATOM 2296 N N . THR A 1 294 ? -8.072 3.753 -4.994 1.00 98.50 294 THR A N 1
ATOM 2297 C CA . THR A 1 294 ? -8.303 2.418 -4.442 1.00 98.50 294 THR A CA 1
ATOM 2298 C C . THR A 1 294 ? -7.028 1.597 -4.522 1.00 98.50 294 THR A C 1
ATOM 2300 O O . THR A 1 294 ? -6.414 1.519 -5.585 1.00 98.50 294 THR A O 1
ATOM 2303 N N . VAL A 1 295 ? -6.648 0.980 -3.406 1.00 98.88 295 VAL A N 1
ATOM 2304 C CA . VAL A 1 295 ? -5.615 -0.060 -3.360 1.00 98.88 295 VAL A CA 1
ATOM 2305 C C . VAL A 1 295 ? -6.259 -1.294 -2.755 1.00 98.88 295 VAL A C 1
ATOM 2307 O O . VAL A 1 295 ? -6.738 -1.230 -1.618 1.00 98.88 295 VAL A O 1
ATOM 2310 N N . SER A 1 296 ? -6.348 -2.372 -3.530 1.00 98.69 296 SER A N 1
ATOM 2311 C CA . SER A 1 296 ? -7.022 -3.582 -3.078 1.00 98.69 296 SER A CA 1
ATOM 2312 C C . SER A 1 296 ? -6.348 -4.874 -3.504 1.00 98.69 296 SER A C 1
ATOM 2314 O O . SER A 1 296 ? -5.768 -4.926 -4.585 1.00 98.69 296 SER A O 1
ATOM 2316 N N . GLY A 1 297 ? -6.395 -5.903 -2.653 1.00 97.38 297 GLY A N 1
ATOM 2317 C CA . GLY A 1 297 ? -5.831 -7.224 -2.964 1.00 97.38 297 GLY A CA 1
ATOM 2318 C C . GLY A 1 297 ? -4.317 -7.203 -3.195 1.00 97.38 297 GLY A C 1
ATOM 2319 O O . GLY A 1 297 ? -3.765 -8.118 -3.798 1.00 97.38 297 GLY A O 1
ATOM 2320 N N . THR A 1 298 ? -3.642 -6.117 -2.811 1.00 98.81 298 THR A N 1
ATOM 2321 C CA . THR A 1 298 ? -2.277 -5.815 -3.243 1.00 98.81 298 THR A CA 1
ATOM 2322 C C . THR A 1 298 ? -1.277 -6.172 -2.151 1.00 98.81 298 THR A C 1
ATOM 2324 O O . THR A 1 298 ? -1.499 -5.886 -0.975 1.00 98.81 298 THR A O 1
ATOM 2327 N N . ILE A 1 299 ? -0.148 -6.756 -2.553 1.00 98.88 299 ILE A N 1
ATOM 2328 C CA . ILE A 1 299 ? 0.999 -7.007 -1.676 1.00 98.88 299 ILE A CA 1
ATOM 2329 C C . ILE A 1 299 ? 1.995 -5.856 -1.836 1.00 98.88 299 ILE A C 1
ATOM 2331 O O . ILE A 1 299 ? 2.448 -5.578 -2.949 1.00 98.88 299 ILE A O 1
ATOM 2335 N N . ILE A 1 300 ? 2.365 -5.201 -0.735 1.00 98.75 300 ILE A N 1
ATOM 2336 C CA . ILE A 1 300 ? 3.366 -4.125 -0.721 1.00 98.75 300 ILE A CA 1
ATOM 2337 C C . ILE A 1 300 ? 4.460 -4.481 0.278 1.00 98.75 300 ILE A C 1
ATOM 2339 O O . ILE A 1 300 ? 4.191 -4.618 1.469 1.00 98.75 300 ILE A O 1
ATOM 2343 N N . ARG A 1 301 ? 5.701 -4.625 -0.195 1.00 97.31 301 ARG A N 1
ATOM 2344 C CA . ARG A 1 301 ? 6.789 -5.115 0.659 1.00 97.31 301 ARG A CA 1
ATOM 2345 C C . ARG A 1 301 ? 8.162 -4.562 0.330 1.00 97.31 301 ARG A C 1
ATOM 2347 O O . ARG A 1 301 ? 8.418 -4.164 -0.802 1.00 97.31 301 ARG A O 1
ATOM 2354 N N . TYR A 1 302 ? 9.083 -4.619 1.284 1.00 94.62 302 TYR A N 1
ATOM 2355 C CA . TYR A 1 302 ? 10.481 -4.212 1.090 1.00 94.62 302 TYR A CA 1
ATOM 2356 C C . TYR A 1 302 ? 10.645 -2.728 0.714 1.00 94.62 302 TYR A C 1
ATOM 2358 O O . TYR A 1 302 ? 11.543 -2.377 -0.059 1.00 94.62 302 TYR A O 1
ATOM 2366 N N . MET A 1 303 ? 9.782 -1.854 1.241 1.00 94.25 303 MET A N 1
ATOM 2367 C CA . MET A 1 303 ? 9.893 -0.401 1.050 1.00 94.25 303 MET A CA 1
ATOM 2368 C C . MET A 1 303 ? 10.931 0.181 2.002 1.00 94.25 303 MET A C 1
ATOM 2370 O O . MET A 1 303 ? 10.890 -0.070 3.203 1.00 94.25 303 MET A O 1
ATOM 2374 N N . GLY A 1 304 ? 11.889 0.935 1.464 1.00 91.38 304 GLY A N 1
ATOM 2375 C CA . GLY A 1 304 ? 13.026 1.430 2.246 1.00 91.38 304 GLY A CA 1
ATOM 2376 C C . GLY A 1 304 ? 14.059 0.352 2.603 1.00 91.38 304 GLY A C 1
ATOM 2377 O O . GLY A 1 304 ? 14.979 0.609 3.377 1.00 91.38 304 GLY A O 1
ATOM 2378 N N . TYR A 1 305 ? 13.927 -0.856 2.042 1.00 90.25 305 TYR A N 1
ATOM 2379 C CA . TYR A 1 305 ? 14.755 -2.007 2.411 1.00 90.25 305 TYR A CA 1
ATOM 2380 C C . TYR A 1 305 ? 16.162 -1.953 1.803 1.00 90.25 305 TYR A C 1
ATOM 2382 O O . TYR A 1 305 ? 17.140 -2.366 2.432 1.00 90.25 305 TYR A O 1
ATOM 2390 N N . LEU A 1 306 ? 16.277 -1.448 0.569 1.00 89.12 306 LEU A N 1
ATOM 2391 C CA . LEU A 1 306 ? 17.548 -1.389 -0.154 1.00 89.12 306 LEU A CA 1
ATOM 2392 C C . LEU A 1 306 ? 18.560 -0.486 0.576 1.00 89.12 306 LEU A C 1
ATOM 2394 O O . LEU A 1 306 ? 18.159 0.570 1.058 1.00 89.12 306 LEU A O 1
ATOM 2398 N N . PRO A 1 307 ? 19.860 -0.840 0.642 1.00 88.19 307 PRO A N 1
ATOM 2399 C CA . PRO A 1 307 ? 20.868 -0.060 1.370 1.00 88.19 307 PRO A CA 1
ATOM 2400 C C . PRO A 1 307 ? 20.915 1.430 1.003 1.00 88.19 307 PRO A C 1
ATOM 2402 O O . PRO A 1 307 ? 21.128 2.280 1.862 1.00 88.19 307 PRO A O 1
ATOM 2405 N N . GLU A 1 308 ? 20.699 1.754 -0.269 1.00 85.88 308 GLU A N 1
ATOM 2406 C CA . GLU A 1 308 ? 20.605 3.118 -0.802 1.00 85.88 308 GLU A CA 1
ATOM 2407 C C . GLU A 1 308 ? 19.397 3.934 -0.308 1.00 85.88 308 GLU A C 1
ATOM 2409 O O . GLU A 1 308 ? 19.427 5.160 -0.400 1.00 85.88 308 GLU A O 1
ATOM 2414 N N . HIS A 1 309 ? 18.358 3.273 0.207 1.00 86.50 309 HIS A N 1
ATOM 2415 C CA . HIS A 1 309 ? 17.133 3.881 0.736 1.00 86.50 309 HIS A CA 1
ATOM 2416 C C . HIS A 1 309 ? 17.175 4.068 2.263 1.00 86.50 309 HIS A C 1
ATOM 2418 O O . HIS A 1 309 ? 16.255 4.637 2.847 1.00 86.50 309 HIS A O 1
ATOM 2424 N N . GLN A 1 310 ? 18.233 3.594 2.924 1.00 86.12 310 GLN A N 1
ATOM 2425 C CA . GLN A 1 310 ? 18.350 3.623 4.379 1.00 86.12 310 GLN A CA 1
ATOM 2426 C C . GLN A 1 310 ? 18.912 4.960 4.886 1.00 86.12 310 GLN A C 1
ATOM 2428 O O . GLN A 1 310 ? 19.772 5.578 4.255 1.00 86.12 310 GLN A O 1
ATOM 2433 N N . GLY A 1 311 ? 18.498 5.373 6.090 1.00 74.06 311 GLY A N 1
ATOM 2434 C CA . GLY A 1 311 ? 19.164 6.454 6.830 1.00 74.06 311 GLY A CA 1
ATOM 2435 C C . GLY A 1 311 ? 18.600 7.880 6.712 1.00 74.06 311 GLY A C 1
ATOM 2436 O O . GLY A 1 311 ? 19.351 8.821 6.982 1.00 74.06 311 GLY A O 1
ATOM 2437 N N . GLY A 1 312 ? 17.312 8.067 6.402 1.00 67.25 312 GLY A N 1
ATOM 2438 C CA . GLY A 1 312 ? 16.606 9.333 6.673 1.00 67.25 312 GLY A CA 1
ATOM 2439 C C . GLY A 1 312 ? 15.518 9.763 5.683 1.00 67.25 312 GLY A C 1
ATOM 2440 O O . GLY A 1 312 ? 15.269 10.964 5.593 1.00 67.25 312 GLY A O 1
ATOM 2441 N N . GLU A 1 313 ? 14.912 8.844 4.933 1.00 70.62 313 GLU A N 1
ATOM 2442 C CA . GLU A 1 313 ? 14.009 9.158 3.810 1.00 70.62 313 GLU A CA 1
ATOM 2443 C C . GLU A 1 313 ? 12.511 8.921 4.115 1.00 70.62 313 GLU A C 1
ATOM 2445 O O . GLU A 1 313 ? 11.686 9.162 3.241 1.00 70.62 313 GLU A O 1
ATOM 2450 N N . ASP A 1 314 ? 12.153 8.507 5.343 1.00 79.44 314 ASP A N 1
ATOM 2451 C CA . ASP A 1 314 ? 10.758 8.296 5.807 1.00 79.44 314 ASP A CA 1
ATOM 2452 C C . ASP A 1 314 ? 9.892 7.457 4.830 1.00 79.44 314 ASP A C 1
ATOM 2454 O O . ASP A 1 314 ? 8.909 7.952 4.273 1.00 79.44 314 ASP A O 1
ATOM 2458 N N . PRO A 1 315 ? 10.299 6.211 4.511 1.00 88.81 315 PRO A N 1
ATOM 2459 C CA . PRO A 1 315 ? 9.619 5.392 3.518 1.00 88.81 315 PRO A CA 1
ATOM 2460 C C . PRO A 1 315 ? 8.276 4.836 4.014 1.00 88.81 315 PRO A C 1
ATOM 2462 O O . PRO A 1 315 ? 8.180 4.231 5.079 1.00 88.81 315 PRO A O 1
ATOM 2465 N N . HIS A 1 316 ? 7.242 4.946 3.178 1.00 92.19 316 HIS A N 1
ATOM 2466 C CA . HIS A 1 316 ? 5.915 4.385 3.449 1.00 92.19 316 HIS A CA 1
ATOM 2467 C C . HIS A 1 316 ? 5.563 3.290 2.435 1.00 92.19 316 HIS A C 1
ATOM 2469 O O . HIS A 1 316 ? 5.937 3.356 1.262 1.00 92.19 316 HIS A O 1
ATOM 2475 N N . ALA A 1 317 ? 4.762 2.308 2.840 1.00 96.69 317 ALA A N 1
ATOM 2476 C CA . ALA A 1 317 ? 4.086 1.434 1.892 1.00 96.69 317 ALA A CA 1
ATOM 2477 C C . ALA A 1 317 ? 3.018 2.219 1.117 1.00 96.69 317 ALA A C 1
ATOM 2479 O O . ALA A 1 317 ? 2.979 2.163 -0.113 1.00 96.69 317 ALA A O 1
ATOM 2480 N N . ILE A 1 318 ? 2.191 2.999 1.824 1.00 97.19 318 ILE A N 1
ATOM 2481 C CA . ILE A 1 318 ? 1.222 3.930 1.235 1.00 97.19 318 ILE A CA 1
ATOM 2482 C C . ILE A 1 318 ? 1.253 5.260 1.999 1.00 97.19 318 ILE A C 1
ATOM 2484 O O . ILE A 1 318 ? 0.738 5.359 3.111 1.00 97.19 318 ILE A O 1
ATOM 2488 N N . GLY A 1 319 ? 1.804 6.302 1.379 1.00 94.12 319 GLY A N 1
ATOM 2489 C CA . GLY A 1 319 ? 1.834 7.667 1.897 1.00 94.12 319 GLY A CA 1
ATOM 2490 C C . GLY A 1 319 ? 0.800 8.568 1.219 1.00 94.12 319 GLY A C 1
ATOM 2491 O O . GLY A 1 319 ? 0.637 8.565 -0.000 1.00 94.12 319 GLY A O 1
ATOM 2492 N N . LEU A 1 320 ? 0.087 9.384 1.993 1.00 92.94 320 LEU A N 1
ATOM 2493 C CA . LEU A 1 320 ? -0.839 10.388 1.468 1.00 92.94 320 LEU A CA 1
ATOM 2494 C C . LEU A 1 320 ? -0.460 11.773 1.980 1.00 92.94 320 LEU A C 1
ATOM 2496 O O . LEU A 1 320 ? -0.795 12.121 3.110 1.00 92.94 320 LEU A O 1
ATOM 2500 N N . MET A 1 321 ? 0.200 12.597 1.165 1.00 87.25 321 MET A N 1
ATOM 2501 C CA . MET A 1 321 ? 0.625 13.937 1.583 1.00 87.25 321 MET A CA 1
ATOM 2502 C C . MET A 1 321 ? -0.337 15.033 1.131 1.00 87.25 321 MET A C 1
ATOM 2504 O O . MET A 1 321 ? -0.711 15.122 -0.031 1.00 87.25 321 MET A O 1
ATOM 2508 N N . GLY A 1 322 ? -0.676 15.972 2.013 1.00 85.19 322 GLY A N 1
ATOM 2509 C CA . GLY A 1 322 ? -1.325 17.219 1.600 1.00 85.19 322 GLY A CA 1
ATOM 2510 C C . GLY A 1 322 ? -2.859 17.212 1.602 1.00 85.19 322 GLY A C 1
ATOM 2511 O O . GLY A 1 322 ? -3.457 18.040 0.913 1.00 85.19 322 GLY A O 1
ATOM 2512 N N . GLY A 1 323 ? -3.487 16.314 2.369 1.00 85.75 323 GLY A N 1
ATOM 2513 C CA . GLY A 1 323 ? -4.943 16.193 2.497 1.00 85.75 323 GLY A CA 1
ATOM 2514 C C . GLY A 1 323 ? -5.586 15.460 1.322 1.00 85.75 323 GLY A C 1
ATOM 2515 O O . GLY A 1 323 ? -5.801 16.034 0.260 1.00 85.75 323 GLY A O 1
ATOM 2516 N N . SER A 1 324 ? -5.916 14.188 1.531 1.00 91.50 324 SER A N 1
ATOM 2517 C CA . SER A 1 324 ? -6.477 13.285 0.525 1.00 91.50 324 SER A CA 1
ATOM 2518 C C . SER A 1 324 ? -7.778 12.667 1.044 1.00 91.50 324 SER A C 1
ATOM 2520 O O . SER A 1 324 ? -7.885 12.355 2.230 1.00 91.50 324 SER A O 1
ATOM 2522 N N . SER A 1 325 ? -8.800 12.558 0.191 1.00 95.50 325 SER A N 1
ATOM 2523 C CA . SER A 1 325 ? -10.161 12.172 0.601 1.00 95.50 325 SER A CA 1
ATOM 2524 C C . SER A 1 325 ? -10.751 11.049 -0.251 1.00 95.50 325 SER A C 1
ATOM 2526 O O . SER A 1 325 ? -10.405 10.892 -1.421 1.00 95.50 325 SER A O 1
ATOM 2528 N N . ASN A 1 326 ? -11.736 10.343 0.303 1.00 97.81 326 ASN A N 1
ATOM 2529 C CA . ASN A 1 326 ? -12.497 9.281 -0.361 1.00 97.81 326 ASN A CA 1
ATOM 2530 C C . ASN A 1 326 ? -11.632 8.112 -0.865 1.00 97.81 326 ASN A C 1
ATOM 2532 O O . ASN A 1 326 ? -11.994 7.489 -1.861 1.00 97.81 326 ASN A O 1
ATOM 2536 N N . ASN A 1 327 ? -10.481 7.846 -0.243 1.00 98.44 327 ASN A N 1
ATOM 2537 C CA . ASN A 1 327 ? -9.650 6.704 -0.622 1.00 98.44 327 ASN A CA 1
ATOM 2538 C C . ASN A 1 327 ? -10.111 5.428 0.083 1.00 98.44 327 ASN A C 1
ATOM 2540 O O . ASN A 1 327 ? -10.626 5.482 1.202 1.00 98.44 327 ASN A O 1
ATOM 2544 N N . LEU A 1 328 ? -9.887 4.295 -0.574 1.00 98.75 328 LEU A N 1
ATOM 2545 C CA . LEU A 1 328 ? -10.203 2.965 -0.071 1.00 98.75 328 LEU A CA 1
ATOM 2546 C C . LEU A 1 328 ? -8.960 2.079 -0.134 1.00 98.75 328 LEU A C 1
ATOM 2548 O O . LEU A 1 328 ? -8.422 1.845 -1.214 1.00 98.75 328 LEU A O 1
ATOM 2552 N N . PHE A 1 329 ? -8.526 1.582 1.020 1.00 98.88 329 PHE A N 1
ATOM 2553 C CA . PHE A 1 329 ? -7.433 0.622 1.134 1.00 98.88 329 PHE A CA 1
ATOM 2554 C C . PHE A 1 329 ? -7.969 -0.651 1.773 1.00 98.88 329 PHE A C 1
ATOM 2556 O O . PHE A 1 329 ? -8.340 -0.628 2.952 1.00 98.88 329 PHE A O 1
ATOM 2563 N N . GLU A 1 330 ? -8.071 -1.729 0.991 1.00 98.75 330 GLU A N 1
ATOM 2564 C CA . GLU A 1 330 ? -8.672 -2.971 1.473 1.00 98.75 330 GLU A CA 1
ATOM 2565 C C . GLU A 1 330 ? -8.061 -4.279 0.983 1.00 98.75 330 GLU A C 1
ATOM 2567 O O . GLU A 1 330 ? -7.673 -4.382 -0.170 1.00 98.75 330 GLU A O 1
ATOM 2572 N N . ASN A 1 331 ? -8.067 -5.323 1.814 1.00 98.31 331 ASN A N 1
ATOM 2573 C CA . ASN A 1 331 ? -7.562 -6.654 1.443 1.00 98.31 331 ASN A CA 1
ATOM 2574 C C . ASN A 1 331 ? -6.082 -6.643 1.023 1.00 98.31 331 ASN A C 1
ATOM 2576 O O . ASN A 1 331 ? -5.677 -7.433 0.177 1.00 98.31 331 ASN A O 1
ATOM 2580 N N . ASN A 1 332 ? -5.284 -5.707 1.547 1.00 98.88 332 ASN A N 1
ATOM 2581 C CA . ASN A 1 332 ? -3.861 -5.617 1.225 1.00 98.88 332 ASN A CA 1
ATOM 2582 C C . ASN A 1 332 ? -3.016 -6.319 2.285 1.00 98.88 332 ASN A C 1
ATOM 2584 O O . ASN A 1 332 ? -3.357 -6.291 3.469 1.00 98.88 332 ASN A O 1
ATOM 2588 N N . GLU A 1 333 ? -1.880 -6.862 1.859 1.00 98.75 333 GLU A N 1
ATOM 2589 C CA . GLU A 1 333 ? -0.831 -7.366 2.744 1.00 98.75 333 GLU A CA 1
ATOM 2590 C C . GLU A 1 333 ? 0.381 -6.434 2.652 1.00 98.75 333 GLU A C 1
ATOM 2592 O O . GLU A 1 333 ? 0.897 -6.172 1.562 1.00 98.75 333 GLU A O 1
ATOM 2597 N N . ILE A 1 334 ? 0.817 -5.889 3.786 1.00 98.88 334 ILE A N 1
ATOM 2598 C CA . ILE A 1 334 ? 1.923 -4.931 3.856 1.00 98.88 334 ILE A CA 1
ATOM 2599 C C . ILE A 1 334 ? 2.948 -5.422 4.864 1.00 98.88 334 ILE A C 1
ATOM 2601 O O . ILE A 1 334 ? 2.626 -5.547 6.045 1.00 98.88 334 ILE A O 1
ATOM 2605 N N . TYR A 1 335 ? 4.184 -5.652 4.423 1.00 97.75 335 TYR A N 1
ATOM 2606 C CA . TYR A 1 335 ? 5.212 -6.162 5.325 1.00 97.75 335 TYR A CA 1
ATOM 2607 C C . TYR A 1 335 ? 6.637 -5.836 4.915 1.00 97.75 335 TYR A C 1
ATOM 2609 O O . TYR A 1 335 ? 6.911 -5.573 3.746 1.00 97.75 335 TYR A O 1
ATOM 2617 N N . GLU A 1 336 ? 7.562 -5.868 5.878 1.00 95.62 336 GLU A N 1
ATOM 2618 C CA . GLU A 1 336 ? 8.968 -5.501 5.653 1.00 95.62 336 GLU A CA 1
ATOM 2619 C C . GLU A 1 336 ? 9.076 -4.115 4.995 1.00 95.62 336 GLU A C 1
ATOM 2621 O O . GLU A 1 336 ? 9.855 -3.880 4.072 1.00 95.62 336 GLU A O 1
ATOM 2626 N N . CYS A 1 337 ? 8.213 -3.211 5.448 1.00 95.25 337 CYS A N 1
ATOM 2627 C CA . CYS A 1 337 ? 8.207 -1.794 5.126 1.00 95.25 337 CYS A CA 1
ATOM 2628 C C . CYS A 1 337 ? 8.540 -1.026 6.405 1.00 95.25 337 CYS A C 1
ATOM 2630 O O . CYS A 1 337 ? 8.428 -1.569 7.505 1.00 95.25 337 CYS A O 1
ATOM 2632 N N . GLU A 1 338 ? 8.929 0.240 6.291 1.00 91.94 338 GLU A N 1
ATOM 2633 C CA . GLU A 1 338 ? 9.007 1.079 7.485 1.00 91.94 338 GLU A CA 1
ATOM 2634 C C . GLU A 1 338 ? 7.610 1.419 7.971 1.00 91.94 338 GLU A C 1
ATOM 2636 O O . GLU A 1 338 ? 7.123 0.782 8.900 1.00 91.94 338 GLU A O 1
ATOM 2641 N N . ASP A 1 339 ? 6.918 2.323 7.293 1.00 93.38 339 ASP A N 1
ATOM 2642 C CA . ASP A 1 339 ? 5.542 2.633 7.649 1.00 93.38 339 ASP A CA 1
ATOM 2643 C C . ASP A 1 339 ? 4.540 1.904 6.742 1.00 93.38 339 ASP A C 1
ATOM 2645 O O . ASP A 1 339 ? 4.778 1.692 5.551 1.00 93.38 339 ASP A O 1
ATOM 2649 N N . GLY A 1 340 ? 3.385 1.542 7.298 1.00 97.12 340 GLY A N 1
ATOM 2650 C CA . GLY A 1 340 ? 2.263 0.959 6.575 1.00 97.12 340 GLY A CA 1
ATOM 2651 C C . GLY A 1 340 ? 1.491 2.012 5.778 1.00 97.12 340 GLY A C 1
ATOM 2652 O O . GLY A 1 340 ? 1.892 2.417 4.686 1.00 97.12 340 GLY A O 1
ATOM 2653 N N . ILE A 1 341 ? 0.345 2.444 6.308 1.00 97.94 341 ILE A N 1
ATOM 2654 C CA . ILE A 1 341 ? -0.570 3.374 5.630 1.00 97.94 341 ILE A CA 1
ATOM 2655 C C . ILE A 1 341 ? -0.625 4.688 6.402 1.00 97.94 341 ILE A C 1
ATOM 2657 O O . ILE A 1 341 ? -1.151 4.740 7.517 1.00 97.94 341 ILE A O 1
ATOM 2661 N N . VAL A 1 342 ? -0.138 5.766 5.791 1.00 95.00 342 VAL A N 1
ATOM 2662 C CA . VAL A 1 342 ? 0.071 7.044 6.475 1.00 95.00 342 VAL A CA 1
ATOM 2663 C C . VAL A 1 342 ? -0.634 8.194 5.771 1.00 95.00 342 VAL A C 1
ATOM 2665 O O . VAL A 1 342 ? -0.392 8.499 4.606 1.00 95.00 342 VAL A O 1
ATOM 2668 N N . PHE A 1 343 ? -1.486 8.894 6.516 1.00 94.31 343 PHE A N 1
ATOM 2669 C CA . PHE A 1 343 ? -2.221 10.063 6.062 1.00 94.31 343 PHE A CA 1
ATOM 2670 C C . PHE A 1 343 ? -1.661 11.343 6.681 1.00 94.31 343 PHE A C 1
ATOM 2672 O O . PHE A 1 343 ? -1.738 11.571 7.892 1.00 94.31 343 PHE A O 1
ATOM 2679 N N . TYR A 1 344 ? -1.205 12.252 5.828 1.00 91.00 344 TYR A N 1
ATOM 2680 C CA . TYR A 1 344 ? -0.747 13.579 6.203 1.00 91.00 344 TYR A CA 1
ATOM 2681 C C . TYR A 1 344 ? -1.697 14.665 5.686 1.00 91.00 344 TYR A C 1
ATOM 2683 O O . TYR A 1 344 ? -1.877 14.881 4.485 1.00 91.00 344 TYR A O 1
ATOM 2691 N N . ALA A 1 345 ? -2.274 15.407 6.632 1.00 89.12 345 ALA A N 1
ATOM 2692 C CA . ALA A 1 345 ? -3.053 16.612 6.382 1.00 89.12 345 ALA A CA 1
ATOM 2693 C C . ALA A 1 345 ? -2.513 17.763 7.238 1.00 89.12 345 ALA A C 1
ATOM 2695 O O . ALA A 1 345 ? -2.382 17.641 8.459 1.00 89.12 345 ALA A O 1
ATOM 2696 N N . TYR A 1 346 ? -2.209 18.883 6.591 1.00 84.88 346 TYR A N 1
ATOM 2697 C CA . TYR A 1 346 ? -1.693 20.099 7.215 1.00 84.88 346 TYR A CA 1
ATOM 2698 C C . TYR A 1 346 ? -2.804 21.152 7.385 1.00 84.88 346 TYR A C 1
ATOM 2700 O O . TYR A 1 346 ? -3.980 20.920 7.089 1.00 84.88 346 TYR A O 1
ATOM 2708 N N . GLU A 1 347 ? -2.445 22.333 7.888 1.00 84.94 347 GLU A N 1
ATOM 2709 C CA . GLU A 1 347 ? -3.376 23.445 8.085 1.00 84.94 347 GLU A CA 1
ATOM 2710 C C . GLU A 1 347 ? -4.152 23.786 6.796 1.00 84.94 347 GLU A C 1
ATOM 2712 O O . GLU A 1 347 ? -3.574 24.018 5.734 1.00 84.94 347 GLU A O 1
ATOM 2717 N N . GLY A 1 348 ? -5.487 23.800 6.894 1.00 84.62 348 GLY A N 1
ATOM 2718 C CA . GLY A 1 348 ? -6.390 24.118 5.783 1.00 84.62 348 GLY A CA 1
ATOM 2719 C C . GLY A 1 348 ? -6.614 23.000 4.757 1.00 84.62 348 GLY A C 1
ATOM 2720 O O . GLY A 1 348 ? -7.314 23.234 3.771 1.00 84.62 348 GLY A O 1
ATOM 2721 N N . GLN A 1 349 ? -6.057 21.804 4.962 1.00 89.81 349 GLN A N 1
ATOM 2722 C CA . GLN A 1 349 ? -6.198 20.673 4.040 1.00 89.81 349 GLN A CA 1
ATOM 2723 C C . GLN A 1 349 ? -7.202 19.641 4.551 1.00 89.81 349 GLN A C 1
ATOM 2725 O O . GLN A 1 349 ? -7.182 19.274 5.724 1.00 89.81 349 GLN A O 1
ATOM 2730 N N . ASN A 1 350 ? -8.061 19.146 3.659 1.00 92.12 350 ASN A N 1
ATOM 2731 C CA . ASN A 1 350 ? -9.103 18.187 4.016 1.00 92.12 350 ASN A CA 1
ATOM 2732 C C . ASN A 1 350 ? -8.649 16.748 3.754 1.00 92.12 350 ASN A C 1
ATOM 2734 O O . ASN A 1 350 ? -8.140 16.451 2.675 1.00 92.12 350 ASN A O 1
ATOM 2738 N N . ALA A 1 351 ? -8.913 15.851 4.700 1.00 94.44 351 ALA A N 1
ATOM 2739 C CA . ALA A 1 351 ? -8.706 14.415 4.554 1.00 94.44 351 ALA A CA 1
ATOM 2740 C C . ALA A 1 351 ? -9.931 13.667 5.087 1.00 94.44 351 ALA A C 1
ATOM 2742 O O . ALA A 1 351 ? -9.975 13.279 6.249 1.00 94.44 351 ALA A O 1
ATOM 2743 N N . THR A 1 352 ? -10.960 13.546 4.251 1.00 96.31 352 THR A N 1
ATOM 2744 C CA . THR A 1 352 ? -12.293 13.065 4.646 1.00 96.31 352 THR A CA 1
ATOM 2745 C C . THR A 1 352 ? -12.645 11.734 4.002 1.00 96.31 352 THR A C 1
ATOM 2747 O O . THR A 1 352 ? -12.222 11.462 2.879 1.00 96.31 352 THR A O 1
ATOM 2750 N N . ASN A 1 353 ? -13.493 10.951 4.671 1.00 98.06 353 ASN A N 1
ATOM 2751 C CA . ASN A 1 353 ? -14.091 9.724 4.130 1.00 98.06 353 ASN A CA 1
ATOM 2752 C C . ASN A 1 353 ? -13.076 8.692 3.608 1.00 98.06 353 ASN A C 1
ATOM 2754 O O . ASN A 1 353 ? -13.353 8.002 2.629 1.00 98.06 353 ASN A O 1
ATOM 2758 N N . ASN A 1 354 ? -11.888 8.610 4.208 1.00 98.50 354 ASN A N 1
ATOM 2759 C CA . ASN A 1 354 ? -10.937 7.553 3.886 1.00 98.50 354 ASN A CA 1
ATOM 2760 C C . ASN A 1 354 ? -11.283 6.287 4.668 1.00 98.50 354 ASN A C 1
ATOM 2762 O O . ASN A 1 354 ? -11.612 6.362 5.853 1.00 98.50 354 ASN A O 1
ATOM 2766 N N . ILE A 1 355 ? -11.202 5.135 4.009 1.00 98.88 355 ILE A N 1
ATOM 2767 C CA . ILE A 1 355 ? -11.529 3.836 4.595 1.00 98.88 355 ILE A CA 1
ATOM 2768 C C . ILE A 1 355 ? -10.307 2.929 4.481 1.00 98.88 355 ILE A C 1
ATOM 2770 O O . ILE A 1 355 ? -9.808 2.691 3.383 1.00 98.88 355 ILE A O 1
ATOM 2774 N N . VAL A 1 356 ? -9.860 2.409 5.622 1.00 98.94 356 VAL A N 1
ATOM 2775 C CA . VAL A 1 356 ? -8.807 1.393 5.726 1.00 98.94 356 VAL A CA 1
ATOM 2776 C C . VAL A 1 356 ? -9.428 0.154 6.354 1.00 98.94 356 VAL A C 1
ATOM 2778 O O . VAL A 1 356 ? -9.846 0.199 7.513 1.00 98.94 356 VAL A O 1
ATOM 2781 N N . ARG A 1 357 ? -9.553 -0.942 5.606 1.00 98.81 357 ARG A N 1
ATOM 2782 C CA . ARG A 1 357 ? -10.229 -2.145 6.104 1.00 98.81 357 ARG A CA 1
ATOM 2783 C C . ARG A 1 357 ? -9.653 -3.444 5.587 1.00 98.81 357 ARG A C 1
ATOM 2785 O O . ARG A 1 357 ? -9.147 -3.450 4.484 1.00 98.81 357 ARG A O 1
ATOM 2792 N N . TYR A 1 358 ? -9.778 -4.542 6.320 1.00 98.75 358 TYR A N 1
ATOM 2793 C CA . TYR A 1 358 ? -9.366 -5.866 5.828 1.00 98.75 358 TYR A CA 1
ATOM 2794 C C . TYR A 1 358 ? -7.888 -5.935 5.408 1.00 98.75 358 TYR A C 1
ATOM 2796 O O . TYR A 1 358 ? -7.514 -6.751 4.577 1.00 98.75 358 TYR A O 1
ATOM 2804 N N . ASN A 1 359 ? -7.036 -5.037 5.914 1.00 98.94 359 ASN A N 1
ATOM 2805 C CA . ASN A 1 359 ? -5.609 -5.069 5.606 1.00 98.94 359 ASN A CA 1
ATOM 2806 C C . ASN A 1 359 ? -4.875 -5.863 6.676 1.00 98.94 359 ASN A C 1
ATOM 2808 O O . ASN A 1 359 ? -5.189 -5.749 7.867 1.00 98.94 359 ASN A O 1
ATOM 2812 N N . TYR A 1 360 ? -3.862 -6.599 6.240 1.00 98.69 360 TYR A N 1
ATOM 2813 C CA . TYR A 1 360 ? -2.905 -7.247 7.108 1.00 98.69 360 TYR A CA 1
ATOM 2814 C C . TYR A 1 360 ? -1.551 -6.542 6.999 1.00 98.69 360 TYR A C 1
ATOM 2816 O O . TYR A 1 360 ? -0.954 -6.487 5.929 1.00 98.69 360 TYR A O 1
ATOM 2824 N N . ILE A 1 361 ? -1.094 -5.938 8.094 1.00 98.81 361 ILE A N 1
ATOM 2825 C CA . ILE A 1 361 ? 0.142 -5.152 8.150 1.00 98.81 361 ILE A CA 1
ATOM 2826 C C . ILE A 1 361 ? 1.037 -5.759 9.228 1.00 98.81 361 ILE A C 1
ATOM 2828 O O . ILE A 1 361 ? 0.597 -5.878 10.370 1.00 98.81 361 ILE A O 1
ATOM 2832 N N . HIS A 1 362 ? 2.263 -6.152 8.896 1.00 97.44 362 HIS A N 1
ATOM 2833 C CA . HIS A 1 362 ? 3.156 -6.827 9.843 1.00 97.44 362 HIS A CA 1
ATOM 2834 C C . HIS A 1 362 ? 4.642 -6.619 9.526 1.00 97.44 362 HIS A C 1
ATOM 2836 O O . HIS A 1 362 ? 4.986 -6.074 8.484 1.00 97.44 362 HIS A O 1
ATOM 2842 N N . ASP A 1 363 ? 5.524 -7.043 10.435 1.00 96.06 363 ASP A N 1
ATOM 2843 C CA . ASP A 1 363 ? 6.984 -7.016 10.263 1.00 96.06 363 ASP A CA 1
ATOM 2844 C C . ASP A 1 363 ? 7.521 -5.649 9.798 1.00 96.06 363 ASP A C 1
ATOM 2846 O O . ASP A 1 363 ? 8.231 -5.538 8.796 1.00 96.06 363 ASP A O 1
ATOM 2850 N N . LEU A 1 364 ? 7.151 -4.583 10.515 1.00 95.75 364 LEU A N 1
ATOM 2851 C CA . LEU A 1 364 ? 7.578 -3.225 10.186 1.00 95.75 364 LEU A CA 1
ATOM 2852 C C . LEU A 1 364 ? 8.977 -2.926 10.743 1.00 95.75 364 LEU A C 1
ATOM 2854 O O . LEU A 1 364 ? 9.339 -3.332 11.850 1.00 95.75 364 LEU A O 1
ATOM 2858 N N . HIS A 1 365 ? 9.785 -2.171 9.996 1.00 93.19 365 HIS A N 1
ATOM 2859 C CA . HIS A 1 365 ? 11.195 -1.930 10.323 1.00 93.19 365 HIS A CA 1
ATOM 2860 C C . HIS A 1 365 ? 11.553 -0.444 10.468 1.00 93.19 365 HIS A C 1
ATOM 2862 O O . HIS A 1 365 ? 10.812 0.431 10.061 1.00 93.19 365 HIS A O 1
ATOM 2868 N N . GLY A 1 366 ? 12.726 -0.122 11.020 1.00 90.25 366 GLY A N 1
ATOM 2869 C CA . GLY A 1 366 ? 13.227 1.262 11.152 1.00 90.25 366 GLY A CA 1
ATOM 2870 C C . GLY A 1 366 ? 14.395 1.617 10.219 1.00 90.25 366 GLY A C 1
ATOM 2871 O O . GLY A 1 366 ? 15.235 2.443 10.566 1.00 90.25 366 GLY A O 1
ATOM 2872 N N . LEU A 1 367 ? 14.554 0.923 9.087 1.00 88.12 367 LEU A N 1
ATOM 2873 C CA . LEU A 1 367 ? 15.767 1.027 8.260 1.00 88.12 367 LEU A CA 1
ATOM 2874 C C . LEU A 1 367 ? 15.951 2.402 7.582 1.00 88.12 367 LEU A C 1
ATOM 2876 O O . LEU A 1 367 ? 17.083 2.865 7.418 1.00 88.12 367 LEU A O 1
ATOM 2880 N N . GLY A 1 368 ? 14.871 3.086 7.218 1.00 75.56 368 GLY A N 1
ATOM 2881 C CA . GLY A 1 368 ? 14.865 4.393 6.560 1.00 75.56 368 GLY A CA 1
ATOM 2882 C C . GLY A 1 368 ? 14.910 5.593 7.508 1.00 75.56 368 GLY A C 1
ATOM 2883 O O . GLY A 1 368 ? 14.954 6.720 7.020 1.00 75.56 368 GLY A O 1
ATOM 2884 N N . GLY A 1 369 ? 15.029 5.399 8.827 1.00 73.50 369 GLY A N 1
ATOM 2885 C CA . GLY A 1 369 ? 15.357 6.473 9.776 1.00 73.50 369 GLY A CA 1
ATOM 2886 C C . GLY A 1 369 ? 14.555 6.480 11.078 1.00 73.50 369 GLY A C 1
ATOM 2887 O O . GLY A 1 369 ? 15.001 7.104 12.050 1.00 73.50 369 GLY A O 1
ATOM 2888 N N . HIS A 1 370 ? 13.416 5.788 11.144 1.00 72.75 370 HIS A N 1
ATOM 2889 C CA . HIS A 1 370 ? 12.677 5.574 12.387 1.00 72.75 370 HIS A CA 1
ATOM 2890 C C . HIS A 1 370 ? 13.346 4.534 13.290 1.00 72.75 370 HIS A C 1
ATOM 2892 O O . HIS A 1 370 ? 14.220 3.770 12.894 1.00 72.75 370 HIS A O 1
ATOM 2898 N N . LYS A 1 371 ? 12.968 4.511 14.575 1.00 75.38 371 LYS A N 1
ATOM 2899 C CA . LYS A 1 371 ? 13.443 3.447 15.480 1.00 75.38 371 LYS A CA 1
ATOM 2900 C C . LYS A 1 371 ? 12.769 2.112 15.159 1.00 75.38 371 LYS A C 1
ATOM 2902 O O . LYS A 1 371 ? 13.428 1.082 15.243 1.00 75.38 371 LYS A O 1
ATOM 2907 N N . VAL A 1 372 ? 11.478 2.173 14.837 1.00 80.75 372 VAL A N 1
ATOM 2908 C CA . VAL A 1 372 ? 10.582 1.118 14.344 1.00 80.75 372 VAL A CA 1
ATOM 2909 C C . VAL A 1 372 ? 9.499 1.860 13.555 1.00 80.75 372 VAL A C 1
ATOM 2911 O O . VAL A 1 372 ? 9.091 2.926 14.011 1.00 80.75 372 VAL A O 1
ATOM 2914 N N . GLY A 1 373 ? 9.074 1.369 12.396 1.00 84.12 373 GLY A N 1
ATOM 2915 C CA . GLY A 1 373 ? 8.032 2.037 11.618 1.00 84.12 373 GLY A CA 1
ATOM 2916 C C . GLY A 1 373 ? 6.607 1.721 12.096 1.00 84.12 373 GLY A C 1
ATOM 2917 O O . GLY A 1 373 ? 6.387 0.795 12.881 1.00 84.12 373 GLY A O 1
ATOM 2918 N N . GLY A 1 374 ? 5.643 2.560 11.723 1.00 91.81 374 GLY A N 1
ATOM 2919 C CA . GLY A 1 374 ? 4.264 2.570 12.216 1.00 91.81 374 GLY A CA 1
ATOM 2920 C C . GLY A 1 374 ? 3.258 1.896 11.282 1.00 91.81 374 GLY A C 1
ATOM 2921 O O . GLY A 1 374 ? 3.428 1.866 10.073 1.00 91.81 374 GLY A O 1
ATOM 2922 N N . GLY A 1 375 ? 2.166 1.376 11.845 1.00 97.06 375 GLY A N 1
ATOM 2923 C CA . GLY A 1 375 ? 1.108 0.679 11.115 1.00 97.06 375 GLY A CA 1
ATOM 2924 C C . GLY A 1 375 ? 0.195 1.613 10.322 1.00 97.06 375 GLY A C 1
ATOM 2925 O O . GLY A 1 375 ? 0.490 1.985 9.188 1.00 97.06 375 GLY A O 1
ATOM 2926 N N . ILE A 1 376 ? -0.952 1.975 10.902 1.00 98.38 376 ILE A N 1
ATOM 2927 C CA . ILE A 1 376 ? -1.908 2.910 10.290 1.00 98.38 376 ILE A CA 1
ATOM 2928 C C . ILE A 1 376 ? -1.815 4.253 11.012 1.00 98.38 376 ILE A C 1
ATOM 2930 O O . ILE A 1 376 ? -2.058 4.325 12.215 1.00 98.38 376 ILE A O 1
ATOM 2934 N N . ALA A 1 377 ? -1.521 5.335 10.296 1.00 95.19 377 ALA A N 1
ATOM 2935 C CA . ALA A 1 377 ? -1.311 6.655 10.887 1.00 95.19 377 ALA A CA 1
ATOM 2936 C C . ALA A 1 377 ? -2.152 7.748 10.219 1.00 95.19 377 ALA A C 1
ATOM 2938 O O . ALA A 1 377 ? -2.175 7.879 9.002 1.00 95.19 377 ALA A O 1
ATOM 2939 N N . PHE A 1 378 ? -2.774 8.610 11.023 1.00 94.25 378 PHE A N 1
ATOM 2940 C CA . PHE A 1 378 ? -3.409 9.851 10.581 1.00 94.25 378 PHE A CA 1
ATOM 2941 C C . PHE A 1 378 ? -2.823 11.034 11.360 1.00 94.25 378 PHE A C 1
ATOM 2943 O O . PHE A 1 378 ? -3.210 11.327 12.499 1.00 94.25 378 PHE A O 1
ATOM 2950 N N . GLY A 1 379 ? -1.885 11.733 10.723 1.00 83.75 379 GLY A N 1
ATOM 2951 C CA . GLY A 1 379 ? -1.268 12.957 11.224 1.00 83.75 379 GLY A CA 1
ATOM 2952 C C . GLY A 1 379 ? 0.257 12.963 11.131 1.00 83.75 379 GLY A C 1
ATOM 2953 O O . GLY A 1 379 ? 0.918 11.967 11.394 1.00 83.75 379 GLY A O 1
ATOM 2954 N N . ALA A 1 380 ? 0.830 14.130 10.822 1.00 67.50 380 ALA A N 1
ATOM 2955 C CA . ALA A 1 380 ? 2.278 14.313 10.714 1.00 67.50 380 ALA A CA 1
ATOM 2956 C C . ALA A 1 380 ? 2.920 14.669 12.075 1.00 67.50 380 ALA A C 1
ATOM 2958 O O . ALA A 1 380 ? 2.320 15.401 12.876 1.00 67.50 380 ALA A O 1
ATOM 2959 N N . PRO A 1 381 ? 4.132 14.186 12.405 1.00 65.38 381 PRO A N 1
ATOM 2960 C CA . PRO A 1 381 ? 4.874 14.636 13.584 1.00 65.38 381 PRO A CA 1
ATOM 2961 C C . PRO A 1 381 ? 5.100 16.158 13.589 1.00 65.38 381 PRO A C 1
ATOM 2963 O O . PRO A 1 381 ? 5.755 16.703 12.711 1.00 65.38 381 PRO A O 1
ATOM 2966 N N . GLY A 1 382 ? 4.565 16.859 14.597 1.00 67.06 382 GLY A N 1
ATOM 2967 C CA . GLY A 1 382 ? 4.843 18.285 14.826 1.00 67.06 382 GLY A CA 1
ATOM 2968 C C . GLY A 1 382 ? 3.993 19.292 14.039 1.00 67.06 382 GLY A C 1
ATOM 2969 O O . GLY A 1 382 ? 4.240 20.491 14.167 1.00 67.06 382 GLY A O 1
ATOM 2970 N N . TYR A 1 383 ? 2.982 18.855 13.282 1.00 73.44 383 TYR A N 1
ATOM 2971 C CA . TYR A 1 383 ? 2.155 19.746 12.455 1.00 73.44 383 TYR A CA 1
ATOM 2972 C C . TYR A 1 383 ? 0.706 19.799 12.913 1.00 73.44 383 TYR A C 1
ATOM 2974 O O . TYR A 1 383 ? 0.102 18.763 13.165 1.00 73.44 383 TYR A O 1
ATOM 2982 N N . VAL A 1 384 ? 0.130 21.000 12.979 1.00 77.44 384 VAL A N 1
ATOM 2983 C CA . VAL A 1 384 ? -1.300 21.195 13.265 1.00 77.44 384 VAL A CA 1
ATOM 2984 C C . VAL A 1 384 ? -2.159 20.887 12.038 1.00 77.44 384 VAL A C 1
ATOM 2986 O O . VAL A 1 384 ? -1.789 21.212 10.907 1.00 77.44 384 VAL A O 1
ATOM 2989 N N . THR A 1 385 ? -3.331 20.304 12.274 1.00 80.06 385 THR A N 1
ATOM 2990 C CA . THR A 1 385 ? -4.335 20.007 11.250 1.00 80.06 385 THR A CA 1
ATOM 2991 C C . THR A 1 385 ? -5.615 20.755 11.601 1.00 80.06 385 THR A C 1
ATOM 2993 O O . THR A 1 385 ? -6.249 20.478 12.616 1.00 80.06 385 THR A O 1
ATOM 2996 N N . LEU A 1 386 ? -5.989 21.718 10.756 1.00 80.25 386 LEU A N 1
ATOM 2997 C CA . LEU A 1 386 ? -7.193 22.546 10.930 1.00 80.25 386 LEU A CA 1
ATOM 2998 C C . LEU A 1 386 ? -8.170 22.450 9.746 1.00 80.25 386 LEU A C 1
ATOM 3000 O O . LEU A 1 386 ? -9.094 23.255 9.642 1.00 80.25 386 LEU A O 1
ATOM 3004 N N . GLY A 1 387 ? -7.959 21.505 8.827 1.00 87.50 387 GLY A N 1
ATOM 3005 C CA . GLY A 1 387 ? -8.943 21.192 7.791 1.00 87.50 387 GLY A CA 1
ATOM 3006 C C . GLY A 1 387 ? -9.991 20.185 8.265 1.00 87.50 387 GLY A C 1
ATOM 3007 O O . GLY A 1 387 ? -9.948 19.711 9.398 1.00 87.50 387 GLY A O 1
ATOM 3008 N N . ASN A 1 388 ? -10.947 19.875 7.390 1.00 92.88 388 ASN A N 1
ATOM 3009 C CA . ASN A 1 388 ? -11.966 18.865 7.657 1.00 92.88 388 ASN A CA 1
ATOM 3010 C C . ASN A 1 388 ? -11.364 17.460 7.508 1.00 92.88 388 ASN A C 1
ATOM 3012 O O . ASN A 1 388 ? -10.864 17.097 6.444 1.00 92.88 388 ASN A O 1
ATOM 3016 N N . THR A 1 389 ? -11.453 16.676 8.572 1.00 94.31 389 THR A N 1
ATOM 3017 C CA . THR A 1 389 ? -10.913 15.320 8.723 1.00 94.31 389 THR A CA 1
ATOM 3018 C C . THR A 1 389 ? -11.988 14.305 9.128 1.00 94.31 389 THR A C 1
ATOM 3020 O O . THR A 1 389 ? -11.700 13.246 9.676 1.00 94.31 389 THR A O 1
ATOM 3023 N N . SER A 1 390 ? -13.258 14.631 8.887 1.00 96.25 390 SER A N 1
ATOM 3024 C CA . SER A 1 390 ? -14.394 13.787 9.262 1.00 96.25 390 SER A CA 1
ATOM 3025 C C . SER A 1 390 ? -14.617 12.590 8.328 1.00 96.25 390 SER A C 1
ATOM 3027 O O . SER A 1 390 ? -14.213 12.579 7.163 1.00 96.25 390 SER A O 1
ATOM 3029 N N . GLY A 1 391 ? -15.306 11.575 8.855 1.00 97.81 391 GLY A N 1
ATOM 3030 C CA . GLY A 1 391 ? -15.791 10.422 8.091 1.00 97.81 391 GLY A CA 1
ATOM 3031 C C . GLY A 1 391 ? -14.747 9.339 7.821 1.00 97.81 391 GLY A C 1
ATOM 3032 O O . GLY A 1 391 ? -15.052 8.386 7.110 1.00 97.81 391 GLY A O 1
ATOM 3033 N N . ASN A 1 392 ? -13.533 9.468 8.364 1.00 98.50 392 ASN A N 1
ATOM 3034 C CA . ASN A 1 392 ? -12.505 8.439 8.230 1.00 98.50 392 ASN A CA 1
ATOM 3035 C C . ASN A 1 392 ? -12.848 7.202 9.071 1.00 98.50 392 ASN A C 1
ATOM 3037 O O . ASN A 1 392 ? -13.375 7.330 10.181 1.00 98.50 392 ASN A O 1
ATOM 3041 N N . LYS A 1 393 ? -12.529 6.015 8.542 1.00 98.81 393 LYS A N 1
ATOM 3042 C CA . LYS A 1 393 ? -12.808 4.722 9.176 1.00 98.81 393 LYS A CA 1
ATOM 3043 C C . LYS A 1 393 ? -11.623 3.767 9.064 1.00 98.81 393 LYS A C 1
ATOM 3045 O O . LYS A 1 393 ? -11.013 3.661 8.002 1.00 98.81 393 LYS A O 1
ATOM 3050 N N . VAL A 1 394 ? -11.351 3.042 10.145 1.00 98.88 394 VAL A N 1
ATOM 3051 C CA . VAL A 1 394 ? -10.362 1.958 10.219 1.00 98.88 394 VAL A CA 1
ATOM 3052 C C . VAL A 1 394 ? -11.058 0.740 10.808 1.00 98.88 394 VAL A C 1
ATOM 3054 O O . VAL A 1 394 ? -11.420 0.766 11.982 1.00 98.88 394 VAL A O 1
ATOM 3057 N N . HIS A 1 395 ? -11.293 -0.318 10.033 1.00 98.88 395 HIS A N 1
ATOM 3058 C CA . HIS A 1 395 ? -11.988 -1.476 10.592 1.00 98.88 395 HIS A CA 1
ATOM 3059 C C . HIS A 1 395 ? -11.580 -2.832 10.041 1.00 98.88 395 HIS A C 1
ATOM 3061 O O . HIS A 1 395 ? -11.262 -2.937 8.865 1.00 98.88 395 HIS A O 1
ATOM 3067 N N . HIS A 1 396 ? -11.671 -3.887 10.852 1.00 98.75 396 HIS A N 1
ATOM 3068 C CA . HIS A 1 396 ? -11.276 -5.237 10.435 1.00 98.75 396 HIS A CA 1
ATOM 3069 C C . HIS A 1 396 ? -9.853 -5.278 9.863 1.00 98.75 396 HIS A C 1
ATOM 3071 O O . HIS A 1 396 ? -9.608 -5.965 8.889 1.00 98.75 396 HIS A O 1
ATOM 3077 N N . ASN A 1 397 ? -8.914 -4.494 10.395 1.00 98.94 397 ASN A N 1
ATOM 3078 C CA . ASN A 1 397 ? -7.500 -4.624 10.042 1.00 98.94 397 ASN A CA 1
ATOM 3079 C C . ASN A 1 397 ? -6.780 -5.445 11.104 1.00 98.94 397 ASN A C 1
ATOM 3081 O O . ASN A 1 397 ? -7.153 -5.422 12.280 1.00 98.94 397 ASN A O 1
ATOM 3085 N N . ILE A 1 398 ? -5.709 -6.105 10.688 1.00 98.81 398 ILE A N 1
ATOM 3086 C CA . ILE A 1 398 ? -4.772 -6.792 11.567 1.00 98.81 398 ILE A CA 1
ATOM 3087 C C . ILE A 1 398 ? -3.435 -6.082 11.397 1.00 98.81 398 ILE A C 1
ATOM 3089 O O . ILE A 1 398 ? -2.896 -6.047 10.296 1.00 98.81 398 ILE A O 1
ATOM 3093 N N . VAL A 1 399 ? -2.926 -5.462 12.460 1.00 98.75 399 VAL A N 1
ATOM 3094 C CA . VAL A 1 399 ? -1.685 -4.679 12.403 1.00 98.75 399 VAL A CA 1
ATOM 3095 C C . VAL A 1 399 ? -0.757 -5.098 13.527 1.00 98.75 399 VAL A C 1
ATOM 3097 O O . VAL A 1 399 ? -1.077 -4.922 14.713 1.00 98.75 399 VAL A O 1
ATOM 3100 N N . CYS A 1 400 ? 0.389 -5.648 13.148 1.00 97.62 400 CYS A N 1
ATOM 3101 C CA . CYS A 1 400 ? 1.315 -6.278 14.062 1.00 97.62 400 CYS A CA 1
ATOM 3102 C C . CYS A 1 400 ? 2.766 -5.839 13.878 1.00 97.62 400 CYS A C 1
ATOM 3104 O O . CYS A 1 400 ? 3.151 -5.337 12.829 1.00 97.62 400 CYS A O 1
ATOM 3106 N N . ASP A 1 401 ? 3.559 -6.028 14.932 1.00 96.31 401 ASP A N 1
ATOM 3107 C CA . ASP A 1 401 ? 5.023 -5.941 14.884 1.00 96.31 401 ASP A CA 1
ATOM 3108 C C . ASP A 1 401 ? 5.566 -4.602 14.330 1.00 96.31 401 ASP A C 1
ATOM 3110 O O . ASP A 1 401 ? 6.511 -4.572 13.546 1.00 96.31 401 ASP A O 1
ATOM 3114 N N . GLY A 1 402 ? 4.978 -3.478 14.767 1.00 95.69 402 GLY A N 1
ATOM 3115 C CA . GLY A 1 402 ? 5.443 -2.113 14.476 1.00 95.69 402 GLY A CA 1
ATOM 3116 C C . GLY A 1 402 ? 5.548 -1.196 15.705 1.00 95.69 402 GLY A C 1
ATOM 3117 O O . GLY A 1 402 ? 5.457 -1.632 16.856 1.00 95.69 402 GLY A O 1
ATOM 3118 N N . GLU A 1 403 ? 5.751 0.111 15.496 1.00 94.94 403 GLU A N 1
ATOM 3119 C CA . GLU A 1 403 ? 5.746 1.107 16.577 1.00 94.94 403 GLU A CA 1
ATOM 3120 C C . GLU A 1 403 ? 4.330 1.306 17.119 1.00 94.94 403 GLU A C 1
ATOM 3122 O O . GLU A 1 403 ? 4.058 1.007 18.281 1.00 94.94 403 GLU A O 1
ATOM 3127 N N . ASP A 1 404 ? 3.433 1.827 16.289 1.00 95.88 404 ASP A N 1
ATOM 3128 C CA . ASP A 1 404 ? 2.047 2.089 16.649 1.00 95.88 404 ASP A CA 1
ATOM 3129 C C . ASP A 1 404 ? 1.134 1.302 15.702 1.00 95.88 404 ASP A C 1
ATOM 3131 O O . ASP A 1 404 ? 1.209 1.495 14.491 1.00 95.88 404 ASP A O 1
ATOM 3135 N N . GLY A 1 405 ? 0.258 0.441 16.231 1.00 97.88 405 GLY A N 1
ATOM 3136 C CA . GLY A 1 405 ? -0.720 -0.273 15.394 1.00 97.88 405 GLY A CA 1
ATOM 3137 C C . GLY A 1 405 ? -1.699 0.701 14.723 1.00 97.88 405 GLY A C 1
ATOM 3138 O O . GLY A 1 405 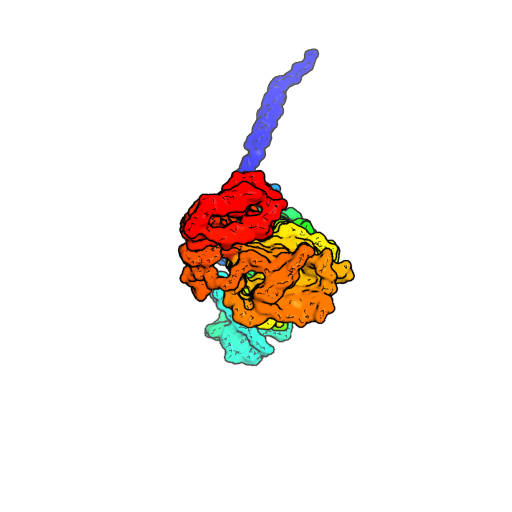? -1.910 0.672 13.510 1.00 97.88 405 GLY A O 1
ATOM 3139 N N . LEU A 1 406 ? -2.226 1.633 15.520 1.00 98.19 406 LEU A N 1
ATOM 3140 C CA . LEU A 1 406 ? -2.964 2.806 15.061 1.00 98.19 406 LEU A CA 1
ATOM 3141 C C . LEU A 1 406 ? -2.409 4.075 15.708 1.00 98.19 406 LEU A C 1
ATOM 3143 O O . LEU A 1 406 ? -2.349 4.167 16.936 1.00 98.19 406 LEU A O 1
ATOM 3147 N N . TYR A 1 407 ? -2.104 5.084 14.894 1.00 95.88 407 TYR A N 1
ATOM 3148 C CA . TYR A 1 407 ? -1.733 6.423 15.334 1.00 95.88 407 TYR A CA 1
ATOM 3149 C C . TYR A 1 407 ? -2.715 7.492 14.836 1.00 95.88 407 TYR A C 1
ATOM 3151 O O . TYR A 1 407 ? -2.940 7.624 13.636 1.00 95.88 407 TYR A O 1
ATOM 3159 N N . TYR A 1 408 ? -3.293 8.292 15.737 1.00 95.12 408 TYR A N 1
ATOM 3160 C CA . TYR A 1 408 ? -4.307 9.295 15.384 1.00 95.12 408 TYR A CA 1
ATOM 3161 C C . TYR A 1 408 ? -4.111 10.653 16.072 1.00 95.12 408 TYR A C 1
ATOM 3163 O O . TYR A 1 408 ? -3.784 10.730 17.256 1.00 95.12 408 TYR A O 1
ATOM 3171 N N . LYS A 1 409 ? -4.321 11.763 15.353 1.00 91.31 409 LYS A N 1
ATOM 3172 C CA . LYS A 1 409 ? -4.058 13.121 15.882 1.00 91.31 409 LYS A CA 1
ATOM 3173 C C . LYS A 1 409 ? -5.126 14.167 15.598 1.00 91.31 409 LYS A C 1
ATOM 3175 O O . LYS A 1 409 ? -5.051 15.271 16.143 1.00 91.31 409 LYS A O 1
ATOM 3180 N N . TRP A 1 410 ? -6.073 13.884 14.717 1.00 92.38 410 TRP A N 1
ATOM 3181 C CA . TRP A 1 410 ? -6.968 14.915 14.200 1.00 92.38 410 TRP A CA 1
ATOM 3182 C C . TRP A 1 410 ? -8.191 15.135 15.092 1.00 92.38 410 TRP A C 1
ATOM 3184 O O . TRP A 1 410 ? -8.595 14.226 15.811 1.00 92.38 410 TRP A O 1
ATOM 3194 N N . PRO A 1 411 ? -8.772 16.347 15.092 1.00 92.38 411 PRO A N 1
ATOM 3195 C CA . PRO A 1 411 ? -9.861 16.677 16.004 1.00 92.38 411 PRO A CA 1
ATOM 3196 C C . PRO A 1 411 ? -11.206 16.059 15.620 1.00 92.38 411 PRO A C 1
ATOM 3198 O O . PRO A 1 411 ? -12.034 15.822 16.499 1.00 92.38 411 PRO A O 1
ATOM 3201 N N . ASP A 1 412 ? -11.446 15.802 14.332 1.00 94.31 412 ASP A N 1
ATOM 3202 C CA . ASP A 1 412 ? -12.678 15.127 13.930 1.00 94.31 412 ASP A CA 1
ATOM 3203 C C . ASP A 1 412 ? -12.611 13.639 14.313 1.00 94.31 412 ASP A C 1
ATOM 3205 O O . ASP A 1 412 ? -11.524 13.068 14.307 1.00 94.31 412 ASP A O 1
ATOM 3209 N N . PRO A 1 413 ? -13.734 12.988 14.660 1.00 94.75 413 PRO A N 1
ATOM 3210 C CA . PRO A 1 413 ? -13.724 11.585 15.060 1.00 94.75 413 PRO A CA 1
ATOM 3211 C C . PRO A 1 413 ? -13.236 10.625 13.970 1.00 94.75 413 PRO A C 1
ATOM 3213 O O . PRO A 1 413 ? -13.825 10.576 12.888 1.00 94.75 413 PRO A O 1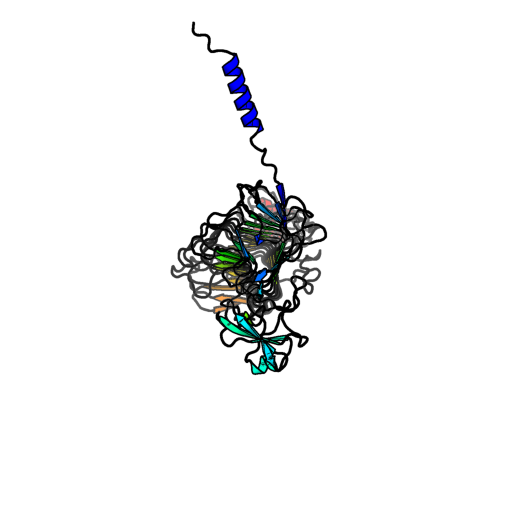
ATOM 3216 N N . LEU A 1 414 ? -12.237 9.804 14.301 1.00 98.00 414 LEU A N 1
ATOM 3217 C CA . LEU A 1 414 ? -11.958 8.542 13.616 1.00 98.00 414 LEU A CA 1
ATOM 3218 C C . LEU A 1 414 ? -12.821 7.424 14.207 1.00 98.00 414 LEU A C 1
ATOM 3220 O O . LEU A 1 414 ? -12.852 7.238 15.424 1.00 98.00 414 LEU A O 1
ATOM 3224 N N . GLU A 1 415 ? -13.476 6.660 13.338 1.00 98.62 415 GLU A N 1
ATOM 3225 C CA . GLU A 1 415 ? -14.184 5.429 13.693 1.00 98.62 415 GLU A CA 1
ATOM 3226 C C . GLU A 1 415 ? -13.248 4.221 13.521 1.00 98.62 415 GLU A C 1
ATOM 3228 O O . GLU A 1 415 ? -12.931 3.842 12.393 1.00 98.62 415 GLU A O 1
ATOM 3233 N N . SER A 1 416 ? -12.780 3.640 14.631 1.00 98.69 416 SER A N 1
ATOM 3234 C CA . SER A 1 416 ? -11.884 2.478 14.659 1.00 98.69 416 SER A CA 1
ATOM 3235 C C . SER A 1 416 ? -12.598 1.255 15.240 1.00 98.69 416 SER A C 1
ATOM 3237 O O . SER A 1 416 ? -12.822 1.192 16.450 1.00 98.69 416 SER A O 1
ATOM 3239 N N . TYR A 1 417 ? -12.986 0.295 14.400 1.00 98.81 417 TYR A N 1
ATOM 3240 C CA . TYR A 1 417 ? -13.863 -0.813 14.802 1.00 98.81 417 TYR A CA 1
ATOM 3241 C C . TYR A 1 417 ? -13.318 -2.184 14.423 1.00 98.81 417 TYR A C 1
ATOM 3243 O O . TYR A 1 417 ? -12.776 -2.343 13.339 1.00 98.81 417 TYR A O 1
ATOM 3251 N N . ASN A 1 418 ? -13.510 -3.202 15.261 1.00 98.81 418 ASN A N 1
ATOM 3252 C CA . ASN A 1 418 ? -13.247 -4.592 14.864 1.00 98.81 418 ASN A CA 1
ATOM 3253 C C . ASN A 1 418 ? -11.799 -4.846 14.392 1.00 98.81 418 ASN A C 1
ATOM 3255 O O . ASN A 1 418 ? -11.564 -5.647 13.501 1.00 98.81 418 ASN A O 1
ATOM 3259 N N . ASN A 1 419 ? -10.800 -4.143 14.933 1.00 98.88 419 ASN A N 1
ATOM 3260 C CA . ASN A 1 419 ? -9.398 -4.342 14.542 1.00 98.88 419 ASN A CA 1
ATOM 3261 C C . ASN A 1 419 ? -8.683 -5.313 15.494 1.00 98.88 419 ASN A C 1
ATOM 3263 O O . ASN A 1 419 ? -9.060 -5.450 16.659 1.00 98.88 419 ASN A O 1
ATOM 3267 N N . VAL A 1 420 ? -7.602 -5.932 15.023 1.00 98.88 420 VAL A N 1
ATOM 3268 C CA . VAL A 1 420 ? -6.623 -6.635 15.859 1.00 98.88 420 VAL A CA 1
ATOM 3269 C C . VAL A 1 420 ? -5.296 -5.888 15.773 1.00 98.88 420 VAL A C 1
ATOM 3271 O O . VAL A 1 420 ? -4.657 -5.844 14.729 1.00 98.88 420 VAL A O 1
ATOM 3274 N N . PHE A 1 421 ? -4.861 -5.307 16.884 1.00 98.69 421 PHE A N 1
ATOM 3275 C CA . PHE A 1 421 ? -3.541 -4.693 17.007 1.00 98.69 421 PHE A CA 1
ATOM 3276 C C . PHE A 1 421 ? -2.678 -5.599 17.876 1.00 98.69 421 PHE A C 1
ATOM 3278 O O . PHE A 1 421 ? -3.045 -5.816 19.037 1.00 98.69 421 PHE A O 1
ATOM 3285 N N . CYS A 1 422 ? -1.563 -6.126 17.364 1.00 97.56 422 CYS A N 1
ATOM 3286 C CA . CYS A 1 422 ? -0.766 -7.118 18.088 1.00 97.56 422 CYS A CA 1
ATOM 3287 C C . CYS A 1 422 ? 0.737 -6.825 18.126 1.00 97.56 422 CYS A C 1
ATOM 3289 O O . CYS A 1 422 ? 1.296 -6.341 17.162 1.00 97.56 422 CYS A O 1
ATOM 3291 N N . ASN A 1 423 ? 1.414 -7.096 19.243 1.00 96.50 423 ASN A N 1
ATOM 3292 C CA . ASN A 1 423 ? 2.884 -7.024 19.344 1.00 96.50 423 ASN A CA 1
ATOM 3293 C C . ASN A 1 423 ? 3.539 -5.670 18.973 1.00 96.50 423 ASN A C 1
ATOM 3295 O O . ASN A 1 423 ? 4.761 -5.589 18.862 1.00 96.50 423 ASN A O 1
ATOM 3299 N N . ASN A 1 424 ? 2.769 -4.588 18.833 1.00 97.31 424 ASN A N 1
ATOM 3300 C CA . ASN A 1 424 ? 3.323 -3.266 18.549 1.00 97.31 424 ASN A CA 1
ATOM 3301 C C . ASN A 1 424 ? 3.969 -2.666 19.808 1.00 97.31 424 ASN A C 1
ATOM 3303 O O . ASN A 1 424 ? 3.667 -3.076 20.940 1.00 97.31 424 ASN A O 1
ATOM 3307 N N . ILE A 1 425 ? 4.804 -1.630 19.653 1.00 96.62 425 ILE A N 1
ATOM 3308 C CA . ILE A 1 425 ? 5.272 -0.850 20.809 1.00 96.62 425 ILE A CA 1
ATOM 3309 C C . ILE A 1 425 ? 4.065 -0.299 21.570 1.00 96.62 425 ILE A C 1
ATOM 3311 O O . ILE A 1 425 ? 3.945 -0.524 22.778 1.00 96.62 425 ILE A O 1
ATOM 3315 N N . ASN A 1 426 ? 3.152 0.364 20.867 1.00 96.81 426 ASN A N 1
ATOM 3316 C CA . ASN A 1 426 ? 1.821 0.687 21.361 1.00 96.81 426 ASN A CA 1
ATOM 3317 C C . ASN A 1 426 ? 0.800 0.161 20.363 1.00 96.81 426 ASN A C 1
ATOM 3319 O O . ASN A 1 426 ? 0.911 0.389 19.165 1.00 96.81 426 ASN A O 1
ATOM 3323 N N . ASN A 1 427 ? -0.234 -0.518 20.835 1.00 98.06 427 ASN A N 1
ATOM 3324 C CA . ASN A 1 427 ? -1.260 -0.988 19.906 1.00 98.06 427 ASN A CA 1
ATOM 3325 C C . ASN A 1 427 ? -2.109 0.174 19.385 1.00 98.06 427 ASN A C 1
ATOM 3327 O O . ASN A 1 427 ? -2.445 0.207 18.206 1.00 98.06 427 ASN A O 1
ATOM 3331 N N . MET A 1 428 ? -2.391 1.160 20.237 1.00 97.81 428 MET A N 1
ATOM 3332 C CA . MET A 1 428 ? -3.063 2.391 19.843 1.00 97.81 428 MET A CA 1
ATOM 3333 C C . MET A 1 428 ? -2.392 3.599 20.485 1.00 97.81 428 MET A C 1
ATOM 3335 O O . MET A 1 428 ? -2.125 3.625 21.690 1.00 97.81 428 MET A O 1
ATOM 3339 N N . ARG A 1 429 ? -2.172 4.639 19.686 1.00 95.62 429 ARG A N 1
ATOM 3340 C CA . ARG A 1 429 ? -1.699 5.942 20.132 1.00 95.62 429 ARG A CA 1
ATOM 3341 C C . ARG A 1 429 ? -2.569 7.029 19.519 1.00 95.62 429 ARG A C 1
ATOM 3343 O O . ARG A 1 429 ? -2.747 7.124 18.314 1.00 95.62 429 ARG A O 1
ATOM 3350 N N . CYS A 1 430 ? -3.081 7.907 20.357 1.00 93.56 430 CYS A N 1
ATOM 3351 C CA . CYS A 1 430 ? -3.854 9.058 19.945 1.00 93.56 430 CYS A CA 1
ATOM 3352 C C . CYS A 1 430 ? -3.306 10.288 20.660 1.00 93.56 430 CYS A C 1
ATOM 3354 O O . CYS A 1 430 ? -3.100 10.249 21.871 1.00 93.56 430 CYS A O 1
ATOM 3356 N N . GLY A 1 431 ? -3.024 11.388 19.968 1.00 88.25 431 GLY A N 1
ATOM 3357 C CA . GLY A 1 431 ? -2.590 12.566 20.710 1.00 88.25 431 GLY A CA 1
ATOM 3358 C C . GLY A 1 431 ? -1.998 13.708 19.920 1.00 88.25 431 GLY A C 1
ATOM 3359 O O . GLY A 1 431 ? -0.897 13.594 19.383 1.00 88.25 431 GLY A O 1
ATOM 3360 N N . GLN A 1 432 ? -2.692 14.843 19.959 1.00 86.75 432 GLN A N 1
ATOM 3361 C CA . GLN A 1 432 ? -2.160 16.161 19.643 1.00 86.75 432 GLN A CA 1
ATOM 3362 C C . GLN A 1 432 ? -3.167 17.243 20.048 1.00 86.75 432 GLN A C 1
ATOM 3364 O O . GLN A 1 432 ? -4.356 17.115 19.777 1.00 86.75 432 GLN A O 1
ATOM 3369 N N . THR A 1 433 ? -2.702 18.341 20.641 1.00 89.31 433 THR A N 1
ATOM 3370 C CA . THR A 1 433 ? -3.527 19.552 20.773 1.00 89.31 433 THR A CA 1
ATOM 3371 C C . THR A 1 433 ? -3.282 20.453 19.582 1.00 89.31 433 THR A C 1
ATOM 3373 O O . THR A 1 433 ? -2.137 20.797 19.282 1.00 89.31 433 THR A O 1
ATOM 3376 N N . GLN A 1 434 ? -4.360 20.813 18.902 1.00 88.81 434 GLN A N 1
ATOM 3377 C CA . GLN A 1 434 ? -4.348 21.720 17.772 1.00 88.81 434 GLN A CA 1
ATOM 3378 C C . GLN A 1 434 ? -4.139 23.163 18.243 1.00 88.81 434 GLN A C 1
ATOM 3380 O O . GLN A 1 434 ? -4.363 23.508 19.406 1.00 88.81 434 GLN A O 1
ATOM 3385 N N . SER A 1 435 ? -3.707 24.034 17.333 1.00 88.94 435 SER A N 1
ATOM 3386 C CA . SER A 1 435 ? -3.480 25.454 17.636 1.00 88.94 435 SER A CA 1
ATOM 3387 C C . SER A 1 435 ? -4.758 26.210 18.016 1.00 88.94 435 SER A C 1
ATOM 3389 O O . SER A 1 435 ? -4.669 27.254 18.659 1.00 88.94 435 SER A O 1
ATOM 3391 N N . ASP A 1 436 ? -5.933 25.686 17.659 1.00 89.44 436 ASP A N 1
ATOM 3392 C CA . ASP A 1 436 ? -7.243 26.221 18.045 1.00 89.44 436 ASP A CA 1
ATOM 3393 C C . ASP A 1 436 ? -7.763 25.676 19.391 1.00 89.44 436 ASP A C 1
ATOM 3395 O O . ASP A 1 436 ? -8.861 26.032 19.814 1.00 89.44 436 ASP A O 1
ATOM 3399 N N . GLY A 1 437 ? -6.969 24.847 20.078 1.00 90.25 437 GLY A N 1
ATOM 3400 C CA . GLY A 1 437 ? -7.286 24.280 21.387 1.00 90.25 437 GLY A CA 1
ATOM 3401 C C . GLY A 1 437 ? -8.006 22.933 21.348 1.00 90.25 437 GLY A C 1
ATOM 3402 O O . GLY A 1 437 ? -8.128 22.309 22.401 1.00 90.25 437 GLY A O 1
ATOM 3403 N N . ARG A 1 438 ? -8.430 22.444 20.174 1.00 91.50 438 ARG A N 1
ATOM 3404 C CA . ARG A 1 438 ? -9.056 21.118 20.057 1.00 91.50 438 ARG A CA 1
ATOM 3405 C C . ARG A 1 438 ? -8.039 19.997 20.251 1.00 91.50 438 ARG A C 1
ATOM 3407 O O . ARG A 1 438 ? -6.886 20.105 19.835 1.00 91.50 438 ARG A O 1
ATOM 3414 N N . GLY A 1 439 ? -8.456 18.918 20.897 1.00 91.12 439 GLY A N 1
ATOM 3415 C CA . GLY A 1 439 ? -7.705 17.668 20.979 1.00 91.12 439 GLY A CA 1
ATOM 3416 C C . GLY A 1 439 ? -8.180 16.670 19.929 1.00 91.12 439 GLY A C 1
ATOM 3417 O O . GLY A 1 439 ? -9.058 16.999 19.133 1.00 91.12 439 GLY A O 1
ATOM 3418 N N . PRO A 1 440 ? -7.606 15.460 19.907 1.00 92.38 440 PRO A N 1
ATOM 3419 C CA . PRO A 1 440 ? -7.966 14.468 18.914 1.00 92.38 440 PRO A CA 1
ATOM 3420 C C . PRO A 1 440 ? -9.338 13.846 19.214 1.00 92.38 440 PRO A C 1
ATOM 3422 O O . PRO A 1 440 ? -9.773 13.814 20.369 1.00 92.38 440 PRO A O 1
ATOM 3425 N N . GLY A 1 441 ? -10.008 13.337 18.180 1.00 93.50 441 GLY A N 1
ATOM 3426 C CA . GLY A 1 441 ? -11.288 12.646 18.307 1.00 93.50 441 GLY A CA 1
ATOM 3427 C C . GLY A 1 441 ? -11.219 11.189 17.862 1.00 93.50 441 GLY A C 1
ATOM 3428 O O . GLY A 1 441 ? -11.028 10.919 16.685 1.00 93.50 441 GLY A O 1
ATOM 3429 N N . ILE A 1 442 ? -11.415 10.229 18.761 1.00 96.12 442 ILE A N 1
ATOM 3430 C CA . ILE A 1 442 ? -11.396 8.805 18.402 1.00 96.12 442 ILE A CA 1
ATOM 3431 C C . ILE A 1 442 ? -12.551 8.039 19.044 1.00 96.12 442 ILE A C 1
ATOM 3433 O O . ILE A 1 442 ? -12.889 8.255 20.211 1.00 96.12 442 ILE A O 1
ATOM 3437 N N . LYS A 1 443 ? 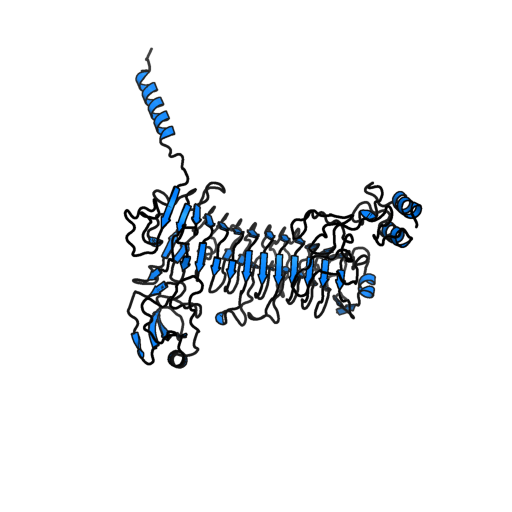-13.138 7.135 18.257 1.00 97.75 443 LYS A N 1
ATOM 3438 C CA . LYS A 1 443 ? -14.087 6.118 18.700 1.00 97.75 443 LYS A CA 1
ATOM 3439 C C . LYS A 1 443 ? -13.477 4.742 18.463 1.00 97.75 443 LYS A C 1
ATOM 3441 O O . LYS A 1 443 ? -13.106 4.450 17.329 1.00 97.75 443 LYS A O 1
ATOM 3446 N N . VAL A 1 444 ? -13.385 3.916 19.499 1.00 98.44 444 VAL A N 1
ATOM 3447 C CA . VAL A 1 444 ? -12.788 2.577 19.435 1.00 98.44 444 VAL A CA 1
ATOM 3448 C C . VAL A 1 444 ? -13.778 1.554 19.971 1.00 98.44 444 VAL A C 1
ATOM 3450 O O . VAL A 1 444 ? -14.125 1.609 21.149 1.00 98.44 444 VAL A O 1
ATOM 3453 N N . ARG A 1 445 ? -14.237 0.634 19.120 1.00 98.25 445 ARG A N 1
ATOM 3454 C CA . ARG A 1 445 ? -15.135 -0.465 19.516 1.00 98.25 445 ARG A CA 1
ATOM 3455 C C . ARG A 1 445 ? -14.656 -1.796 18.961 1.00 98.25 445 ARG A C 1
ATOM 3457 O O . ARG A 1 445 ? -14.011 -1.829 17.913 1.00 98.25 445 ARG A O 1
ATOM 3464 N N . ASN A 1 446 ? -14.997 -2.889 19.633 1.00 98.69 446 ASN A N 1
ATOM 3465 C CA . ASN A 1 446 ? -14.772 -4.258 19.165 1.00 98.69 446 ASN A CA 1
ATOM 3466 C C . ASN A 1 446 ? -13.310 -4.555 18.799 1.00 98.69 446 ASN A C 1
ATOM 3468 O O . ASN A 1 446 ? -13.041 -5.414 17.972 1.00 98.69 446 ASN A O 1
ATOM 3472 N N . THR A 1 447 ? -12.345 -3.829 19.359 1.00 98.75 447 THR A N 1
ATOM 3473 C CA . THR A 1 447 ? -10.930 -3.970 19.007 1.00 98.75 447 THR A CA 1
ATOM 3474 C C . THR A 1 447 ? -10.237 -4.923 19.972 1.00 98.75 447 THR A C 1
ATOM 3476 O O . THR A 1 447 ? -10.398 -4.811 21.187 1.00 98.75 447 THR A O 1
ATOM 3479 N N . ILE A 1 448 ? -9.417 -5.831 19.445 1.00 98.81 448 ILE A N 1
ATOM 3480 C CA . ILE A 1 448 ? -8.502 -6.651 20.239 1.00 98.81 448 ILE A CA 1
ATOM 3481 C C . ILE A 1 448 ? -7.123 -5.993 20.227 1.00 98.81 448 ILE A C 1
ATOM 3483 O O . ILE A 1 448 ? -6.472 -5.882 19.191 1.00 98.81 448 ILE A O 1
ATOM 3487 N N . SER A 1 449 ? -6.639 -5.602 21.400 1.00 98.50 449 SER A N 1
ATOM 3488 C CA . SER A 1 449 ? -5.261 -5.179 21.616 1.00 98.50 449 SER A CA 1
ATOM 3489 C C . SER A 1 449 ? -4.490 -6.307 22.301 1.00 98.50 449 SER A C 1
ATOM 3491 O O . SER A 1 449 ? -4.629 -6.536 23.504 1.00 98.50 449 SER A O 1
ATOM 3493 N N . LEU A 1 450 ? -3.674 -7.011 21.515 1.00 97.81 450 LEU A N 1
ATOM 3494 C CA . LEU A 1 450 ? -2.891 -8.168 21.932 1.00 97.81 450 LEU A CA 1
ATOM 3495 C C . LEU A 1 450 ? -1.410 -7.810 22.175 1.00 97.81 450 LEU A C 1
ATOM 3497 O O . LEU A 1 450 ? -0.778 -7.161 21.349 1.00 97.81 450 LEU A O 1
ATOM 3501 N N . ASN A 1 451 ? -0.834 -8.256 23.290 1.00 96.44 451 ASN A N 1
ATOM 3502 C CA . ASN A 1 451 ? 0.608 -8.268 23.575 1.00 96.44 451 ASN A CA 1
ATOM 3503 C C . ASN A 1 451 ? 1.390 -6.969 23.254 1.00 96.44 451 ASN A C 1
ATOM 3505 O O . ASN A 1 451 ? 2.480 -7.060 22.692 1.00 96.44 451 ASN A O 1
ATOM 3509 N N . PRO A 1 452 ? 0.922 -5.755 23.611 1.00 96.75 452 PRO A N 1
ATOM 3510 C CA . PRO A 1 452 ? 1.723 -4.562 23.359 1.00 96.75 452 PRO A CA 1
ATOM 3511 C C . PRO A 1 452 ? 3.009 -4.572 24.196 1.00 96.75 452 PRO A C 1
ATOM 3513 O O . PRO A 1 452 ? 2.987 -4.872 25.401 1.00 96.75 452 PRO A O 1
ATOM 3516 N N . ILE A 1 453 ? 4.122 -4.147 23.596 1.00 95.31 453 ILE A N 1
ATOM 3517 C CA . ILE A 1 453 ? 5.410 -4.043 24.298 1.00 95.31 453 ILE A CA 1
ATOM 3518 C C . ILE A 1 453 ? 5.296 -2.999 25.419 1.00 95.31 453 ILE A C 1
ATOM 3520 O O . ILE A 1 453 ? 5.621 -3.285 26.575 1.00 95.31 453 ILE A O 1
ATOM 3524 N N . SER A 1 454 ? 4.771 -1.809 25.107 1.00 95.44 454 SER A N 1
ATOM 3525 C CA . SER A 1 454 ? 4.585 -0.712 26.064 1.00 95.44 454 SER A CA 1
ATOM 3526 C C . SER A 1 454 ? 3.133 -0.589 26.513 1.00 95.44 454 SER A C 1
ATOM 3528 O O . SER A 1 454 ? 2.849 -0.961 27.651 1.00 95.44 454 SER A O 1
ATOM 3530 N N . TYR A 1 455 ? 2.219 -0.136 25.647 1.00 97.56 455 TYR A N 1
ATOM 3531 C CA . TYR A 1 455 ? 0.857 0.251 26.042 1.00 97.56 455 TYR A CA 1
ATOM 3532 C C . TYR A 1 455 ? -0.230 -0.312 25.119 1.00 97.56 455 TYR A C 1
ATOM 3534 O O . TYR A 1 455 ? -0.064 -0.373 23.901 1.00 97.56 455 TYR A O 1
ATOM 3542 N N . HIS A 1 456 ? -1.375 -0.667 25.706 1.00 98.00 456 HIS A N 1
ATOM 3543 C CA . HIS A 1 456 ? -2.597 -0.964 24.956 1.00 98.00 456 HIS A CA 1
ATOM 3544 C C . HIS A 1 456 ? -3.125 0.305 24.280 1.00 98.00 456 HIS A C 1
ATOM 3546 O O . HIS A 1 456 ? -3.405 0.303 23.083 1.00 98.00 456 HIS A O 1
ATOM 3552 N N . PHE A 1 457 ? -3.196 1.397 25.046 1.00 96.88 457 PHE A N 1
ATOM 3553 C CA . PHE A 1 457 ? -3.692 2.682 24.574 1.00 96.88 457 PHE A CA 1
ATOM 3554 C C . PHE A 1 457 ? -2.879 3.826 25.191 1.00 96.88 457 PHE A C 1
ATOM 3556 O O . PHE A 1 457 ? -2.786 3.963 26.412 1.00 96.88 457 PHE A O 1
ATOM 3563 N N . VAL A 1 458 ? -2.300 4.666 24.336 1.00 96.31 458 VAL A N 1
ATOM 3564 C CA . VAL A 1 458 ? -1.760 5.979 24.694 1.00 96.31 458 VAL A CA 1
ATOM 3565 C C . VAL A 1 458 ? -2.719 7.061 24.201 1.00 96.31 458 VAL A C 1
ATOM 3567 O O . VAL A 1 458 ? -2.986 7.131 23.005 1.00 96.31 458 VAL A O 1
ATOM 3570 N N . PHE A 1 459 ? -3.200 7.936 25.080 1.00 94.31 459 PHE A N 1
ATOM 3571 C CA . PHE A 1 459 ? -3.992 9.109 24.710 1.00 94.31 459 PHE A CA 1
ATOM 3572 C C . PHE A 1 459 ? -3.347 10.376 25.270 1.00 94.31 459 PHE A C 1
ATOM 3574 O O . PHE A 1 459 ? -3.137 10.472 26.474 1.00 94.31 459 PHE A O 1
ATOM 3581 N N . GLY A 1 460 ? -3.017 11.367 24.439 1.00 91.12 460 GLY A N 1
ATOM 3582 C CA . GLY A 1 460 ? -2.305 12.551 24.918 1.00 91.12 460 GLY A CA 1
ATOM 3583 C C . GLY A 1 460 ? -2.760 13.881 24.336 1.00 91.12 460 GLY A C 1
ATOM 3584 O O . GLY A 1 460 ? -2.517 14.175 23.168 1.00 91.12 460 GLY A O 1
ATOM 3585 N N . THR A 1 461 ? -3.323 14.752 25.173 1.00 89.94 461 THR A N 1
ATOM 3586 C CA . THR A 1 461 ? -3.702 16.113 24.774 1.00 89.94 461 THR A CA 1
ATOM 3587 C C . THR A 1 461 ? -3.606 17.101 25.941 1.00 89.94 461 THR A C 1
ATOM 3589 O O . THR A 1 461 ? -3.744 16.747 27.102 1.00 89.94 461 THR A O 1
ATOM 3592 N N . LEU A 1 462 ? -3.329 18.360 25.625 1.00 90.19 462 LEU A N 1
ATOM 3593 C CA . LEU A 1 462 ? -3.477 19.535 26.486 1.00 90.19 462 LEU A CA 1
ATOM 3594 C C . LEU A 1 462 ? -4.823 20.254 26.285 1.00 90.19 462 LEU A C 1
ATOM 3596 O O . LEU A 1 462 ? -5.062 21.277 26.923 1.00 90.19 462 LEU A O 1
ATOM 3600 N N . ALA A 1 463 ? -5.669 19.769 25.372 1.00 89.44 463 ALA A N 1
ATOM 3601 C CA . ALA A 1 463 ? -7.012 20.301 25.171 1.00 89.44 463 ALA A CA 1
ATOM 3602 C C . ALA A 1 463 ? -7.856 20.108 26.436 1.00 89.44 463 ALA A C 1
ATOM 3604 O O . ALA A 1 463 ? -7.669 19.133 27.171 1.00 89.44 463 ALA A O 1
ATOM 3605 N N . ASN A 1 464 ? -8.817 21.005 26.677 1.00 87.38 464 ASN A N 1
ATOM 3606 C CA . ASN A 1 464 ? -9.793 20.755 27.733 1.00 87.38 464 ASN A CA 1
ATOM 3607 C C . ASN A 1 464 ? -10.593 19.505 27.380 1.00 87.38 464 ASN A C 1
ATOM 3609 O O . ASN A 1 464 ? -10.776 19.205 26.201 1.00 87.38 464 ASN A O 1
ATOM 3613 N N . LYS A 1 465 ? -11.138 18.834 28.401 1.00 84.25 465 LYS A N 1
ATOM 3614 C CA . LYS A 1 465 ? -12.014 17.676 28.200 1.00 84.25 465 LYS A CA 1
ATOM 3615 C C . LYS A 1 465 ? -13.056 17.959 27.116 1.00 84.25 465 LYS A C 1
ATOM 3617 O O . LYS A 1 465 ? -13.099 17.232 26.135 1.00 84.25 465 LYS A O 1
ATOM 3622 N N . SER A 1 466 ? -13.775 19.085 27.208 1.00 86.12 466 SER A N 1
ATOM 3623 C CA . SER A 1 466 ? -14.833 19.478 26.256 1.00 86.12 466 SER A CA 1
ATOM 3624 C C . SER A 1 466 ? -14.407 19.600 24.791 1.00 86.12 466 SER A C 1
ATOM 3626 O O . SER A 1 466 ? -15.277 19.714 23.930 1.00 86.12 466 SER A O 1
ATOM 3628 N N . ASP A 1 467 ? -13.103 19.617 24.520 1.00 89.56 467 ASP A N 1
ATOM 3629 C CA . ASP A 1 467 ? -12.523 19.942 23.223 1.00 89.56 467 ASP A CA 1
ATOM 3630 C C . ASP A 1 467 ? -11.828 18.726 22.576 1.00 89.56 467 ASP A C 1
ATOM 3632 O O . ASP A 1 467 ? -11.182 18.882 21.540 1.00 89.56 467 ASP A O 1
ATOM 3636 N N . TYR A 1 468 ? -11.945 17.524 23.156 1.00 91.44 468 TYR A N 1
ATOM 3637 C CA . TYR A 1 468 ? -11.491 16.261 22.561 1.00 91.44 468 TYR A CA 1
ATOM 3638 C C . TYR A 1 468 ? -12.560 15.168 22.668 1.00 91.44 468 TYR A C 1
ATOM 3640 O O . TYR A 1 468 ? -13.497 15.278 23.457 1.00 91.44 468 TYR A O 1
ATOM 3648 N N . ILE A 1 469 ? -12.422 14.098 21.879 1.00 92.50 469 ILE A N 1
ATOM 3649 C CA . ILE A 1 469 ? -13.334 12.946 21.925 1.00 92.50 469 ILE A CA 1
ATOM 3650 C C . ILE A 1 469 ? -12.517 11.677 22.161 1.00 92.50 469 ILE A C 1
ATOM 3652 O O . ILE A 1 469 ? -11.629 11.342 21.380 1.00 92.50 469 ILE A O 1
ATOM 3656 N N . LEU A 1 470 ? -12.841 10.970 23.240 1.00 93.25 470 LEU A N 1
ATOM 3657 C CA . LEU A 1 470 ? -12.366 9.620 23.515 1.00 93.25 470 LEU A CA 1
ATOM 3658 C C . LEU A 1 470 ? -13.575 8.776 23.919 1.00 93.25 470 LEU A C 1
ATOM 3660 O O . LEU A 1 470 ? -14.141 8.959 24.999 1.00 93.25 470 LEU A O 1
ATOM 3664 N N . ASP A 1 471 ? -13.991 7.908 23.006 1.00 95.44 471 ASP A N 1
ATOM 3665 C CA . ASP A 1 471 ? -15.106 6.976 23.169 1.00 95.44 471 ASP A CA 1
ATOM 3666 C C . ASP A 1 471 ? -14.598 5.568 22.852 1.00 95.44 471 ASP A C 1
ATOM 3668 O O . ASP A 1 471 ? -14.632 5.122 21.708 1.00 95.44 471 ASP A O 1
ATOM 3672 N N . SER A 1 472 ? -14.033 4.911 23.861 1.00 96.62 472 SER A N 1
ATOM 3673 C CA . SER A 1 472 ? -13.483 3.558 23.768 1.00 96.62 472 SER A CA 1
ATOM 3674 C C . SER A 1 472 ? -14.368 2.618 24.575 1.00 96.62 472 SER A C 1
ATOM 3676 O O . SER A 1 472 ? -14.603 2.904 25.743 1.00 96.62 472 SER A O 1
ATOM 3678 N N . ASP A 1 473 ? -14.908 1.548 23.988 1.00 96.75 473 ASP A N 1
ATOM 3679 C CA . ASP A 1 473 ? -15.727 0.563 24.713 1.00 96.75 473 ASP A CA 1
ATOM 3680 C C . ASP A 1 473 ? -15.846 -0.780 23.968 1.00 96.75 473 ASP A C 1
ATOM 3682 O O . ASP A 1 473 ? -15.582 -0.837 22.773 1.00 96.75 473 ASP A O 1
ATOM 3686 N N . TYR A 1 474 ? -16.291 -1.853 24.631 1.00 96.88 474 TYR A N 1
ATOM 3687 C CA . TYR A 1 474 ? -16.460 -3.189 24.019 1.00 96.88 474 TYR A CA 1
ATOM 3688 C C . TYR A 1 474 ? -15.187 -3.720 23.334 1.00 96.88 474 TYR A C 1
ATOM 3690 O O . TYR A 1 474 ? -15.228 -4.302 22.254 1.00 96.88 474 TYR A O 1
ATOM 3698 N N . ASN A 1 475 ? -14.027 -3.485 23.939 1.00 98.56 475 ASN A N 1
ATOM 3699 C CA . ASN A 1 475 ? -12.726 -3.924 23.436 1.00 98.56 475 ASN A CA 1
ATOM 3700 C C . ASN A 1 475 ? -12.181 -5.096 24.265 1.00 98.56 475 ASN A C 1
ATOM 3702 O O . ASN A 1 475 ? -12.635 -5.349 25.379 1.00 98.56 475 ASN A O 1
ATOM 3706 N N . ILE A 1 476 ? -11.160 -5.788 23.758 1.00 98.56 476 ILE A N 1
ATOM 3707 C CA . ILE A 1 476 ? -10.360 -6.743 24.536 1.00 98.56 476 ILE A CA 1
ATOM 3708 C C . ILE A 1 476 ? -8.929 -6.227 24.660 1.00 98.56 476 ILE A C 1
ATOM 3710 O O . ILE A 1 476 ? -8.267 -5.953 23.661 1.00 98.56 476 ILE A O 1
ATOM 3714 N N . PHE A 1 477 ? -8.420 -6.171 25.890 1.00 98.19 477 PHE A N 1
ATOM 3715 C CA . PHE A 1 477 ? -7.034 -5.813 26.192 1.00 98.19 477 PHE A CA 1
ATOM 3716 C C . PHE A 1 477 ? -6.316 -6.987 26.855 1.00 98.19 477 PHE A C 1
ATOM 3718 O O . PHE A 1 477 ? -6.633 -7.367 27.986 1.00 98.19 477 PHE A O 1
ATOM 3725 N N . TYR A 1 478 ? -5.341 -7.582 26.164 1.00 97.06 478 TYR A N 1
ATOM 3726 C CA . TYR A 1 478 ? -4.628 -8.746 26.682 1.00 97.06 478 TYR A CA 1
ATOM 3727 C C . TYR A 1 478 ? -3.149 -8.798 26.297 1.00 97.06 478 TYR A C 1
ATOM 3729 O O . TYR A 1 478 ? -2.830 -8.604 25.132 1.00 97.06 478 TYR A O 1
ATOM 3737 N N . PRO A 1 479 ? -2.240 -9.164 27.216 1.00 94.50 479 PRO A N 1
ATOM 3738 C CA . PRO A 1 479 ? -2.417 -9.242 28.658 1.00 94.50 479 PRO A CA 1
ATOM 3739 C C . PRO A 1 479 ? -2.364 -7.840 29.266 1.00 94.50 479 PRO A C 1
ATOM 3741 O O . PRO A 1 479 ? -1.467 -7.059 28.966 1.00 94.50 479 PRO A O 1
ATOM 3744 N N . ASN A 1 480 ? -3.239 -7.556 30.224 1.00 82.56 480 ASN A N 1
ATOM 3745 C CA . ASN A 1 480 ? -3.115 -6.343 31.025 1.00 82.56 480 ASN A CA 1
ATOM 3746 C C . ASN A 1 480 ? -2.270 -6.620 32.281 1.00 82.56 480 ASN A C 1
ATOM 3748 O O . ASN A 1 480 ? -2.800 -6.930 33.351 1.00 82.56 480 ASN A O 1
ATOM 3752 N N . SER A 1 481 ? -0.941 -6.566 32.146 1.00 80.94 481 SER A N 1
ATOM 3753 C CA . SER A 1 481 ? -0.013 -6.638 33.281 1.00 80.94 481 SER A CA 1
ATOM 3754 C C . SER A 1 481 ? 0.571 -5.255 33.599 1.00 80.94 481 SER A C 1
ATOM 3756 O O . SER A 1 481 ? 1.326 -4.684 32.815 1.00 80.94 481 SER A O 1
ATOM 3758 N N . GLY A 1 482 ? 0.224 -4.723 34.775 1.00 87.19 482 GLY A N 1
ATOM 3759 C CA . GLY A 1 482 ? 0.650 -3.392 35.219 1.00 87.19 482 GLY A CA 1
ATOM 3760 C C . GLY A 1 482 ? -0.118 -2.250 34.548 1.00 87.19 482 GLY A C 1
ATOM 3761 O O . GLY A 1 482 ? -1.273 -2.414 34.152 1.00 87.19 482 GLY A O 1
ATOM 3762 N N . ASP A 1 483 ? 0.539 -1.097 34.434 1.00 93.56 483 ASP A N 1
ATOM 3763 C CA . ASP A 1 483 ? -0.083 0.136 33.955 1.00 93.56 483 ASP A CA 1
ATOM 3764 C C . ASP A 1 483 ? 0.072 0.250 32.431 1.00 93.56 483 ASP A C 1
ATOM 3766 O O . ASP A 1 483 ? 1.048 0.806 31.919 1.00 93.56 483 ASP A O 1
ATOM 3770 N N . LYS A 1 484 ? -0.869 -0.352 31.694 1.00 95.69 484 LYS A N 1
ATOM 3771 C CA . LYS A 1 484 ? -0.842 -0.459 30.224 1.00 95.69 484 LYS A CA 1
ATOM 3772 C C . LYS A 1 484 ? -1.655 0.610 29.490 1.00 95.69 484 LYS A C 1
ATOM 3774 O O . LYS A 1 484 ? -1.698 0.588 28.259 1.00 95.69 484 LYS A O 1
ATOM 3779 N N . PHE A 1 485 ? -2.226 1.565 30.215 1.00 96.75 485 PHE A N 1
ATOM 3780 C CA . PHE A 1 485 ? -2.956 2.704 29.663 1.00 96.75 485 PHE A CA 1
ATOM 3781 C C . PHE A 1 485 ? -2.239 3.989 30.052 1.00 96.75 485 PHE A C 1
ATOM 3783 O O . PHE A 1 485 ? -1.907 4.179 31.221 1.00 96.75 485 PHE A O 1
ATOM 3790 N N . TYR A 1 486 ? -1.965 4.862 29.085 1.00 95.75 486 TYR A N 1
ATOM 3791 C CA . TYR A 1 486 ? -1.176 6.069 29.321 1.00 95.75 486 TYR A CA 1
ATOM 3792 C C . TYR A 1 486 ? -1.932 7.306 28.857 1.00 95.75 486 TYR A C 1
ATOM 3794 O O . TYR A 1 486 ? -2.146 7.496 27.661 1.00 95.75 486 TYR A O 1
ATOM 3802 N N . LEU A 1 487 ? -2.331 8.149 29.807 1.00 92.81 487 LEU A N 1
ATOM 3803 C CA . LEU A 1 487 ? -3.079 9.372 29.544 1.00 92.81 487 LEU A CA 1
ATOM 3804 C C . LEU A 1 487 ? -2.198 10.595 29.790 1.00 92.81 487 LEU A C 1
ATOM 3806 O O . LEU A 1 487 ? -1.483 10.673 30.792 1.00 92.81 487 LEU A O 1
ATOM 3810 N N . ARG A 1 488 ? -2.310 11.588 28.910 1.00 90.75 488 ARG A N 1
ATOM 3811 C CA . ARG A 1 488 ? -1.947 12.971 29.211 1.00 90.75 488 ARG A CA 1
ATOM 3812 C C . ARG A 1 488 ? -3.174 13.854 29.150 1.00 90.75 488 ARG A C 1
ATOM 3814 O O . ARG A 1 488 ? -3.809 13.926 28.095 1.00 90.75 488 ARG A O 1
ATOM 3821 N N . ASP A 1 489 ? -3.404 14.590 30.224 1.00 77.44 489 ASP A N 1
ATOM 3822 C CA . ASP A 1 489 ? -4.346 15.700 30.269 1.00 77.44 489 ASP A CA 1
ATOM 3823 C C . ASP A 1 489 ? -3.666 16.984 30.791 1.00 77.44 489 ASP A C 1
ATOM 3825 O O . ASP A 1 489 ? -2.436 17.130 30.748 1.00 77.44 489 ASP A O 1
ATOM 3829 N N . ALA A 1 490 ? -4.469 17.954 31.237 1.00 74.56 490 ALA A N 1
ATOM 3830 C CA . ALA A 1 490 ? -3.985 19.225 31.769 1.00 74.56 490 ALA A CA 1
ATOM 3831 C C . ALA A 1 490 ? -3.112 19.076 33.033 1.00 74.56 490 ALA A C 1
ATOM 3833 O O . ALA A 1 490 ? -2.272 19.945 33.281 1.00 74.56 490 ALA A O 1
ATOM 3834 N N . ASP A 1 491 ? -3.273 17.992 33.798 1.00 76.88 491 ASP A N 1
ATOM 3835 C CA . ASP A 1 491 ? -2.548 17.739 35.047 1.00 76.88 491 ASP A CA 1
ATOM 3836 C C . ASP A 1 491 ? -1.215 17.002 34.818 1.00 76.88 491 ASP A C 1
ATOM 3838 O O . ASP A 1 491 ? -0.363 16.941 35.710 1.00 76.88 491 ASP A O 1
ATOM 3842 N N . GLY A 1 492 ? -0.978 16.517 33.596 1.00 85.50 492 GLY A N 1
ATOM 3843 C CA . GLY A 1 492 ? 0.277 15.907 33.173 1.00 85.50 492 GLY A CA 1
ATOM 3844 C C . GLY A 1 492 ? 0.090 14.499 32.626 1.00 85.50 492 GLY A C 1
ATOM 3845 O O . GLY A 1 492 ? -0.976 14.143 32.142 1.00 85.50 492 GLY A O 1
ATOM 3846 N N . TRP A 1 493 ? 1.170 13.719 32.646 1.00 90.88 493 TRP A N 1
ATOM 3847 C CA . TRP A 1 493 ? 1.159 12.321 32.221 1.00 90.88 493 TRP A CA 1
ATOM 3848 C C . TRP A 1 493 ? 0.923 11.394 33.412 1.00 90.88 493 TRP A C 1
ATOM 3850 O O . TRP A 1 493 ? 1.587 11.544 34.441 1.00 90.88 493 TRP A O 1
ATOM 3860 N N . ALA A 1 494 ? 0.052 10.407 33.234 1.00 93.88 494 ALA A N 1
ATOM 3861 C CA . ALA A 1 494 ? -0.207 9.354 34.204 1.00 93.88 494 ALA A CA 1
ATOM 3862 C C . ALA A 1 494 ? -0.448 8.011 33.503 1.00 93.88 494 ALA A C 1
ATOM 3864 O O . ALA A 1 494 ? -1.067 7.947 32.438 1.00 93.88 494 ALA A O 1
ATOM 3865 N N . SER A 1 495 ? 0.066 6.944 34.112 1.00 94.81 495 SER A N 1
ATOM 3866 C CA . SER A 1 495 ? -0.170 5.565 33.689 1.00 94.81 495 SER A CA 1
ATOM 3867 C C . SER A 1 495 ? -1.212 4.933 34.605 1.00 94.81 495 SER A C 1
ATOM 3869 O O . SER A 1 495 ? -1.223 5.214 35.802 1.00 94.81 495 SER A O 1
ATOM 3871 N N . TYR A 1 496 ? -2.065 4.095 34.030 1.00 95.25 496 TYR A N 1
ATOM 3872 C CA . TYR A 1 496 ? -3.188 3.459 34.703 1.00 95.25 496 TYR A CA 1
ATOM 3873 C C . TYR A 1 496 ? -3.198 1.970 34.395 1.00 95.25 496 TYR A C 1
ATOM 3875 O O . TYR A 1 496 ? -2.925 1.547 33.261 1.00 95.25 496 TYR A O 1
ATOM 3883 N N . ASN A 1 497 ? -3.571 1.172 35.389 1.00 94.44 497 ASN A N 1
ATOM 3884 C CA . ASN A 1 497 ? -4.085 -0.161 35.109 1.00 94.44 497 ASN A CA 1
ATOM 3885 C C . ASN A 1 497 ? -5.513 -0.067 34.531 1.00 94.44 497 ASN A C 1
ATOM 3887 O O . ASN A 1 497 ? -6.142 0.989 34.554 1.00 94.44 497 ASN A O 1
ATOM 3891 N N . PHE A 1 498 ? -6.039 -1.174 34.007 1.00 94.88 498 PHE A N 1
ATOM 3892 C CA . PHE A 1 498 ? -7.352 -1.186 33.355 1.00 94.88 498 PHE A CA 1
ATOM 3893 C C . PHE A 1 498 ? -8.511 -0.724 34.253 1.00 94.88 498 PHE A C 1
ATOM 3895 O O . PHE A 1 498 ? -9.355 0.039 33.797 1.00 94.88 498 PHE A O 1
ATOM 3902 N N . SER A 1 499 ? -8.556 -1.129 35.526 1.00 93.56 499 SER A N 1
ATOM 3903 C CA . SER A 1 499 ? -9.646 -0.711 36.417 1.00 93.56 499 SER A CA 1
ATOM 3904 C C . SER A 1 499 ? -9.596 0.789 36.701 1.00 93.56 499 SER A C 1
ATOM 3906 O O . SER A 1 499 ? -10.623 1.457 36.649 1.00 93.56 499 SER A O 1
ATOM 3908 N N . GLU A 1 500 ? -8.404 1.341 36.932 1.00 94.81 500 GLU A N 1
ATOM 3909 C CA . GLU A 1 500 ? -8.248 2.787 37.113 1.00 94.81 500 GLU A CA 1
ATOM 3910 C C . GLU A 1 500 ? -8.583 3.558 35.829 1.00 94.81 500 GLU A C 1
ATOM 3912 O O . GLU A 1 500 ? -9.186 4.623 35.903 1.00 94.81 500 GLU A O 1
ATOM 3917 N N . TRP A 1 501 ? -8.237 3.015 34.654 1.00 94.62 501 TRP A N 1
ATOM 3918 C CA . TRP A 1 501 ? -8.627 3.574 33.356 1.00 94.62 501 TRP A CA 1
ATOM 3919 C C . TRP A 1 501 ? -10.151 3.663 33.222 1.00 94.62 501 TRP A C 1
ATOM 3921 O O . TRP A 1 501 ? -10.668 4.720 32.863 1.00 94.62 501 TRP A O 1
ATOM 3931 N N . GLN A 1 502 ? -10.877 2.605 33.598 1.00 94.44 502 GLN A N 1
ATOM 3932 C CA . GLN A 1 502 ? -12.342 2.588 33.563 1.00 94.44 502 GLN A CA 1
ATOM 3933 C C . GLN A 1 502 ? -12.978 3.649 34.466 1.00 94.44 502 GLN A C 1
ATOM 3935 O O . GLN A 1 502 ? -13.946 4.309 34.071 1.00 94.44 502 GLN A O 1
ATOM 3940 N N . GLU A 1 503 ? -12.403 3.871 35.650 1.00 94.50 503 GLU A N 1
ATOM 3941 C CA . GLU A 1 503 ? -12.858 4.885 36.609 1.00 94.50 503 GLU A CA 1
ATOM 3942 C C . GLU A 1 503 ? -12.718 6.330 36.092 1.00 94.50 503 GLU A C 1
ATOM 3944 O O . GLU A 1 503 ? -13.366 7.234 36.626 1.00 94.50 503 GLU A O 1
ATOM 3949 N N . LEU A 1 504 ? -11.933 6.571 35.032 1.00 91.12 504 LEU A N 1
ATOM 3950 C CA . LEU A 1 504 ? -11.821 7.890 34.390 1.00 91.12 504 LEU A CA 1
ATOM 3951 C C . LEU A 1 504 ? -13.061 8.268 33.563 1.00 91.12 504 LEU A C 1
ATOM 3953 O O . LEU A 1 504 ? -13.212 9.439 33.180 1.00 91.12 504 LEU A O 1
ATOM 3957 N N . SER A 1 505 ? -13.953 7.307 33.300 1.00 90.44 505 SER A N 1
ATOM 3958 C CA . SER A 1 505 ? -15.213 7.534 32.592 1.00 90.44 505 SER A CA 1
ATOM 3959 C C . SER A 1 505 ? -16.036 8.645 33.240 1.00 90.44 505 SER A C 1
ATOM 3961 O O . SER A 1 505 ? -16.247 8.704 34.451 1.00 90.44 505 SER A O 1
ATOM 3963 N N . SER A 1 506 ? -16.526 9.562 32.411 1.00 83.94 506 SER A N 1
ATOM 3964 C CA . SER A 1 506 ? -17.354 10.692 32.840 1.00 83.94 506 SER A CA 1
ATOM 3965 C C . SER A 1 506 ? -18.303 11.100 31.711 1.00 83.94 506 SER A C 1
ATOM 3967 O O . SER A 1 506 ? -18.074 10.724 30.566 1.00 83.94 506 SER A O 1
ATOM 3969 N N . PRO A 1 507 ? -19.396 11.843 31.972 1.00 80.06 507 PRO A N 1
ATOM 3970 C CA . PRO A 1 507 ? -20.336 12.208 30.912 1.00 80.06 507 PRO A CA 1
ATOM 3971 C C . PRO A 1 507 ? -19.635 12.884 29.719 1.00 80.06 507 PRO A C 1
ATOM 3973 O O . PRO A 1 507 ? -19.065 13.965 29.865 1.00 80.06 507 PRO A O 1
ATOM 3976 N N . GLY A 1 508 ? -19.681 12.237 28.550 1.00 77.12 508 GLY A N 1
ATOM 3977 C CA . GLY A 1 508 ? -19.005 12.682 27.323 1.00 77.12 508 GLY A CA 1
ATOM 3978 C C . GLY A 1 508 ? -17.645 12.030 27.029 1.00 77.12 508 GLY A C 1
ATOM 3979 O O . GLY A 1 508 ? -17.116 12.267 25.949 1.00 77.12 508 GLY A O 1
ATOM 3980 N N . TYR A 1 509 ? -17.109 11.196 27.930 1.00 85.44 509 TYR A N 1
ATOM 3981 C CA . TYR A 1 509 ? -15.862 10.442 27.744 1.00 85.44 509 TYR A CA 1
ATOM 3982 C C . TYR A 1 509 ? -16.032 9.018 28.253 1.00 85.44 509 TYR A C 1
ATOM 3984 O O . TYR A 1 509 ? -16.334 8.800 29.430 1.00 85.44 509 TYR A O 1
ATOM 3992 N N . ILE A 1 510 ? -15.819 8.054 27.369 1.00 91.12 510 ILE A N 1
ATOM 3993 C CA . ILE A 1 510 ? -16.053 6.644 27.659 1.00 91.12 510 ILE A CA 1
ATOM 3994 C C . ILE A 1 510 ? -14.700 5.944 27.626 1.00 91.12 510 ILE A C 1
ATOM 3996 O O . ILE A 1 510 ? -14.021 5.949 26.600 1.00 91.12 510 ILE A O 1
ATOM 4000 N N . PHE A 1 511 ? -14.310 5.402 28.778 1.00 93.62 511 PHE A N 1
ATOM 4001 C CA . PHE A 1 511 ? -13.051 4.697 28.982 1.00 93.62 511 PHE A CA 1
ATOM 4002 C C . PHE A 1 511 ? -13.359 3.235 29.292 1.00 93.62 511 PHE A C 1
ATOM 4004 O O . PHE A 1 511 ? -13.274 2.784 30.424 1.00 93.62 511 PHE A O 1
ATOM 4011 N N . ASP A 1 512 ? -13.763 2.492 28.274 1.00 95.56 512 ASP A N 1
ATOM 4012 C CA . ASP A 1 512 ? -13.826 1.035 28.280 1.00 95.56 512 ASP A CA 1
ATOM 4013 C C . ASP A 1 512 ? -14.704 0.376 29.375 1.00 95.56 512 ASP A C 1
ATOM 4015 O O . ASP A 1 512 ? -14.319 -0.676 29.891 1.00 95.56 512 ASP A O 1
ATOM 4019 N N . PRO A 1 513 ? -15.878 0.927 29.762 1.00 93.19 513 PRO A N 1
ATOM 4020 C CA . PRO A 1 513 ? -16.691 0.380 30.855 1.00 93.19 513 PRO A CA 1
ATOM 4021 C C . PRO A 1 513 ? -17.201 -1.052 30.613 1.00 93.19 513 PRO A C 1
ATOM 4023 O O . PRO A 1 513 ? -17.410 -1.775 31.583 1.00 93.19 513 PRO A O 1
ATOM 4026 N N . ASN A 1 514 ? -17.375 -1.468 29.355 1.00 92.44 514 ASN A N 1
ATOM 4027 C CA . ASN A 1 514 ? -17.821 -2.806 28.948 1.00 92.44 514 ASN A CA 1
ATOM 4028 C C . ASN A 1 514 ? -16.706 -3.632 28.280 1.00 92.44 514 ASN A C 1
ATOM 4030 O O . ASN A 1 514 ? -16.955 -4.733 27.792 1.00 92.44 514 ASN A O 1
ATOM 4034 N N . SER A 1 515 ? -15.476 -3.120 28.231 1.00 95.88 515 SER A N 1
ATOM 4035 C CA . SER A 1 515 ? -14.338 -3.846 27.665 1.00 95.88 515 SER A CA 1
ATOM 4036 C C . SER A 1 515 ? -13.832 -4.934 28.620 1.00 95.88 515 SER A C 1
ATOM 4038 O O . SER A 1 515 ? -13.992 -4.864 29.841 1.00 95.88 515 SER A O 1
ATOM 4040 N N . LEU A 1 516 ? -13.172 -5.944 28.060 1.00 93.38 516 LEU A N 1
ATOM 4041 C CA . LEU A 1 516 ? -12.712 -7.131 28.772 1.00 93.38 516 LEU A CA 1
ATOM 4042 C C . LEU A 1 516 ? -11.180 -7.188 28.841 1.00 93.38 516 LEU A C 1
ATOM 4044 O O . LEU A 1 516 ? -10.468 -6.850 27.895 1.00 93.38 516 LEU A O 1
ATOM 4048 N N . VAL A 1 517 ? -10.662 -7.716 29.949 1.00 94.50 517 VAL A N 1
ATOM 4049 C CA . VAL A 1 517 ? -9.248 -8.090 30.098 1.00 94.50 517 VAL A CA 1
ATOM 4050 C C . VAL A 1 517 ? -9.156 -9.604 30.152 1.00 94.50 517 VAL A C 1
ATOM 4052 O O . VAL A 1 517 ? -9.252 -10.223 31.212 1.00 94.50 517 VAL A O 1
ATOM 4055 N N . THR A 1 518 ? -9.017 -10.222 28.987 1.00 95.19 518 THR A N 1
ATOM 4056 C CA . THR A 1 518 ? -9.050 -11.679 28.857 1.00 95.19 518 THR A CA 1
ATOM 4057 C C . THR A 1 518 ? -8.336 -12.132 27.594 1.00 95.19 518 THR A C 1
ATOM 4059 O O . THR A 1 518 ? -8.231 -11.374 26.636 1.00 95.19 518 THR A O 1
ATOM 4062 N N . ASN A 1 519 ? -7.835 -13.367 27.585 1.00 96.38 519 ASN A N 1
ATOM 4063 C CA . ASN A 1 519 ? -7.221 -13.926 26.388 1.00 96.38 519 ASN A CA 1
ATOM 4064 C C . ASN A 1 519 ? -8.309 -14.116 25.315 1.00 96.38 519 ASN A C 1
ATOM 4066 O O . ASN A 1 519 ? -9.275 -14.823 25.600 1.00 96.38 519 ASN A O 1
ATOM 4070 N N . PRO A 1 520 ? -8.165 -13.552 24.102 1.00 97.12 520 PRO A N 1
ATOM 4071 C CA . PRO A 1 520 ? -9.141 -13.735 23.028 1.00 97.12 520 PRO A CA 1
ATOM 4072 C C . PRO A 1 520 ? -9.204 -15.173 22.489 1.00 97.12 520 PRO A C 1
ATOM 4074 O O . PRO A 1 520 ? -10.087 -15.466 21.700 1.00 97.12 520 PRO A O 1
ATOM 4077 N N . LEU A 1 521 ? -8.312 -16.079 22.909 1.00 96.75 521 LEU A N 1
ATOM 4078 C CA . LEU A 1 521 ? -8.275 -17.488 22.495 1.00 96.75 521 LEU A CA 1
ATOM 4079 C C . LEU A 1 521 ? -8.296 -17.646 20.969 1.00 96.75 521 LEU A C 1
ATOM 4081 O O . LEU A 1 521 ? -9.184 -18.285 20.410 1.00 96.75 521 LEU A O 1
ATOM 4085 N N . PHE A 1 522 ? -7.297 -17.060 20.310 1.00 97.88 522 PHE A N 1
ATOM 4086 C CA . PHE A 1 522 ? -7.057 -17.279 18.886 1.00 97.88 522 PHE A CA 1
ATOM 4087 C C . PHE A 1 522 ? -6.638 -18.724 18.595 1.00 97.88 522 PHE A C 1
ATOM 4089 O O . PHE A 1 522 ? -6.051 -19.386 19.457 1.00 97.88 522 PHE A O 1
ATOM 4096 N N . VAL A 1 523 ? -6.921 -19.214 17.388 1.00 96.56 523 VAL A N 1
ATOM 4097 C CA . VAL A 1 523 ? -6.516 -20.548 16.922 1.00 96.56 523 VAL A CA 1
ATOM 4098 C C . VAL A 1 523 ? -4.994 -20.686 16.965 1.00 96.56 523 VAL A C 1
ATOM 4100 O O . VAL A 1 523 ? -4.503 -21.604 17.626 1.00 96.56 523 VAL A O 1
ATOM 4103 N N . ASP A 1 524 ? -4.252 -19.755 16.349 1.00 93.56 524 ASP A N 1
ATOM 4104 C CA . ASP A 1 524 ? -2.785 -19.746 16.380 1.00 93.56 524 ASP A CA 1
ATOM 4105 C C . ASP A 1 524 ? -2.178 -18.358 16.092 1.00 93.56 524 ASP A C 1
ATOM 4107 O O . ASP A 1 524 ? -1.579 -18.103 15.046 1.00 93.56 524 ASP A O 1
ATOM 4111 N N . ALA A 1 525 ? -2.274 -17.447 17.064 1.00 93.12 525 ALA A N 1
ATOM 4112 C CA . ALA A 1 525 ? -1.764 -16.080 16.911 1.00 93.12 525 ALA A CA 1
ATOM 4113 C C . ALA A 1 525 ? -0.245 -15.994 16.645 1.00 93.12 525 ALA A C 1
ATOM 4115 O O . ALA A 1 525 ? 0.211 -15.011 16.071 1.00 93.12 525 ALA A O 1
ATOM 4116 N N . ASN A 1 526 ? 0.548 -16.999 17.042 1.00 87.69 526 ASN A N 1
ATOM 4117 C CA . ASN A 1 526 ? 1.998 -17.005 16.795 1.00 87.69 526 ASN A CA 1
ATOM 4118 C C . ASN A 1 526 ? 2.342 -17.274 15.325 1.00 87.69 526 ASN A C 1
ATOM 4120 O O . ASN A 1 526 ? 3.437 -16.932 14.895 1.00 87.69 526 ASN A O 1
ATOM 4124 N N . ASN A 1 527 ? 1.430 -17.911 14.588 1.00 86.88 527 ASN A N 1
ATOM 4125 C CA . ASN A 1 527 ? 1.521 -18.113 13.143 1.00 86.88 527 ASN A CA 1
ATOM 4126 C C . ASN A 1 527 ? 0.517 -17.220 12.392 1.00 86.88 527 ASN A C 1
ATOM 4128 O O . ASN A 1 527 ? 0.149 -17.524 11.262 1.00 86.88 527 ASN A O 1
ATOM 4132 N N . HIS A 1 528 ? 0.083 -16.132 13.038 1.00 85.94 528 HIS A N 1
ATOM 4133 C CA . HIS A 1 528 ? -0.779 -15.090 12.480 1.00 85.94 528 HIS A CA 1
ATOM 4134 C C . HIS A 1 528 ? -2.192 -15.566 12.092 1.00 85.94 528 HIS A C 1
ATOM 4136 O O . HIS A 1 528 ? -2.888 -14.913 11.320 1.00 85.94 528 HIS A O 1
ATOM 4142 N N . ASP A 1 529 ? -2.651 -16.669 12.690 1.00 94.56 529 ASP A N 1
ATOM 4143 C CA . ASP A 1 529 ? -4.040 -17.116 12.616 1.00 94.56 529 ASP A CA 1
ATOM 4144 C C . ASP A 1 529 ? -4.843 -16.514 13.780 1.00 94.56 529 ASP A C 1
ATOM 4146 O O . ASP A 1 529 ? -4.842 -17.017 14.913 1.00 94.56 529 ASP A O 1
ATOM 4150 N N . PHE A 1 530 ? -5.511 -15.398 13.487 1.00 97.06 530 PHE A N 1
ATOM 4151 C CA . PHE A 1 530 ? -6.335 -14.646 14.435 1.00 97.06 530 PHE A CA 1
ATOM 4152 C C . PHE A 1 530 ? -7.820 -15.041 14.399 1.00 97.06 530 PHE A C 1
ATOM 4154 O O . PHE A 1 530 ? -8.657 -14.303 14.921 1.00 97.06 530 PHE A O 1
ATOM 4161 N N . HIS A 1 531 ? -8.167 -16.205 13.844 1.00 97.12 531 HIS A N 1
ATOM 4162 C CA . HIS A 1 531 ? -9.509 -16.756 14.021 1.00 97.12 531 HIS A CA 1
ATOM 4163 C C . HIS A 1 531 ? -9.755 -17.108 15.487 1.00 97.12 531 HIS A C 1
ATOM 4165 O O . HIS A 1 531 ? -8.849 -17.532 16.211 1.00 97.12 531 HIS A O 1
ATOM 4171 N N . LEU A 1 532 ? -10.995 -16.947 15.940 1.00 97.50 532 LEU A N 1
ATOM 4172 C CA . LEU A 1 532 ? -11.390 -17.248 17.312 1.00 97.50 532 LEU A CA 1
ATOM 4173 C C . LEU A 1 532 ? -11.628 -18.753 17.499 1.00 97.50 532 LEU A C 1
ATOM 4175 O O . LEU A 1 532 ? -12.192 -19.432 16.644 1.00 97.50 532 LEU A O 1
ATOM 4179 N N . GLN A 1 533 ? -11.230 -19.295 18.649 1.00 94.81 533 GLN A N 1
ATOM 4180 C CA . GLN A 1 533 ? -11.678 -20.620 19.081 1.00 94.81 533 GLN A CA 1
ATOM 4181 C C . GLN A 1 533 ? -13.132 -20.559 19.569 1.00 94.81 533 GLN A C 1
ATOM 4183 O O . GLN A 1 533 ? -13.588 -19.540 20.080 1.00 94.81 533 GLN A O 1
ATOM 4188 N N . SER A 1 534 ? -13.848 -21.686 19.527 1.00 90.06 534 SER A N 1
ATOM 4189 C CA . SER A 1 534 ? -15.279 -21.745 19.874 1.00 90.06 534 SER A CA 1
ATOM 4190 C C . SER A 1 534 ? -15.622 -21.325 21.310 1.00 90.06 534 SER A C 1
ATOM 4192 O O . SER A 1 534 ? -16.762 -20.985 21.604 1.00 90.06 534 SER A O 1
ATOM 4194 N N . ASN A 1 535 ? -14.667 -21.402 22.238 1.00 88.56 535 ASN A N 1
ATOM 4195 C CA . ASN A 1 535 ? -14.826 -20.964 23.628 1.00 88.56 535 ASN A CA 1
ATOM 4196 C C . ASN A 1 535 ? -14.207 -19.582 23.892 1.00 88.56 535 ASN A C 1
ATOM 4198 O O . ASN A 1 535 ? -14.039 -19.203 25.053 1.00 88.56 535 ASN A O 1
ATOM 4202 N N . SER A 1 536 ? -13.840 -18.846 22.841 1.00 96.00 536 SER A N 1
ATOM 4203 C CA . SER A 1 536 ? -13.266 -17.513 22.954 1.00 96.00 536 SER A CA 1
ATOM 4204 C C . SER A 1 536 ? -14.232 -16.551 23.643 1.00 96.00 536 SER A C 1
ATOM 4206 O O . SER A 1 536 ? -15.413 -16.536 23.300 1.00 96.00 536 SER A O 1
ATOM 4208 N N . PRO A 1 537 ? -13.759 -15.724 24.592 1.00 94.19 537 PRO A N 1
ATOM 4209 C CA . PRO A 1 537 ? -14.557 -14.673 25.220 1.00 94.19 537 PRO A CA 1
ATOM 4210 C C . PRO A 1 537 ? -14.813 -13.467 24.304 1.00 94.19 537 PRO A C 1
ATOM 4212 O O . PRO A 1 537 ? -15.455 -12.524 24.742 1.00 94.19 537 PRO A O 1
ATOM 4215 N N . ALA A 1 538 ? -14.276 -13.463 23.084 1.00 96.44 538 ALA A N 1
ATOM 4216 C CA . ALA A 1 538 ? -14.558 -12.441 22.083 1.00 96.44 538 ALA A CA 1
ATOM 4217 C C . ALA A 1 538 ? -15.824 -12.750 21.272 1.00 96.44 538 ALA A C 1
ATOM 4219 O O . ALA A 1 538 ? -16.437 -11.820 20.749 1.00 96.44 538 ALA A O 1
ATOM 4220 N N . VAL A 1 539 ? -16.204 -14.034 21.205 1.00 95.25 539 VAL A N 1
ATOM 4221 C CA . VAL A 1 539 ? -17.384 -14.491 20.468 1.00 95.25 539 VAL A CA 1
ATOM 4222 C C . VAL A 1 539 ? -18.629 -13.935 21.124 1.00 95.25 539 VAL A C 1
ATOM 4224 O O . VAL A 1 539 ? -18.844 -14.165 22.318 1.00 95.25 539 VAL A O 1
ATOM 4227 N N . ASP A 1 540 ? -19.464 -13.278 20.329 1.00 92.06 540 ASP A N 1
ATOM 4228 C CA . ASP A 1 540 ? -20.762 -12.779 20.723 1.00 92.06 540 ASP A CA 1
ATOM 4229 C C . ASP A 1 540 ? -20.656 -11.726 21.843 1.00 92.06 540 ASP A C 1
ATOM 4231 O O . ASP A 1 540 ? -21.496 -11.688 22.737 1.00 92.06 540 ASP A O 1
ATOM 4235 N N . MET A 1 541 ? -19.624 -10.879 21.841 1.00 92.50 541 MET A N 1
ATOM 4236 C CA . MET A 1 541 ? -19.416 -9.860 22.890 1.00 92.50 541 MET A CA 1
ATOM 4237 C C . MET A 1 541 ? -19.217 -8.437 22.356 1.00 92.50 541 MET A C 1
ATOM 4239 O O . MET A 1 541 ? -18.977 -7.512 23.134 1.00 92.50 541 MET A O 1
ATOM 4243 N N . GLY A 1 542 ? -19.296 -8.245 21.043 1.00 94.25 542 GLY A N 1
ATOM 4244 C CA . GLY A 1 542 ? -19.142 -6.956 20.388 1.00 94.25 542 GLY A CA 1
ATOM 4245 C C . GLY A 1 542 ? -20.410 -6.101 20.402 1.00 94.25 542 GLY A C 1
ATOM 4246 O O . GLY A 1 542 ? -21.527 -6.545 20.662 1.00 94.25 542 GLY A O 1
ATOM 4247 N N . PHE A 1 543 ? -20.213 -4.828 20.086 1.00 94.06 543 PHE A N 1
ATOM 4248 C CA . PHE A 1 543 ? -21.244 -3.820 19.903 1.00 94.06 543 PHE A CA 1
ATOM 4249 C C . PHE A 1 543 ? -21.585 -3.668 18.414 1.00 94.06 543 PHE A C 1
ATOM 4251 O O . PHE A 1 543 ? -20.684 -3.521 17.588 1.00 94.06 543 PHE A O 1
ATOM 4258 N N . ASP A 1 544 ? -22.869 -3.647 18.052 1.00 95.00 544 ASP A N 1
ATOM 4259 C CA . ASP A 1 544 ? -23.277 -3.423 16.661 1.00 95.00 544 ASP A CA 1
ATOM 4260 C C . ASP A 1 544 ? -22.997 -1.975 16.222 1.00 95.00 544 ASP A C 1
ATOM 4262 O O . ASP A 1 544 ? -23.666 -1.019 16.619 1.00 95.00 544 ASP A O 1
ATOM 4266 N N . VAL A 1 545 ? -21.971 -1.823 15.385 1.00 95.50 545 VAL A N 1
ATOM 4267 C CA . VAL A 1 545 ? -21.557 -0.557 14.762 1.00 95.50 545 VAL A CA 1
ATOM 4268 C C . VAL A 1 545 ? -22.023 -0.435 13.301 1.00 95.50 545 VAL A C 1
ATOM 4270 O O . VAL A 1 545 ? -21.600 0.479 12.590 1.00 95.50 545 VAL A O 1
ATOM 4273 N N . GLY A 1 546 ? -22.889 -1.340 12.831 1.00 95.50 546 GLY A N 1
ATOM 4274 C CA . GLY A 1 546 ? -23.450 -1.350 11.477 1.00 95.50 546 GLY A CA 1
ATOM 4275 C C . GLY A 1 546 ? -22.540 -1.954 10.402 1.00 95.50 546 GLY A C 1
ATOM 4276 O O . GLY A 1 546 ? -22.756 -1.709 9.211 1.00 95.50 546 GLY A O 1
ATOM 4277 N N . LEU A 1 547 ? -21.507 -2.708 10.795 1.00 96.00 547 LEU A N 1
ATOM 4278 C CA . LEU A 1 547 ? -20.682 -3.488 9.868 1.00 96.00 547 LEU A CA 1
ATOM 4279 C C . LEU A 1 547 ? -21.410 -4.783 9.500 1.00 96.00 547 LEU A C 1
ATOM 4281 O O . LEU A 1 547 ? -22.136 -5.344 10.310 1.00 96.00 547 LEU A O 1
ATOM 4285 N N . THR A 1 548 ? -21.244 -5.233 8.256 1.00 96.12 548 THR A N 1
ATOM 4286 C CA . THR A 1 548 ? -22.040 -6.347 7.707 1.00 96.12 548 THR A CA 1
ATOM 4287 C C . THR A 1 548 ? -21.223 -7.583 7.373 1.00 96.12 548 THR A C 1
ATOM 4289 O O . THR A 1 548 ? -21.820 -8.638 7.198 1.00 96.12 548 THR A O 1
ATOM 4292 N N . HIS A 1 549 ? -19.899 -7.449 7.249 1.00 95.44 549 HIS A N 1
ATOM 4293 C CA . HIS A 1 549 ? -18.993 -8.543 6.918 1.00 95.44 549 HIS A CA 1
ATOM 4294 C C . HIS A 1 549 ? -17.642 -8.361 7.619 1.00 95.44 549 HIS A C 1
ATOM 4296 O O . HIS A 1 549 ? -17.173 -7.218 7.748 1.00 95.44 549 HIS A O 1
ATOM 4302 N N . ASP A 1 550 ? -17.047 -9.473 8.043 1.00 97.56 550 ASP A N 1
ATOM 4303 C CA . ASP A 1 550 ? -15.734 -9.545 8.691 1.00 97.56 550 ASP A CA 1
ATOM 4304 C C . ASP A 1 550 ? -14.578 -9.576 7.669 1.00 97.56 550 ASP A C 1
ATOM 4306 O O . ASP A 1 550 ? -14.778 -9.281 6.487 1.00 97.56 550 ASP A O 1
ATOM 4310 N N . PHE A 1 551 ? -13.363 -9.892 8.128 1.00 96.69 551 PHE A N 1
ATOM 4311 C CA . PHE A 1 551 ? -12.163 -10.004 7.291 1.00 96.69 551 PHE A CA 1
ATOM 4312 C C . PHE A 1 551 ? -12.248 -11.107 6.223 1.00 96.69 551 PHE A C 1
ATOM 4314 O O . PHE A 1 551 ? -11.781 -10.900 5.106 1.00 96.69 551 PHE A O 1
ATOM 4321 N N . ASP A 1 552 ? -12.890 -12.235 6.526 1.00 93.88 552 ASP A N 1
ATOM 4322 C CA . ASP A 1 552 ? -13.060 -13.366 5.601 1.00 93.88 552 ASP A CA 1
ATOM 4323 C C . ASP A 1 552 ? -14.277 -13.207 4.673 1.00 93.88 552 ASP A C 1
ATOM 4325 O O . ASP A 1 552 ? -14.504 -14.008 3.761 1.00 93.88 552 ASP A O 1
ATOM 4329 N N . GLY A 1 553 ? -15.067 -12.150 4.872 1.00 92.75 553 GLY A N 1
ATOM 4330 C CA . GLY A 1 553 ? -16.305 -11.916 4.140 1.00 92.75 553 GLY A CA 1
ATOM 4331 C C . GLY A 1 553 ? -17.502 -12.686 4.704 1.00 92.75 553 GLY A C 1
ATOM 4332 O O . GLY A 1 553 ? -18.513 -12.825 4.010 1.00 92.75 553 GLY A O 1
ATOM 4333 N N . ASN A 1 554 ? -17.427 -13.156 5.949 1.00 92.44 554 ASN A N 1
ATOM 4334 C CA . ASN A 1 554 ? -18.537 -13.775 6.665 1.00 92.44 554 ASN A CA 1
ATOM 4335 C C . ASN A 1 554 ? -19.537 -12.707 7.126 1.00 92.44 554 ASN A C 1
ATOM 4337 O O . ASN A 1 554 ? -19.118 -11.646 7.591 1.00 92.44 554 ASN A O 1
ATOM 4341 N N . PRO A 1 555 ? -20.860 -12.945 7.025 1.00 92.25 555 PRO A N 1
ATOM 4342 C CA . PRO A 1 555 ? -21.858 -11.985 7.491 1.00 92.25 555 PRO A CA 1
ATOM 4343 C C . PRO A 1 555 ? -21.777 -11.737 9.002 1.00 92.25 555 PRO A C 1
ATOM 4345 O O . PRO A 1 555 ? -21.675 -12.692 9.766 1.00 92.25 555 PRO A O 1
ATOM 4348 N N . ILE A 1 556 ? -21.936 -10.483 9.426 1.00 94.50 556 ILE A N 1
ATOM 4349 C CA . ILE A 1 556 ? -21.994 -10.079 10.838 1.00 94.50 556 ILE A CA 1
ATOM 4350 C C . ILE A 1 556 ? -23.438 -9.680 11.213 1.00 94.50 556 ILE A C 1
ATOM 4352 O O . ILE A 1 556 ? -24.050 -8.898 10.474 1.00 94.50 556 ILE A O 1
ATOM 4356 N N . PRO A 1 557 ? -23.981 -10.138 12.360 1.00 92.69 557 PRO A N 1
ATOM 4357 C CA . PRO A 1 557 ? -23.431 -11.183 13.229 1.00 92.69 557 PRO A CA 1
ATOM 4358 C C . PRO A 1 557 ? -23.759 -12.602 12.725 1.00 92.69 557 PRO A C 1
ATOM 4360 O O . PRO A 1 557 ? -24.801 -12.816 12.097 1.00 92.69 557 PRO A O 1
ATOM 4363 N N . GLN A 1 558 ? -22.912 -13.586 13.039 1.00 85.00 558 GLN A N 1
ATOM 4364 C CA . GLN A 1 558 ? -23.249 -15.017 12.911 1.00 85.00 558 GLN A CA 1
ATOM 4365 C C . GLN A 1 558 ? -23.987 -15.547 14.146 1.00 85.00 558 GLN A C 1
ATOM 4367 O O . GLN A 1 558 ? -24.765 -16.501 14.050 1.00 85.00 558 GLN A O 1
ATOM 4372 N N . GLY A 1 559 ? -23.728 -14.943 15.304 1.00 84.19 559 GLY A N 1
ATOM 4373 C CA . GLY A 1 559 ? -24.353 -15.284 16.569 1.00 84.19 559 GLY A CA 1
ATOM 4374 C C . GLY A 1 559 ? -25.429 -14.291 16.988 1.00 84.19 559 GLY A C 1
ATOM 4375 O O . GLY A 1 559 ? -26.186 -13.737 16.188 1.00 84.19 559 GLY A O 1
ATOM 4376 N N . SER A 1 560 ? -25.515 -14.096 18.293 1.00 83.19 560 SER A N 1
ATOM 4377 C CA . SER A 1 560 ? -26.437 -13.154 18.908 1.00 83.19 560 SER A CA 1
ATOM 4378 C C . SER A 1 560 ? -25.877 -11.735 19.014 1.00 83.19 560 SER A C 1
ATOM 4380 O O . SER A 1 560 ? -26.616 -10.893 19.504 1.00 83.19 560 SER A O 1
ATOM 4382 N N . ALA A 1 561 ? -24.611 -11.471 18.643 1.00 88.06 561 ALA A N 1
ATOM 4383 C CA . ALA A 1 561 ? -23.947 -10.168 18.456 1.00 88.06 561 ALA A CA 1
ATOM 4384 C C . ALA A 1 561 ? -22.674 -10.282 17.618 1.00 88.06 561 ALA A C 1
ATOM 4386 O O . ALA A 1 561 ? -22.200 -11.391 17.420 1.00 88.06 561 ALA A O 1
ATOM 4387 N N . PRO A 1 562 ? -22.123 -9.158 17.120 1.00 95.69 562 PRO A N 1
ATOM 4388 C CA . PRO A 1 562 ? -20.816 -9.189 16.485 1.00 95.69 562 PRO A CA 1
ATOM 4389 C C . PRO A 1 562 ? -19.758 -9.723 17.444 1.00 95.69 562 PRO A C 1
ATOM 4391 O O . PRO A 1 562 ? -19.834 -9.491 18.656 1.00 95.69 562 PRO A O 1
ATOM 4394 N N . ASP A 1 563 ? -18.726 -10.342 16.904 1.00 97.81 563 ASP A N 1
ATOM 4395 C CA . ASP A 1 563 ? -17.545 -10.689 17.673 1.00 97.81 563 ASP A CA 1
ATOM 4396 C C . ASP A 1 563 ? -16.640 -9.462 17.871 1.00 97.81 563 ASP A C 1
ATOM 4398 O O . ASP A 1 563 ? -16.640 -8.496 17.097 1.00 97.81 563 ASP A O 1
ATOM 4402 N N . ILE A 1 564 ? -15.848 -9.476 18.945 1.00 98.69 564 ILE A N 1
ATOM 4403 C CA . ILE A 1 564 ? -14.749 -8.519 19.126 1.00 98.69 564 ILE A CA 1
ATOM 4404 C C . ILE A 1 564 ? -13.557 -9.022 18.300 1.00 98.69 564 ILE A C 1
ATOM 4406 O O . ILE A 1 564 ? -13.124 -10.157 18.465 1.00 98.69 564 ILE A O 1
ATOM 4410 N N . GLY A 1 565 ? -12.967 -8.164 17.470 1.00 98.38 565 GLY A N 1
ATOM 4411 C CA . GLY A 1 565 ? -11.829 -8.491 16.608 1.00 98.38 565 GLY A CA 1
ATOM 4412 C C . GLY A 1 565 ? -12.165 -8.438 15.121 1.00 98.38 565 GLY A C 1
ATOM 4413 O O . GLY A 1 565 ? -13.219 -7.939 14.731 1.00 98.38 565 GLY A O 1
ATOM 4414 N N . ALA A 1 566 ? -11.222 -8.905 14.298 1.00 97.94 566 ALA A N 1
ATOM 4415 C CA . ALA A 1 566 ? -11.294 -8.804 12.840 1.00 97.94 566 ALA A CA 1
ATOM 4416 C C . ALA A 1 566 ? -12.084 -9.941 12.165 1.00 97.94 566 ALA A C 1
ATOM 4418 O O . ALA A 1 566 ? -12.516 -9.770 11.028 1.00 97.94 566 ALA A O 1
ATOM 4419 N N . TYR A 1 567 ? -12.281 -11.065 12.854 1.00 97.94 567 TYR A N 1
ATOM 4420 C CA . TYR A 1 567 ? -12.977 -12.243 12.338 1.00 97.94 567 TYR A CA 1
ATOM 4421 C C . TYR A 1 567 ? -14.221 -12.532 13.170 1.00 97.94 567 TYR A C 1
ATOM 4423 O O . TYR A 1 567 ? -14.185 -12.405 14.395 1.00 97.94 567 TYR A O 1
ATOM 4431 N N . GLU A 1 568 ? -15.277 -12.965 12.494 1.00 96.88 568 GLU A N 1
ATOM 4432 C CA . GLU A 1 568 ? -16.515 -13.464 13.073 1.00 96.88 568 GLU A CA 1
ATOM 4433 C C . GLU A 1 568 ? -16.449 -14.996 13.154 1.00 96.88 568 GLU A C 1
ATOM 4435 O O . GLU A 1 568 ? -16.102 -15.690 12.196 1.00 96.88 568 GLU A O 1
ATOM 4440 N N . PHE A 1 569 ? -16.779 -15.559 14.308 1.00 94.94 569 PHE A N 1
ATOM 4441 C CA . PHE A 1 569 ? -16.758 -16.990 14.541 1.00 94.94 569 PHE A CA 1
ATOM 4442 C C . PHE A 1 569 ? -17.989 -17.671 13.933 1.00 94.94 569 PHE A C 1
ATOM 4444 O O . PHE A 1 569 ? -19.126 -17.515 14.393 1.00 94.94 569 PHE A O 1
ATOM 4451 N N . GLU A 1 570 ? -17.755 -18.526 12.936 1.00 84.38 570 GLU A N 1
ATOM 4452 C CA . GLU A 1 570 ? -18.801 -19.358 12.346 1.00 84.38 570 GLU A CA 1
ATOM 4453 C C . GLU A 1 570 ? -19.345 -20.378 13.360 1.00 84.38 570 GLU A C 1
ATOM 4455 O O . GLU A 1 570 ? -18.713 -21.382 13.701 1.00 84.38 570 GLU A O 1
ATOM 4460 N N . GLY A 1 571 ? -20.565 -20.135 13.832 1.00 69.31 571 GLY A N 1
ATOM 4461 C CA . GLY A 1 571 ? -21.286 -21.023 14.743 1.00 69.31 571 GLY A CA 1
ATOM 4462 C C . GLY A 1 571 ? -21.978 -20.295 15.887 1.00 69.31 571 GLY A C 1
ATOM 4463 O O . GLY A 1 571 ? -22.959 -20.833 16.401 1.00 69.31 571 GLY A O 1
ATOM 4464 N N . GLY A 1 572 ? -21.507 -19.088 16.231 1.00 61.28 572 GLY A N 1
ATOM 4465 C CA . GLY A 1 572 ? -22.024 -18.270 17.329 1.00 61.28 572 GLY A CA 1
ATOM 4466 C C . GLY A 1 572 ? -22.062 -18.990 18.686 1.00 61.28 572 GLY A C 1
ATOM 4467 O O . GLY A 1 572 ? -21.821 -20.192 18.826 1.00 61.28 572 GLY A O 1
ATOM 4468 N N . ARG A 1 573 ? -22.406 -18.253 19.734 1.00 67.06 573 ARG A N 1
ATOM 4469 C CA . ARG A 1 573 ? -22.905 -18.806 20.991 1.00 67.06 573 ARG A CA 1
ATOM 4470 C C . ARG A 1 573 ? -24.427 -18.804 20.939 1.00 67.06 573 ARG A C 1
ATOM 4472 O O . ARG A 1 573 ? -25.077 -17.775 20.787 1.00 67.06 573 ARG A O 1
ATOM 4479 N N . THR A 1 574 ? -25.033 -19.973 21.125 1.00 63.97 574 THR A N 1
ATOM 4480 C CA . THR A 1 574 ? -26.460 -20.038 21.465 1.00 63.97 574 THR A CA 1
ATOM 4481 C C . THR A 1 574 ? -26.651 -19.572 22.901 1.00 63.97 574 THR A C 1
ATOM 4483 O O . THR A 1 574 ? -26.469 -20.360 23.829 1.00 63.97 574 THR A O 1
ATOM 4486 N N . CYS A 1 575 ? -27.024 -18.309 23.073 1.00 72.75 575 CYS A N 1
ATOM 4487 C CA . CYS A 1 575 ? -27.467 -17.774 24.354 1.00 72.75 575 CYS A CA 1
ATOM 4488 C C . CYS A 1 575 ? -28.920 -18.191 24.583 1.00 72.75 575 CYS A C 1
ATOM 4490 O O . CYS A 1 575 ? -29.732 -18.216 23.651 1.00 72.75 575 CYS A O 1
ATOM 4492 N N . ILE A 1 576 ? -29.244 -18.593 25.807 1.00 83.19 576 ILE A N 1
ATOM 4493 C CA . ILE A 1 576 ? -30.629 -18.891 26.177 1.00 83.19 576 ILE A CA 1
ATOM 4494 C C . ILE A 1 576 ? -31.384 -17.578 26.409 1.00 83.19 576 ILE A C 1
ATOM 4496 O O . ILE A 1 576 ? -30.779 -16.573 26.765 1.00 83.19 576 ILE A O 1
ATOM 4500 N N . ASP A 1 577 ? -32.703 -17.556 26.199 1.00 85.19 577 ASP A N 1
ATOM 4501 C CA . ASP A 1 577 ? -33.495 -16.337 26.409 1.00 85.19 577 ASP A CA 1
ATOM 4502 C C . ASP A 1 577 ? -33.196 -15.710 27.785 1.00 85.19 577 ASP A C 1
ATOM 4504 O O . ASP A 1 577 ? -33.384 -16.354 28.817 1.00 85.19 577 ASP A O 1
ATOM 4508 N N . GLY A 1 578 ? -32.799 -14.438 27.799 1.00 84.75 578 GLY A N 1
ATOM 4509 C CA . GLY A 1 578 ? -32.525 -13.679 29.021 1.00 84.75 578 GLY A CA 1
ATOM 4510 C C . GLY A 1 578 ? -31.076 -13.744 29.508 1.00 84.75 578 GLY A C 1
ATOM 4511 O O . GLY A 1 578 ? -30.739 -12.964 30.386 1.00 84.75 578 GLY A O 1
ATOM 4512 N N . ASP A 1 579 ? -30.237 -14.603 28.930 1.00 88.75 579 ASP A N 1
ATOM 4513 C CA . ASP A 1 579 ? -28.789 -14.653 29.170 1.00 88.75 579 ASP A CA 1
ATOM 4514 C C . ASP A 1 579 ? -28.112 -13.621 28.252 1.00 88.75 579 ASP A C 1
ATOM 4516 O O . ASP A 1 579 ? -27.867 -13.864 27.068 1.00 88.75 579 ASP A O 1
ATOM 4520 N N . ILE A 1 580 ? -27.927 -12.409 28.773 1.00 86.19 580 ILE A N 1
ATOM 4521 C CA . ILE A 1 580 ? -27.442 -11.235 28.039 1.00 86.19 580 ILE A CA 1
ATOM 4522 C C . ILE A 1 580 ? -25.923 -11.304 27.859 1.00 86.19 580 ILE A C 1
ATOM 4524 O O . ILE A 1 580 ? -25.402 -10.866 26.826 1.00 86.19 580 ILE A O 1
ATOM 4528 N N . ASN A 1 581 ? -25.214 -11.847 28.853 1.00 81.81 581 ASN A N 1
ATOM 4529 C CA . ASN A 1 581 ? -23.759 -11.995 28.826 1.00 81.81 581 ASN A CA 1
ATOM 4530 C C . ASN A 1 581 ? -23.285 -13.310 28.156 1.00 81.81 581 ASN A C 1
ATOM 4532 O O . ASN A 1 581 ? -22.086 -13.471 27.915 1.00 81.81 581 ASN A O 1
ATOM 4536 N N . CYS A 1 582 ? -24.214 -14.213 27.827 1.00 76.75 582 CYS A N 1
ATOM 4537 C CA . CYS A 1 582 ? -23.995 -15.506 27.183 1.00 76.75 582 CYS A CA 1
ATOM 4538 C C . CYS A 1 582 ? -23.049 -16.439 27.950 1.00 76.75 582 CYS A C 1
ATOM 4540 O O . CYS A 1 582 ? -22.237 -17.150 27.337 1.00 76.75 582 CYS A O 1
ATOM 4542 N N . ASP A 1 583 ? -23.125 -16.434 29.283 1.00 77.69 583 ASP A N 1
ATOM 4543 C CA . ASP A 1 583 ? -22.358 -17.331 30.153 1.00 77.69 583 ASP A CA 1
ATOM 4544 C C . ASP A 1 583 ? -23.054 -18.685 30.408 1.00 77.69 583 ASP A C 1
ATOM 4546 O O . ASP A 1 583 ? -22.462 -19.605 30.987 1.00 77.69 583 ASP A O 1
ATOM 4550 N N . GLY A 1 584 ? -24.271 -18.849 29.881 1.00 82.06 584 GLY A N 1
ATOM 4551 C CA . GLY A 1 584 ? -25.095 -20.046 29.992 1.00 82.06 584 GLY A CA 1
ATOM 4552 C C . GLY A 1 584 ? -26.006 -20.063 31.220 1.00 82.06 584 GLY A C 1
ATOM 4553 O O . GLY A 1 584 ? -26.672 -21.081 31.448 1.00 82.06 584 GLY A O 1
ATOM 4554 N N . VAL A 1 585 ? -26.039 -18.987 32.009 1.00 87.31 585 VAL A N 1
ATOM 4555 C CA . VAL A 1 585 ? -26.878 -18.818 33.196 1.00 87.31 585 VAL A CA 1
ATOM 4556 C C . VAL A 1 585 ? -27.619 -17.492 33.086 1.00 87.31 585 VAL A C 1
ATOM 4558 O O . VAL A 1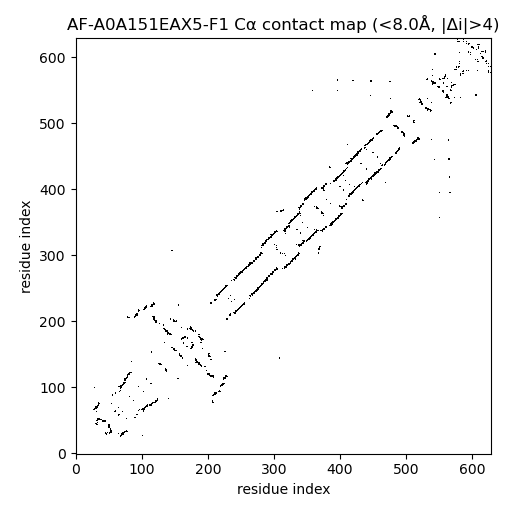 585 ? -27.024 -16.470 32.800 1.00 87.31 585 VAL A O 1
ATOM 4561 N N . VAL A 1 586 ? -28.926 -17.493 33.359 1.00 90.81 586 VAL A N 1
ATOM 4562 C CA . VAL A 1 586 ? -29.668 -16.235 33.498 1.00 90.81 586 VAL A CA 1
ATOM 4563 C C . VAL A 1 586 ? -29.622 -15.816 34.961 1.00 90.81 586 VAL A C 1
ATOM 4565 O O . VAL A 1 586 ? -30.263 -16.451 35.806 1.00 90.81 586 VAL A O 1
ATOM 4568 N N . ASP A 1 587 ? -28.889 -14.758 35.287 1.00 92.81 587 ASP A N 1
ATOM 4569 C CA . ASP A 1 587 ? -28.773 -14.260 36.653 1.00 92.81 587 ASP A CA 1
ATOM 4570 C C . ASP A 1 587 ? -28.755 -12.724 36.769 1.00 92.81 587 ASP A C 1
ATOM 4572 O O . ASP A 1 587 ? -29.209 -11.970 35.906 1.00 92.81 587 ASP A O 1
ATOM 4576 N N . ILE A 1 588 ? -28.344 -12.222 37.936 1.00 92.56 588 ILE A N 1
ATOM 4577 C CA . ILE A 1 588 ? -28.327 -10.781 38.201 1.00 92.56 588 ILE A CA 1
ATOM 4578 C C . ILE A 1 588 ? -27.319 -10.031 37.324 1.00 92.56 588 ILE A C 1
ATOM 4580 O O . ILE A 1 588 ? -27.507 -8.840 37.087 1.00 92.56 588 ILE A O 1
ATOM 4584 N N . SER A 1 589 ? -26.282 -10.708 36.839 1.00 87.44 589 SER A N 1
ATOM 4585 C CA . SER A 1 589 ? -25.251 -10.159 35.958 1.00 87.44 589 SER A CA 1
ATOM 4586 C C . SER A 1 589 ? -25.850 -9.728 34.620 1.00 87.44 589 SER A C 1
ATOM 4588 O O . SER A 1 589 ? -25.477 -8.678 34.101 1.00 87.44 589 SER A O 1
ATOM 4590 N N . ASP A 1 590 ? -26.858 -10.447 34.126 1.00 91.31 590 ASP A N 1
ATOM 4591 C CA . ASP A 1 590 ? -27.605 -10.079 32.921 1.00 91.31 590 ASP A CA 1
ATOM 4592 C C . ASP A 1 590 ? -28.444 -8.819 33.122 1.00 91.31 590 ASP A C 1
ATOM 4594 O O . ASP A 1 590 ? -28.429 -7.900 32.302 1.00 91.31 590 ASP A O 1
ATOM 4598 N N . ILE A 1 591 ? -29.134 -8.716 34.264 1.00 92.81 591 ILE A N 1
ATOM 4599 C CA . ILE A 1 591 ? -29.895 -7.506 34.609 1.00 92.81 591 ILE A CA 1
ATOM 4600 C C . ILE A 1 591 ? -28.968 -6.305 34.775 1.00 92.81 591 ILE A C 1
ATOM 4602 O O . ILE A 1 591 ? -29.377 -5.187 34.471 1.00 92.81 591 ILE A O 1
ATOM 4606 N N . VAL A 1 592 ? -27.741 -6.496 35.266 1.00 89.88 592 VAL A N 1
ATOM 4607 C CA . VAL A 1 592 ? -26.768 -5.400 35.379 1.00 89.88 592 VAL A CA 1
ATOM 4608 C C . VAL A 1 592 ? -26.450 -4.817 34.001 1.00 89.88 592 VAL A C 1
ATOM 4610 O O . VAL A 1 592 ? -26.390 -3.593 33.886 1.00 89.88 592 VAL A O 1
ATOM 4613 N N . LEU A 1 593 ? -26.335 -5.652 32.962 1.00 85.56 593 LEU A N 1
ATOM 4614 C CA . LEU A 1 593 ? -26.135 -5.189 31.585 1.00 85.56 593 LEU A CA 1
ATOM 4615 C C . LEU A 1 593 ? -27.349 -4.409 31.068 1.00 85.56 593 LEU A C 1
ATOM 4617 O O . LEU A 1 593 ? -27.184 -3.299 30.567 1.00 85.56 593 LEU A O 1
ATOM 4621 N N . VAL A 1 594 ? -28.572 -4.912 31.281 1.00 90.50 594 VAL A N 1
ATOM 4622 C CA . VAL A 1 594 ? -29.797 -4.167 30.918 1.00 90.50 594 VAL A CA 1
ATOM 4623 C C . VAL A 1 594 ? -29.896 -2.845 31.680 1.00 90.50 594 VAL A C 1
ATOM 4625 O O . VAL A 1 594 ? -30.200 -1.795 31.117 1.00 90.50 594 VAL A O 1
ATOM 4628 N N . GLY A 1 595 ? -29.581 -2.866 32.973 1.00 90.00 595 GLY A N 1
ATOM 4629 C CA . GLY A 1 595 ? -29.591 -1.693 33.839 1.00 90.00 595 GLY A CA 1
ATOM 4630 C C . GLY A 1 595 ? -28.574 -0.625 33.435 1.00 90.00 595 GLY A C 1
ATOM 4631 O O . GLY A 1 595 ? -28.846 0.560 33.634 1.00 90.00 595 GLY A O 1
ATOM 4632 N N . ALA A 1 596 ? -27.436 -1.015 32.852 1.00 84.56 596 ALA A N 1
ATOM 4633 C CA . ALA A 1 596 ? -26.417 -0.087 32.356 1.00 84.56 596 ALA A CA 1
ATOM 4634 C C . ALA A 1 596 ? -26.921 0.770 31.180 1.00 84.56 596 ALA A C 1
ATOM 4636 O O . ALA A 1 596 ? -26.486 1.913 31.007 1.00 84.56 596 ALA A O 1
ATOM 4637 N N . ASP A 1 597 ? -27.879 0.239 30.421 1.00 88.00 597 ASP A N 1
ATOM 4638 C CA . ASP A 1 597 ? -28.443 0.871 29.234 1.00 88.00 597 ASP A CA 1
ATOM 4639 C C . ASP A 1 597 ? -29.895 1.341 29.411 1.00 88.00 597 ASP A C 1
ATOM 4641 O O . ASP A 1 597 ? -30.462 1.934 28.495 1.00 88.00 597 ASP A O 1
ATOM 4645 N N . PHE A 1 598 ? -30.482 1.167 30.599 1.00 93.00 598 PHE A N 1
ATOM 4646 C CA . PHE A 1 598 ? -31.874 1.517 30.879 1.00 93.00 598 PHE A CA 1
ATOM 4647 C C . PHE A 1 598 ? -32.214 2.977 30.529 1.00 93.00 598 PHE A C 1
ATOM 4649 O O . PHE A 1 598 ? -31.576 3.929 30.988 1.00 93.00 598 PHE A O 1
ATOM 4656 N N . GLY A 1 599 ? -33.276 3.154 29.745 1.00 89.88 599 GLY A N 1
ATOM 4657 C CA . GLY A 1 599 ? -33.770 4.427 29.225 1.00 89.88 599 GLY A CA 1
ATOM 4658 C C . GLY A 1 599 ? -33.065 4.918 27.957 1.00 89.88 599 GLY A C 1
ATOM 4659 O O . GLY A 1 599 ? -33.361 6.024 27.492 1.00 89.88 599 GLY A O 1
ATOM 4660 N N . LYS A 1 600 ? -32.120 4.154 27.392 1.00 88.50 600 LYS A N 1
ATOM 4661 C CA . LYS A 1 600 ? -31.505 4.483 26.100 1.00 88.50 600 LYS A CA 1
ATOM 4662 C C . LYS A 1 600 ? -32.431 4.073 24.952 1.00 88.50 600 LYS A C 1
ATOM 4664 O O . LYS A 1 600 ? -33.004 2.995 24.948 1.00 88.50 600 LYS A O 1
ATOM 4669 N N . THR A 1 601 ? -32.515 4.936 23.942 1.00 86.88 601 THR A N 1
ATOM 4670 C CA . THR A 1 601 ? -33.242 4.715 22.669 1.00 86.88 601 THR A CA 1
ATOM 4671 C C . THR A 1 601 ? -32.300 4.627 21.462 1.00 86.88 601 THR A C 1
ATOM 4673 O O . THR A 1 601 ? -32.723 4.550 20.313 1.00 86.88 601 THR A O 1
ATOM 4676 N N . SER A 1 602 ? -30.991 4.696 21.709 1.00 78.38 602 SER A N 1
ATOM 4677 C CA . SER A 1 602 ? -29.922 4.484 20.730 1.00 78.38 602 SER A CA 1
ATOM 4678 C C . SER A 1 602 ? -28.596 4.301 21.471 1.00 78.38 602 SER A C 1
ATOM 4680 O O . SER A 1 602 ? -28.466 4.770 22.605 1.00 78.38 602 SER A O 1
ATOM 4682 N N . GLY A 1 603 ? -27.604 3.671 20.838 1.00 67.56 603 GLY A N 1
ATOM 4683 C CA . GLY A 1 603 ? -26.266 3.527 21.427 1.00 67.56 603 GLY A CA 1
ATOM 4684 C C . GLY A 1 603 ? -26.209 2.589 22.641 1.00 67.56 603 GLY A C 1
ATOM 4685 O O . GLY A 1 603 ? -25.320 2.740 23.479 1.00 67.56 603 GLY A O 1
ATOM 4686 N N . PHE A 1 604 ? -27.180 1.683 22.761 1.00 75.38 604 PHE A N 1
ATOM 4687 C CA . PHE A 1 604 ? -27.223 0.609 23.751 1.00 75.38 604 PHE A CA 1
ATOM 4688 C C . PHE A 1 604 ? -26.775 -0.713 23.121 1.00 75.38 604 PHE A C 1
ATOM 4690 O O . PHE A 1 604 ? -26.831 -0.872 21.901 1.00 75.38 604 PHE A O 1
ATOM 4697 N N . ASN A 1 605 ? -26.317 -1.653 23.942 1.00 77.50 605 ASN A N 1
ATOM 4698 C CA . ASN A 1 605 ? -26.106 -3.034 23.534 1.00 77.50 605 ASN A CA 1
ATOM 4699 C C . ASN A 1 605 ? -27.449 -3.621 23.101 1.00 77.50 605 ASN A C 1
ATOM 4701 O O . ASN A 1 605 ? -28.324 -3.812 23.931 1.00 77.50 605 ASN A O 1
ATOM 4705 N N . PHE A 1 606 ? -27.643 -3.920 21.821 1.00 80.50 606 PHE A N 1
ATOM 4706 C CA . PHE A 1 606 ? -28.956 -4.342 21.324 1.00 80.50 606 PHE A CA 1
ATOM 4707 C C . PHE A 1 606 ? -29.496 -5.617 21.999 1.00 80.50 606 PHE A C 1
ATOM 4709 O O . PHE A 1 606 ? -30.702 -5.832 21.979 1.00 80.50 606 PHE A O 1
ATOM 4716 N N . ARG A 1 607 ? -28.651 -6.439 22.644 1.00 81.06 607 ARG A N 1
ATOM 4717 C CA . ARG A 1 607 ? -29.128 -7.580 23.441 1.00 81.06 607 ARG A CA 1
ATOM 4718 C C . ARG A 1 607 ? -29.943 -7.168 24.651 1.00 81.06 607 ARG A C 1
ATOM 4720 O O . ARG A 1 607 ? -30.770 -7.948 25.109 1.00 81.06 607 ARG A O 1
ATOM 4727 N N . VAL A 1 608 ? -29.707 -5.966 25.172 1.00 87.50 608 VAL A N 1
ATOM 4728 C CA . VAL A 1 608 ? -30.468 -5.448 26.306 1.00 87.50 608 VAL A CA 1
ATOM 4729 C C . VAL A 1 608 ? -31.864 -4.963 25.917 1.00 87.50 608 VAL A C 1
ATOM 4731 O O . VAL A 1 608 ? -32.673 -4.778 26.813 1.00 87.50 608 VAL A O 1
ATOM 4734 N N . ASP A 1 609 ? -32.153 -4.801 24.620 1.00 90.88 609 ASP A N 1
ATOM 4735 C CA . ASP A 1 609 ? -33.498 -4.581 24.066 1.00 90.88 609 ASP A CA 1
ATOM 4736 C C . ASP A 1 609 ? -34.096 -5.939 23.667 1.00 90.88 609 ASP A C 1
ATOM 4738 O O . ASP A 1 609 ? -34.153 -6.354 22.505 1.00 90.88 609 ASP A O 1
ATOM 4742 N N . THR A 1 610 ? -34.467 -6.689 24.697 1.00 89.25 610 THR A N 1
ATOM 4743 C CA . THR A 1 610 ? -34.904 -8.084 24.624 1.00 89.25 610 THR A CA 1
ATOM 4744 C C . THR A 1 610 ? -36.237 -8.273 23.903 1.00 89.25 610 THR A C 1
ATOM 4746 O O . THR A 1 610 ? -36.538 -9.389 23.468 1.00 89.25 610 THR A O 1
ATOM 4749 N N . ASP A 1 611 ? -37.042 -7.215 23.765 1.00 87.94 611 ASP A N 1
ATOM 4750 C CA . ASP A 1 611 ? -38.291 -7.233 23.001 1.00 87.94 611 ASP A CA 1
ATOM 4751 C C . ASP A 1 611 ? -38.204 -6.511 21.644 1.00 87.94 611 ASP A C 1
ATOM 4753 O O . ASP A 1 611 ? -39.179 -6.512 20.881 1.00 87.94 611 ASP A O 1
ATOM 4757 N N . SER A 1 612 ? -37.012 -6.008 21.297 1.00 88.81 612 SER A N 1
ATOM 4758 C CA . SER A 1 612 ? -36.700 -5.320 20.039 1.00 88.81 612 SER A CA 1
ATOM 4759 C C . SER A 1 612 ? -37.609 -4.116 19.775 1.00 88.81 612 SER A C 1
ATOM 4761 O O . SER A 1 612 ? -37.998 -3.847 18.630 1.00 88.81 612 SER A O 1
ATOM 4763 N N . SER A 1 613 ? -37.994 -3.405 20.834 1.00 89.56 613 SER A N 1
ATOM 4764 C CA . SER A 1 613 ? -38.834 -2.210 20.759 1.00 89.56 613 SER A CA 1
ATOM 4765 C C . SER A 1 613 ? -38.069 -0.967 20.291 1.00 89.56 613 SER A C 1
ATOM 4767 O O . SER A 1 613 ? -38.688 -0.003 19.824 1.00 89.56 613 SER A O 1
ATOM 4769 N N . GLY A 1 614 ? -36.735 -0.995 20.354 1.00 88.12 614 GLY A N 1
ATOM 4770 C CA . GLY A 1 614 ? -35.845 0.133 20.096 1.00 88.12 614 GLY A CA 1
ATOM 4771 C C . GLY A 1 614 ? -35.602 1.025 21.319 1.00 88.12 614 GLY A C 1
ATOM 4772 O O . GLY A 1 614 ? -35.003 2.095 21.176 1.00 88.12 614 GLY A O 1
ATOM 4773 N N . GLU A 1 615 ? -36.067 0.627 22.503 1.00 93.62 615 GLU A N 1
ATOM 4774 C CA . GLU A 1 615 ? -35.862 1.317 23.777 1.00 93.62 615 GLU A CA 1
ATOM 4775 C C . GLU A 1 615 ? -35.532 0.293 24.861 1.00 93.62 615 GLU A C 1
ATOM 4777 O O . GLU A 1 615 ? -36.217 -0.710 24.980 1.00 93.62 615 GLU A O 1
ATOM 4782 N N . VAL A 1 616 ? -34.509 0.564 25.673 1.00 94.62 616 VAL A N 1
ATOM 4783 C CA . VAL A 1 616 ? -34.187 -0.289 26.822 1.00 94.62 616 VAL A CA 1
ATOM 4784 C C . VAL A 1 616 ? -35.049 0.146 27.998 1.00 94.62 616 VAL A C 1
ATOM 4786 O O . VAL A 1 616 ? -34.806 1.206 28.582 1.00 94.62 616 VAL A O 1
ATOM 4789 N N . ASP A 1 617 ? -36.056 -0.635 28.365 1.00 95.06 617 ASP A N 1
ATOM 4790 C CA . ASP A 1 617 ? -37.036 -0.249 29.373 1.00 95.06 617 ASP A CA 1
ATOM 4791 C C . ASP A 1 617 ? -37.333 -1.347 30.413 1.00 95.06 617 ASP A C 1
ATOM 4793 O O . ASP A 1 617 ? -36.543 -2.252 30.700 1.00 95.06 617 ASP A O 1
ATOM 4797 N N . ILE A 1 618 ? -38.446 -1.188 31.135 1.00 96.06 618 ILE A N 1
ATOM 4798 C CA . ILE A 1 618 ? -38.823 -2.114 32.204 1.00 96.06 618 ILE A CA 1
ATOM 4799 C C . ILE A 1 618 ? -39.200 -3.498 31.671 1.00 96.06 618 ILE A C 1
ATOM 4801 O O . ILE A 1 618 ? -39.077 -4.472 32.415 1.00 96.06 618 ILE A O 1
ATOM 4805 N N . PHE A 1 619 ? -39.666 -3.603 30.427 1.00 95.69 619 PHE A N 1
ATOM 4806 C CA . PHE A 1 619 ? -39.985 -4.874 29.795 1.00 95.69 619 PHE A CA 1
ATOM 4807 C C . PHE A 1 619 ? -38.728 -5.710 29.592 1.00 95.69 619 PHE A C 1
ATOM 4809 O O . PHE A 1 619 ? -38.799 -6.913 29.841 1.00 95.69 619 PHE A O 1
ATOM 4816 N N . ASP A 1 620 ? -37.578 -5.087 29.332 1.00 95.56 620 ASP A N 1
ATOM 4817 C CA . ASP A 1 620 ? -36.301 -5.794 29.214 1.00 95.56 620 ASP A CA 1
ATOM 4818 C C . ASP A 1 620 ? -35.799 -6.349 30.535 1.00 95.56 620 ASP A C 1
ATOM 4820 O O . ASP A 1 620 ? -35.465 -7.531 30.659 1.00 95.56 620 ASP A O 1
ATOM 4824 N N . ILE A 1 621 ? -35.843 -5.521 31.581 1.00 94.69 621 ILE A N 1
ATOM 4825 C CA . ILE A 1 621 ? -35.506 -5.974 32.932 1.00 94.69 621 ILE A CA 1
ATOM 4826 C C . ILE A 1 621 ? -36.433 -7.124 33.340 1.00 94.69 621 ILE A C 1
ATOM 4828 O O . ILE A 1 621 ? -35.981 -8.114 33.914 1.00 94.69 621 ILE A O 1
ATOM 4832 N N . VAL A 1 622 ? -37.735 -7.010 33.057 1.00 94.88 622 VAL A N 1
ATOM 4833 C CA . VAL A 1 622 ? -38.715 -8.056 33.376 1.00 94.88 622 VAL A CA 1
ATOM 4834 C C . VAL A 1 622 ? -38.472 -9.317 32.546 1.00 94.88 622 VAL A C 1
ATOM 4836 O O . VAL A 1 622 ? -38.622 -10.418 33.082 1.00 94.88 622 VAL A O 1
ATOM 4839 N N . PHE A 1 623 ? -38.079 -9.187 31.279 1.00 94.38 623 PHE A N 1
ATOM 4840 C CA . PHE A 1 623 ? -37.777 -10.314 30.405 1.00 94.38 623 PHE A CA 1
ATOM 4841 C C . PHE A 1 623 ? -36.657 -11.171 30.992 1.00 94.38 623 PHE A C 1
ATOM 4843 O O . PHE A 1 623 ? -36.864 -12.376 31.181 1.00 94.38 623 PHE A O 1
ATOM 4850 N N . VAL A 1 624 ? -35.539 -10.543 31.365 1.00 94.31 624 VAL A N 1
ATOM 4851 C CA . VAL A 1 624 ? -34.390 -11.204 31.997 1.00 94.31 624 VAL A CA 1
ATOM 4852 C C . VAL A 1 624 ? -34.766 -11.742 33.382 1.00 94.31 624 VAL A C 1
ATOM 4854 O O . VAL A 1 624 ? -34.639 -12.937 33.649 1.00 94.31 624 VAL A O 1
ATOM 4857 N N . ALA A 1 625 ? -35.348 -10.905 34.250 1.00 93.19 625 ALA A N 1
ATOM 4858 C CA . ALA A 1 625 ? -35.725 -11.291 35.616 1.00 93.19 625 ALA A CA 1
ATOM 4859 C C . ALA A 1 625 ? -36.691 -12.484 35.673 1.00 93.19 625 ALA A C 1
ATOM 4861 O O . ALA A 1 625 ? -36.653 -13.281 36.612 1.00 93.19 625 ALA A O 1
ATOM 4862 N N . SER A 1 626 ? -37.577 -12.619 34.681 1.00 93.62 626 SER A N 1
ATOM 4863 C CA . SER A 1 626 ? -38.544 -13.721 34.610 1.00 93.62 626 SER A CA 1
ATOM 4864 C C . SER A 1 626 ? -37.924 -15.084 34.277 1.00 93.62 626 SER A C 1
ATOM 4866 O O . SER A 1 626 ? -38.629 -16.094 34.345 1.00 93.62 626 SER A O 1
ATOM 4868 N N . ARG A 1 627 ? -36.632 -15.119 33.931 1.00 93.50 627 ARG A N 1
ATOM 4869 C CA . ARG A 1 627 ? -35.922 -16.302 33.431 1.00 93.50 627 ARG A CA 1
ATOM 4870 C C . ARG A 1 627 ? -34.731 -16.728 34.283 1.00 93.50 627 ARG A C 1
ATOM 4872 O O . ARG A 1 627 ? -34.050 -17.665 33.890 1.00 93.50 627 ARG A O 1
ATOM 4879 N N . PHE A 1 628 ? -34.542 -16.106 35.450 1.00 93.75 628 PHE A N 1
ATOM 4880 C CA . PHE A 1 628 ? -33.473 -16.457 36.388 1.00 93.75 628 PHE A CA 1
ATOM 4881 C C . PHE A 1 628 ? -33.413 -17.966 36.637 1.00 93.75 628 PHE A C 1
ATOM 4883 O O . PHE A 1 628 ? -34.433 -18.579 36.980 1.00 93.75 628 PHE A O 1
ATOM 4890 N N . SER A 1 629 ? -32.223 -18.542 36.482 1.00 80.25 629 SER A N 1
ATOM 4891 C CA . SER A 1 629 ? -31.984 -19.989 36.524 1.00 80.25 629 SER A CA 1
ATOM 4892 C C . SER A 1 629 ? -30.993 -20.398 37.599 1.00 80.25 629 SER A C 1
ATOM 4894 O O . SER A 1 629 ? -29.919 -19.765 37.660 1.00 80.25 629 SER A O 1
#

Foldseek 3Di:
DPPPPVVVVVVVVVVVVVVVVPPPPPAAAEFEAEEAPDQQDCLQRRDRSNHHRAQLRADADDSGQEWQYEYEAFAEYKAAAAAALVPFAERAHYAHDDQNGFREYEQPDPPGGAEYEQWHQYHNDAWDPPDLLKTKDFARFQFQQFQKFFQDPDQVGLTADEDPDPVRQSVAARYKYWPGSGGRGMIMHRHNVSDGRHVTIITARRYHEYEHAAAGARYEYYLHEYHRHECNYVQVPPRRQYAHYEYENYEFYDYAAESEEDEAQNHEAYEYYLYEAEDHLAYYEAEQNYEHYEYANYEFAHHLVDLSSFDANPYEPYHYYAAYENYEYANYEYENEAEYHEAEHAEAHHHAQYEAALYEAEHHQCGNHRNWHEYHEYYDPPGAHDHHHYNAEYALYEHEDTAELYEEWAAYEYHYAQAEQEAHLEPHEAWDQHPVQATHHYAAWLYEYYDHNAAPYHYEYAHDLVRHAAHHEHYEYPQQDPFRYWYYYNVGIDTHGLVVQQVVDDVRHGRHVLYYNDDQQFPCVVVPRRAGDPPGLQFARTACPPDAAASVRDGPPCENHAGRHRDHHNPGQPADFLRLSSPNFLDVVSLVLLVVQAQDLDPHRVSLVSVNPSHSYPVSSCRSVVRGD

Secondary structure (DSSP, 8-state):
-----HHHHHHHHHHHHHHHSSS------EEEEE-TT---TT-SSSSGGG-EESGGG--BSTTSB-TT-EEEE-SEEEEEE-S-GGG-EEE-PPP-SSTTS-EEEE---TTS--EEEEEEEE-SS--EE-STT-EEEE-SS---SS--EES-SSTT-EEPEEPSSHHHHHHSSSEEE-SS--TTSEEEEE-TTS---TTTEEBSSSSEEE---TT-EEEEEES-EEES-TTSSGGGTTT---EEEEEES-EEE--SSEEEEEESTT-EEEEEES-EEES-SEEEEEETT-BS-EEES-EEE-TT-SGGG-SS---EEEEEES---S-EEES-EEES-SEEEEEE--TT----S-EEES-EEE----TTSSSS--SEEES-TT----S--TT-EEES-EEESSSEEEEE--SSEEEEES-EEES-SEEEEE----TTS---EEEEES-EEE--SSEEEEEE--S-GGG-EEEEES-EEE---S--EEEEETTEEEEE-HHHHHHT-BTTBEE-TT-B-S---EEEGGGTEEEEPTT-TTTT-----S--B-TT--BS-SSSSPPSSSS--TT---PPTT-SS-SS--SHHHHHHHHHHTT-SSSS-GGG-TT-SSS--HHHHHHHHTT--

Sequence (629 aa):
MRKINSKIMKKVLFGLMILVFLLPLISAADWYVRPAGGDYGLENGTSYDNAWDGLENVPWGGGGVQSGDTLYICGMHILKLMVSRSDQGYLRVSKGIDNSHRTIIQGDCPDDPGIVWGSYIPKYEPWIDEGSNTYSIGLAGGTYPGMIFEDISDCLGNMLTKADSLEECKANPGTFYSDTYIGWTKIYVHTSDNGDPTDRVALNRYGYEFLLAQNTSYVTFLNLTICNMHRWLDSFKSGNNVSYIRFEGCTLRYEDGVVVRADGKDTHHLEIIDSVLEYGLEGIAFNHGAHSNTVSGTIIRYMGYLPEHQGGEDPHAIGLMGGSSNNLFENNEIYECEDGIVFYAYEGQNATNNIVRYNYIHDLHGLGGHKVGGGIAFGAPGYVTLGNTSGNKVHHNIVCDGEDGLYYKWPDPLESYNNVFCNNINNMRCGQTQSDGRGPGIKVRNTISLNPISYHFVFGTLANKSDYILDSDYNIFYPNSGDKFYLRDADGWASYNFSEWQELSSPGYIFDPNSLVTNPLFVDANNHDFHLQSNSPAVDMGFDVGLTHDFDGNPIPQGSAPDIGAYEFEGGRTCIDGDINCDGVVDISDIVLVGADFGKTSGFNFRVDTDSSGEVDIFDIVFVASRFS

Radius of gyration: 30.25 Å; Cα contacts (8 Å, |Δi|>4): 1878; chains: 1; bounding box: 87×48×98 Å

Solvent-accessible surface area (backbone atoms only — not comparable to full-atom values): 30179 Å² total; per-residue (Å²): 141,80,80,77,58,67,71,56,58,52,51,52,52,52,50,50,51,50,53,67,70,62,50,73,76,81,64,64,46,67,34,22,29,32,42,63,89,68,85,33,77,78,45,70,15,74,35,80,67,20,10,16,60,14,77,83,62,60,52,59,31,97,96,44,49,28,55,30,15,36,36,32,34,28,32,67,37,65,37,69,36,59,75,46,60,86,66,38,38,69,38,64,62,43,42,23,83,40,92,92,24,28,15,34,41,29,7,78,26,86,100,30,56,17,32,42,26,4,23,18,29,77,54,54,61,77,75,39,81,72,56,71,49,20,32,31,41,69,32,70,41,68,41,67,89,56,74,32,33,33,66,68,82,59,89,80,40,49,65,40,42,77,37,96,36,68,70,53,15,46,73,34,66,31,16,26,26,51,96,73,42,43,46,71,37,57,38,36,37,9,38,69,84,52,50,82,56,79,96,33,41,33,44,44,62,51,9,36,32,48,34,49,54,71,68,29,27,22,33,32,39,32,43,30,36,38,27,35,41,44,64,60,41,60,40,82,51,90,87,27,32,37,30,42,38,34,38,35,48,22,40,42,35,39,24,98,39,58,55,42,75,43,47,31,64,65,14,31,36,38,36,40,29,51,22,38,39,34,47,13,25,20,32,33,34,33,21,50,29,15,27,44,29,38,40,28,52,23,41,37,32,32,15,10,60,49,78,83,34,41,70,66,67,76,22,20,36,33,34,26,41,50,8,37,28,47,30,39,38,32,49,26,42,36,34,46,16,20,23,37,43,37,39,27,36,39,69,74,24,42,34,26,43,31,39,41,28,37,28,40,35,33,56,29,33,29,57,13,57,48,93,44,12,35,29,38,34,39,53,48,92,93,58,51,52,70,33,56,39,43,65,24,36,39,32,24,26,38,23,31,40,21,30,24,23,31,33,41,31,46,52,40,50,36,44,37,34,20,23,31,19,28,51,4,40,22,19,26,35,34,48,31,53,31,92,89,44,34,9,25,13,42,33,39,33,11,28,30,30,34,52,36,73,60,21,52,38,36,40,37,28,69,24,54,73,96,38,38,38,46,41,32,33,27,28,33,38,22,78,76,75,63,58,28,33,38,43,29,44,80,93,42,79,48,70,25,35,71,70,61,42,30,69,69,41,46,99,87,35,40,34,34,83,70,35,44,79,47,73,53,43,46,70,37,60,93,79,72,34,66,48,59,37,97,84,20,75,26,60,49,55,21,61,88,81,81,67,55,54,37,54,87,63,48,62,49,51,64,35,82,30,29,30,34,21,28,45,66,51,91,75,42,59,89,52,54,85,42,23,64,78,54,80,82,55,19,51,72,71,25,43,50,57,31,60,75,35,54,76,33,67,67,97,54,62,66,66,36,29,69,79,68,78,60,47,20,49,71,66,26,47,48,52,27,65,75,43,59,105

Mean predicted aligned error: 8.95 Å

pLDDT: mean 89.73, std 12.49, range [37.91, 98.94]